Protein AF-J7RZC6-F1 (afdb_monomer_lite)

InterPro domains:
  IPR021750 Septation initiation Sid4-like [PF11778] (454-583)

Structure (mmCIF, N/CA/C/O backbone):
data_AF-J7RZC6-F1
#
_entry.id   AF-J7RZC6-F1
#
loop_
_atom_site.group_PDB
_atom_site.id
_atom_site.type_symbol
_atom_site.label_atom_id
_atom_site.label_alt_id
_atom_site.label_comp_id
_atom_site.label_asym_id
_atom_site.label_entity_id
_atom_site.label_seq_id
_atom_site.pdbx_PDB_ins_code
_atom_site.Cartn_x
_atom_site.Cartn_y
_atom_site.Cartn_z
_atom_site.occupancy
_atom_site.B_iso_or_equiv
_atom_site.auth_seq_id
_atom_site.auth_comp_id
_atom_site.auth_asym_id
_atom_site.auth_atom_id
_atom_site.pdbx_PDB_model_num
ATOM 1 N N . MET A 1 1 ? -39.403 55.125 -12.350 1.00 36.97 1 MET A N 1
ATOM 2 C CA . MET A 1 1 ? -40.558 54.263 -12.687 1.00 36.97 1 MET A CA 1
ATOM 3 C C . MET A 1 1 ? -40.303 52.927 -12.001 1.00 36.97 1 MET A C 1
ATOM 5 O O . MET A 1 1 ? -39.363 52.256 -12.386 1.00 36.97 1 MET A O 1
ATOM 9 N N . ALA A 1 2 ? -40.747 52.796 -10.747 1.00 30.95 2 ALA A N 1
ATOM 10 C CA . ALA A 1 2 ? -42.039 52.224 -10.311 1.00 30.95 2 ALA A CA 1
ATOM 11 C C . ALA A 1 2 ? -41.926 50.686 -10.218 1.00 30.95 2 ALA A C 1
ATOM 13 O O . ALA A 1 2 ? -41.626 50.062 -11.222 1.00 30.95 2 ALA A O 1
ATOM 14 N N . SER A 1 3 ? -42.103 49.995 -9.089 1.00 32.44 3 SER A N 1
ATOM 15 C CA . SER A 1 3 ? -42.499 50.357 -7.721 1.00 32.44 3 SER A CA 1
ATOM 16 C C . SER A 1 3 ? -42.009 49.263 -6.744 1.00 32.44 3 SER A C 1
ATOM 18 O O . SER A 1 3 ? -41.785 48.135 -7.179 1.00 32.44 3 SER A O 1
ATOM 20 N N . PRO A 1 4 ? -41.867 49.561 -5.438 1.00 43.56 4 PRO A N 1
ATOM 21 C CA . PRO A 1 4 ? -41.340 48.645 -4.426 1.00 43.56 4 PRO A CA 1
ATOM 22 C C . PRO A 1 4 ? -42.459 47.911 -3.663 1.00 43.56 4 PRO A C 1
ATOM 24 O O . PRO A 1 4 ? -43.472 48.515 -3.301 1.00 43.56 4 PRO A O 1
ATOM 27 N N . SER A 1 5 ? -42.271 46.623 -3.362 1.00 35.94 5 SER A N 1
ATOM 28 C CA . SER A 1 5 ? -43.187 45.849 -2.515 1.00 35.94 5 SER A CA 1
ATOM 29 C C . SER A 1 5 ? -42.707 45.798 -1.063 1.00 35.94 5 SER A C 1
ATOM 31 O O . SER A 1 5 ? -41.635 45.281 -0.752 1.00 35.94 5 SER A O 1
ATOM 33 N N . LYS A 1 6 ? -43.557 46.339 -0.189 1.00 38.75 6 LYS A N 1
ATOM 34 C CA . LYS A 1 6 ? -43.545 46.241 1.275 1.00 38.75 6 LYS A CA 1
ATOM 35 C C . LYS A 1 6 ? -43.776 44.796 1.744 1.00 38.75 6 LYS A C 1
ATOM 37 O O . LYS A 1 6 ? -44.543 44.071 1.120 1.00 38.75 6 LYS A O 1
ATOM 42 N N . GLY A 1 7 ? -43.228 44.446 2.906 1.00 32.53 7 GLY A N 1
ATOM 43 C CA . GLY A 1 7 ? -43.570 43.230 3.659 1.00 32.53 7 GLY A CA 1
ATOM 44 C C . GLY A 1 7 ? -42.722 43.123 4.928 1.00 32.53 7 GLY A C 1
ATOM 45 O O . GLY A 1 7 ? -41.621 42.603 4.876 1.00 32.53 7 GLY A O 1
ATOM 46 N N . TYR A 1 8 ? -43.041 43.910 5.957 1.00 35.03 8 TYR A N 1
ATOM 47 C CA . TYR A 1 8 ? -43.665 43.468 7.216 1.00 35.03 8 TYR A CA 1
ATOM 48 C C . TYR A 1 8 ? -42.775 42.642 8.156 1.00 35.03 8 TYR A C 1
ATOM 50 O O . TYR A 1 8 ? -42.356 41.528 7.866 1.00 35.03 8 TYR A O 1
ATOM 58 N N . CYS A 1 9 ? -42.568 43.233 9.335 1.00 33.81 9 CYS A N 1
ATOM 59 C CA . CYS A 1 9 ? -42.021 42.642 10.542 1.00 33.81 9 CYS A CA 1
ATOM 60 C C . CYS A 1 9 ? -42.818 41.414 11.004 1.00 33.81 9 CYS A C 1
ATOM 62 O O . CYS A 1 9 ? -44.042 41.479 11.111 1.00 33.81 9 CYS A O 1
ATOM 64 N N . SER A 1 10 ? -42.111 40.377 11.449 1.00 33.88 10 SER A N 1
ATOM 65 C CA . SER A 1 10 ? -42.609 39.463 12.479 1.00 33.88 10 SER A CA 1
ATOM 66 C C . SER A 1 10 ? -41.436 38.867 13.254 1.00 33.88 10 SER A C 1
ATOM 68 O O . SER A 1 10 ? -40.589 38.173 12.696 1.00 33.88 10 SER A O 1
ATOM 70 N N . SER A 1 11 ? -41.394 39.198 14.541 1.00 36.44 11 SER A N 1
ATOM 71 C CA . SER A 1 11 ? -40.463 38.720 15.561 1.00 36.44 11 SER A CA 1
ATOM 72 C C . SER A 1 11 ? -40.407 37.187 15.645 1.00 36.44 11 SER A C 1
ATOM 74 O O . SER A 1 11 ? -41.438 36.539 15.455 1.00 36.44 11 SER A O 1
ATOM 76 N N . PRO A 1 12 ? -39.263 36.582 16.015 1.00 39.78 12 PRO A N 1
ATOM 77 C CA . PRO A 1 12 ? -39.232 35.174 16.378 1.00 39.78 12 PRO A CA 1
ATOM 78 C C . PRO A 1 12 ? -39.971 34.980 17.708 1.00 39.78 12 PRO A C 1
ATOM 80 O O . PRO A 1 12 ? -39.565 35.480 18.757 1.00 39.78 12 PRO A O 1
ATOM 83 N N . VAL A 1 13 ? -41.093 34.265 17.644 1.00 42.34 13 VAL A N 1
ATOM 84 C CA . VAL A 1 13 ? -41.804 33.731 18.807 1.00 42.34 13 VAL A CA 1
ATOM 85 C C . VAL A 1 13 ? -40.861 32.753 19.510 1.00 42.34 13 VAL A C 1
ATOM 87 O O . VAL A 1 13 ? -40.391 31.792 18.904 1.00 42.34 13 VAL A O 1
ATOM 90 N N . GLY A 1 14 ? -40.545 33.036 20.775 1.00 40.78 14 GLY A N 1
ATOM 91 C CA . GLY A 1 14 ? -39.718 32.173 21.614 1.00 40.78 14 GLY A CA 1
ATOM 92 C C . GLY A 1 14 ? -40.339 30.784 21.829 1.00 40.78 14 GLY A C 1
ATOM 93 O O . GLY A 1 14 ? -41.543 30.599 21.625 1.00 40.78 14 GLY A O 1
ATOM 94 N N . PRO A 1 15 ? -39.534 29.793 22.245 1.00 42.09 15 PRO A N 1
ATOM 95 C CA . PRO A 1 15 ? -40.007 28.434 22.459 1.00 42.09 15 PRO A CA 1
ATOM 96 C C . PRO A 1 15 ? -41.093 28.412 23.538 1.00 42.09 15 PRO A C 1
ATOM 98 O O . PRO A 1 15 ? -40.918 28.895 24.656 1.00 42.09 15 PRO A O 1
ATOM 101 N N . THR A 1 16 ? -42.241 27.849 23.176 1.00 42.59 16 THR A N 1
ATOM 102 C CA . THR A 1 16 ? -43.367 27.601 24.075 1.00 42.59 16 THR A CA 1
ATOM 103 C C . THR A 1 16 ? -42.920 26.622 25.170 1.00 42.59 16 THR A C 1
ATOM 105 O O . THR A 1 16 ? -42.290 25.614 24.840 1.00 42.59 16 THR A O 1
ATOM 108 N N . PRO A 1 17 ? -43.223 26.857 26.460 1.00 40.34 17 PRO A N 1
ATOM 109 C CA . PRO A 1 17 ? -42.861 25.915 27.511 1.00 40.34 17 PRO A CA 1
ATOM 110 C C . PRO A 1 17 ? -43.583 24.584 27.282 1.00 40.34 17 PRO A C 1
ATOM 112 O O . PRO A 1 17 ? -44.797 24.540 27.067 1.00 40.34 17 PRO A O 1
ATOM 115 N N . ALA A 1 18 ? -42.813 23.496 27.307 1.00 43.75 18 ALA A N 1
ATOM 116 C CA . ALA A 1 18 ? -43.320 22.142 27.175 1.00 43.75 18 ALA A CA 1
ATOM 117 C C . ALA A 1 18 ? -44.408 21.891 28.232 1.00 43.75 18 ALA A C 1
ATOM 119 O O . ALA A 1 18 ? -44.163 21.989 29.435 1.00 43.75 18 ALA A O 1
ATOM 120 N N . LYS A 1 19 ? -45.624 21.563 27.777 1.00 47.34 19 LYS A N 1
ATOM 121 C CA . LYS A 1 19 ? -46.683 21.042 28.645 1.00 47.34 19 LYS A CA 1
ATOM 122 C C . LYS A 1 19 ? -46.156 19.783 29.333 1.00 47.34 19 LYS A C 1
ATOM 124 O O . LYS A 1 19 ? -45.876 18.788 28.666 1.00 47.34 19 LYS A O 1
ATOM 129 N N . LEU A 1 20 ? -46.045 19.834 30.658 1.00 46.31 20 LEU A N 1
ATOM 130 C CA . LEU A 1 20 ? -45.822 18.661 31.497 1.00 46.31 20 LEU A CA 1
ATOM 131 C C . LEU A 1 20 ? -46.974 17.677 31.261 1.00 46.31 20 LEU A C 1
ATOM 133 O O . LEU A 1 20 ? -48.118 17.940 31.634 1.00 46.31 20 LEU A O 1
ATOM 137 N N . LEU A 1 21 ? -46.666 16.567 30.589 1.00 54.19 21 LEU A N 1
ATOM 138 C CA . LEU A 1 21 ? -47.586 15.449 30.404 1.00 54.19 21 LEU A CA 1
ATOM 139 C C . LEU A 1 21 ? -47.953 14.871 31.769 1.00 54.19 21 LEU A C 1
ATOM 141 O O . LEU A 1 21 ? -47.099 14.684 32.638 1.00 54.19 21 LEU A O 1
ATOM 145 N N . SER A 1 22 ? -49.234 14.571 31.957 1.00 71.06 22 SER A N 1
ATOM 146 C CA . SER A 1 22 ? -49.704 14.001 33.214 1.00 71.06 22 SER A CA 1
ATOM 147 C C . SER A 1 22 ? -49.158 12.578 33.399 1.00 71.06 22 SER A C 1
ATOM 149 O O . SER A 1 22 ? -48.977 11.822 32.441 1.00 71.06 22 SER A O 1
ATOM 151 N N . ARG A 1 23 ? -48.959 12.155 34.655 1.00 59.06 23 ARG A N 1
ATOM 152 C CA . ARG A 1 23 ? -48.529 10.788 35.022 1.00 59.06 23 ARG A CA 1
ATOM 153 C C . ARG A 1 23 ? -49.397 9.688 34.377 1.00 59.06 23 ARG A C 1
ATOM 155 O O . ARG A 1 23 ? -48.912 8.585 34.140 1.00 59.06 23 ARG A O 1
ATOM 162 N N . LYS A 1 24 ? -50.660 9.990 34.048 1.00 67.19 24 LYS A N 1
ATOM 163 C CA . LYS A 1 24 ? -51.587 9.085 33.341 1.00 67.19 24 LYS A CA 1
ATOM 164 C C . LYS A 1 24 ? -51.241 8.889 31.857 1.00 67.19 24 LYS A C 1
ATOM 166 O O . LYS A 1 24 ? -51.425 7.786 31.341 1.00 67.19 24 LYS A O 1
ATOM 171 N N . GLU A 1 25 ? -50.710 9.907 31.184 1.00 66.56 25 GLU A N 1
ATOM 172 C CA . GLU A 1 25 ? -50.296 9.826 29.773 1.00 66.56 25 GLU A CA 1
ATOM 173 C C . GLU A 1 25 ? -48.955 9.100 29.610 1.00 66.56 25 GLU A C 1
ATOM 175 O O . GLU A 1 25 ? -48.794 8.306 28.683 1.00 66.56 25 GLU A O 1
ATOM 180 N N . LEU A 1 26 ? -48.032 9.279 30.562 1.00 62.81 26 LEU A N 1
ATOM 181 C CA . LEU A 1 26 ? -46.770 8.530 30.625 1.00 62.81 26 LEU A CA 1
ATOM 182 C C . LEU A 1 26 ? -47.000 7.025 30.856 1.00 62.81 26 LEU A C 1
ATOM 184 O O . LEU A 1 26 ? -46.403 6.194 30.171 1.00 62.81 26 LEU A O 1
ATOM 188 N N . LEU A 1 27 ? -47.936 6.666 31.742 1.00 63.78 27 LEU A N 1
ATOM 189 C CA . LEU A 1 27 ? -48.294 5.265 32.002 1.00 63.78 27 LEU A CA 1
ATOM 190 C C . LEU A 1 27 ? -49.066 4.607 30.844 1.00 63.78 27 LEU A C 1
ATOM 192 O O . LEU A 1 27 ? -48.932 3.401 30.641 1.00 63.78 27 LEU A O 1
ATOM 196 N N . SER A 1 28 ? -49.832 5.371 30.055 1.00 66.94 28 SER A N 1
ATOM 197 C CA . SER A 1 28 ? -50.496 4.835 28.852 1.00 66.94 28 SER A CA 1
ATOM 198 C C . SER A 1 28 ? -49.514 4.561 27.714 1.00 66.94 28 SER A C 1
ATOM 200 O O . SER A 1 28 ? -49.666 3.565 27.012 1.00 66.94 28 SER A O 1
ATOM 202 N N . ARG A 1 29 ? -48.472 5.390 27.558 1.00 64.12 29 ARG A N 1
ATOM 203 C CA . ARG A 1 29 ? -47.437 5.174 26.534 1.00 64.12 29 ARG A CA 1
ATOM 204 C C . ARG A 1 29 ? -46.488 4.026 26.873 1.00 64.12 29 ARG A C 1
ATOM 206 O O . ARG A 1 29 ? -46.119 3.283 25.972 1.00 64.12 29 ARG A O 1
ATOM 213 N N . MET A 1 30 ? -46.181 3.800 28.153 1.00 51.66 30 MET A N 1
ATOM 214 C CA . MET A 1 30 ? -45.400 2.626 28.577 1.00 51.66 30 MET A CA 1
ATOM 215 C C . MET A 1 30 ? -46.135 1.292 28.375 1.00 51.66 30 MET A C 1
ATOM 217 O O . MET A 1 30 ? -45.490 0.264 28.196 1.00 51.66 30 MET A O 1
ATOM 221 N N . LYS A 1 31 ? -47.476 1.283 28.356 1.00 52.22 31 LYS A N 1
ATOM 222 C CA . LYS A 1 31 ? -48.257 0.067 28.060 1.00 52.22 31 LYS A CA 1
ATOM 223 C C . LYS A 1 31 ? -48.323 -0.284 26.568 1.00 52.22 31 LYS A C 1
ATOM 225 O O . LYS A 1 31 ? -48.727 -1.395 26.244 1.00 52.22 31 LYS A O 1
ATOM 230 N N . GLN A 1 32 ? -47.923 0.618 25.667 1.00 46.53 32 GLN A N 1
ATOM 231 C CA . GLN A 1 32 ? -47.964 0.395 24.214 1.00 46.53 32 GLN A CA 1
ATOM 232 C C . GLN A 1 32 ? -46.621 -0.048 23.606 1.00 46.53 32 GLN A C 1
ATOM 234 O O . GLN A 1 32 ? -46.566 -0.304 22.408 1.00 46.53 32 GLN A O 1
ATOM 239 N N . SER A 1 33 ? -45.550 -0.175 24.400 1.00 37.91 33 SER A N 1
ATOM 240 C CA . SER A 1 33 ? -44.194 -0.463 23.898 1.00 37.91 33 SER A CA 1
ATOM 241 C C . SER A 1 33 ? -43.607 -1.812 24.338 1.00 37.91 33 SER A C 1
ATOM 243 O O . SER A 1 33 ? -42.388 -1.961 24.355 1.00 37.91 33 SER A O 1
ATOM 245 N N . LEU A 1 34 ? -44.436 -2.795 24.700 1.00 40.78 34 LEU A N 1
ATOM 246 C CA . LEU A 1 34 ? -43.980 -4.166 24.971 1.00 40.78 34 LEU A CA 1
ATOM 247 C C . LEU A 1 34 ? -44.257 -5.072 23.755 1.00 40.78 34 LEU A C 1
ATOM 249 O O . LEU A 1 34 ? -45.397 -5.110 23.284 1.00 40.78 34 LEU A O 1
ATOM 253 N N . PRO A 1 35 ? -43.247 -5.790 23.228 1.00 36.69 35 PRO A N 1
ATOM 254 C CA . PRO A 1 35 ? -43.428 -6.697 22.101 1.00 36.69 35 PRO A CA 1
ATOM 255 C C . PRO A 1 35 ? -44.260 -7.929 22.493 1.00 36.69 35 PRO A C 1
ATOM 257 O O . PRO A 1 35 ? -44.048 -8.542 23.538 1.00 36.69 35 PRO A O 1
ATOM 260 N N . LYS A 1 36 ? -45.212 -8.286 21.621 1.00 49.00 36 LYS A N 1
ATOM 261 C CA . LYS A 1 36 ? -45.982 -9.538 21.643 1.00 49.00 36 LYS A CA 1
ATOM 262 C C . LYS A 1 36 ? -45.144 -10.685 21.070 1.00 49.00 36 LYS A C 1
ATOM 264 O O . LYS A 1 36 ? -44.893 -10.681 19.873 1.00 49.00 36 LYS A O 1
ATOM 269 N N . THR A 1 37 ? -44.822 -11.668 21.906 1.00 32.66 37 THR A N 1
ATOM 270 C CA . THR A 1 37 ? -44.418 -13.060 21.590 1.00 32.66 37 THR A CA 1
ATOM 271 C C . THR A 1 37 ? -44.366 -13.767 22.951 1.00 32.66 37 THR A C 1
ATOM 273 O O . THR A 1 37 ? -43.661 -13.272 23.820 1.00 32.66 37 THR A O 1
ATOM 276 N N . VAL A 1 38 ? -45.069 -14.840 23.305 1.00 32.66 38 VAL A N 1
ATOM 277 C CA . VAL A 1 38 ? -45.912 -15.828 22.624 1.00 32.66 38 VAL A CA 1
ATOM 278 C C . VAL A 1 38 ? -46.999 -16.216 23.642 1.00 32.66 38 VAL A C 1
ATOM 280 O O . VAL A 1 38 ? -46.687 -16.489 24.798 1.00 32.66 38 VAL A O 1
ATOM 283 N N . GLN A 1 39 ? -48.264 -16.198 23.224 1.00 30.80 39 GLN A N 1
ATOM 284 C CA . GLN A 1 39 ? -49.358 -16.934 23.860 1.00 30.80 39 GLN A CA 1
ATOM 285 C C . GLN A 1 39 ? -49.663 -18.108 22.935 1.00 30.80 39 GLN A C 1
ATOM 287 O O . GLN A 1 39 ? -49.990 -17.856 21.783 1.00 30.80 39 GLN A O 1
ATOM 292 N N . GLU A 1 40 ? -49.561 -19.331 23.445 1.00 33.34 40 GLU A N 1
ATOM 293 C CA . GLU A 1 40 ? -50.301 -20.528 23.016 1.00 33.34 40 GLU A CA 1
ATOM 294 C C . GLU A 1 40 ? -50.064 -21.590 24.102 1.00 33.34 40 GLU A C 1
ATOM 296 O O . GLU A 1 40 ? -48.922 -21.971 24.335 1.00 33.34 40 GLU A O 1
ATOM 301 N N . GLY A 1 41 ? -51.075 -21.833 24.946 1.00 30.02 41 GLY A N 1
ATOM 302 C CA . GLY A 1 41 ? -51.654 -23.171 25.169 1.00 30.02 41 GLY A CA 1
ATOM 303 C C . GLY A 1 41 ? -50.979 -23.871 26.361 1.00 30.02 41 GLY A C 1
ATOM 304 O O . GLY A 1 41 ? -49.771 -23.797 26.502 1.00 30.02 41 GLY A O 1
ATOM 305 N N . GLU A 1 42 ? -51.634 -24.506 27.324 1.00 30.61 42 GLU A N 1
ATOM 306 C CA . GLU A 1 42 ? -52.981 -25.054 27.425 1.00 30.61 42 GLU A CA 1
ATOM 307 C C . GLU A 1 42 ? -53.415 -25.027 28.901 1.00 30.61 42 GLU A C 1
ATOM 309 O O . GLU A 1 42 ? -52.599 -25.153 29.818 1.00 30.61 42 GLU A O 1
ATOM 314 N N . GLU A 1 43 ? -54.719 -24.860 29.109 1.00 35.91 43 GLU A N 1
ATOM 315 C CA . GLU A 1 43 ? -55.424 -25.273 30.320 1.00 35.91 43 GLU A CA 1
ATOM 316 C C . GLU A 1 43 ? -55.300 -26.790 30.497 1.00 35.91 43 GLU A C 1
ATOM 318 O O . GLU A 1 43 ? -55.448 -27.523 29.524 1.00 35.91 43 GLU A O 1
ATOM 323 N N . LEU A 1 44 ? -55.131 -27.259 31.735 1.00 32.72 44 LEU A N 1
ATOM 324 C CA . LEU A 1 44 ? -55.812 -28.460 32.218 1.00 32.72 44 LEU A CA 1
ATOM 325 C C . LEU A 1 44 ? -55.844 -28.462 33.750 1.00 32.72 44 LEU A C 1
ATOM 327 O O . LEU A 1 44 ? -54.818 -28.384 34.428 1.00 32.72 44 LEU A O 1
ATOM 331 N N . ASP A 1 45 ? -57.070 -28.539 34.252 1.00 34.03 45 ASP A N 1
ATOM 332 C CA . ASP A 1 45 ? -57.453 -28.819 35.627 1.00 34.03 45 ASP A CA 1
ATOM 333 C C . ASP A 1 45 ? -56.854 -30.139 36.139 1.00 34.03 45 ASP A C 1
ATOM 335 O O . ASP A 1 45 ? -56.846 -31.134 35.415 1.00 34.03 45 ASP A O 1
ATOM 339 N N . ALA A 1 46 ? -56.454 -30.181 37.413 1.00 31.44 46 ALA A N 1
ATOM 340 C CA . ALA A 1 46 ? -56.895 -31.213 38.360 1.00 31.44 46 ALA A CA 1
ATOM 341 C C . ALA A 1 46 ? -56.313 -30.981 39.765 1.00 31.44 46 ALA A C 1
ATOM 343 O O . ALA A 1 46 ? -55.150 -30.639 39.961 1.00 31.44 46 ALA A O 1
ATOM 344 N N . GLU A 1 47 ? -57.200 -31.192 40.726 1.00 35.38 47 GLU A N 1
ATOM 345 C CA . GLU A 1 47 ? -57.095 -31.066 42.176 1.00 35.38 47 GLU A CA 1
ATOM 346 C C . GLU A 1 47 ? -56.170 -32.112 42.863 1.00 35.38 47 GLU A C 1
ATOM 348 O O . GLU A 1 47 ? -55.583 -32.963 42.194 1.00 35.38 47 GLU A O 1
ATOM 353 N N . PRO A 1 48 ? -55.981 -32.024 44.201 1.00 54.62 48 PRO A N 1
ATOM 354 C CA . PRO A 1 48 ? -54.791 -32.482 44.907 1.00 54.62 48 PRO A CA 1
ATOM 355 C C . PRO A 1 48 ? -54.940 -33.894 45.471 1.00 54.62 48 PRO A C 1
ATOM 357 O O . PRO A 1 48 ? -56.050 -34.338 45.755 1.00 54.62 48 PRO A O 1
ATOM 360 N N . ASP A 1 49 ? -53.816 -34.542 45.792 1.00 29.05 49 ASP A N 1
ATOM 361 C CA . ASP A 1 49 ? -53.869 -35.661 46.728 1.00 29.05 49 ASP A CA 1
ATOM 362 C C . ASP A 1 49 ? -52.719 -35.709 47.738 1.00 29.05 49 ASP A C 1
ATOM 364 O O . ASP A 1 49 ? -51.581 -35.297 47.497 1.00 29.05 49 ASP A O 1
ATOM 368 N N . LYS A 1 50 ? -53.102 -36.154 48.931 1.00 34.59 50 LYS A N 1
ATOM 369 C CA . LYS A 1 50 ? -52.406 -36.042 50.210 1.00 34.59 50 LYS A CA 1
ATOM 370 C C . LYS A 1 50 ? -51.670 -37.344 50.557 1.00 34.59 50 LYS A C 1
ATOM 372 O O . LYS A 1 50 ? -52.343 -38.330 50.810 1.00 34.59 50 LYS A O 1
ATOM 377 N N . THR A 1 51 ? -50.355 -37.263 50.836 1.00 32.56 51 THR A N 1
ATOM 378 C CA . THR A 1 51 ? -49.592 -38.027 51.885 1.00 32.56 51 THR A CA 1
ATOM 379 C C . THR A 1 51 ? -49.620 -39.587 51.865 1.00 32.56 51 THR A C 1
ATOM 381 O O . THR A 1 51 ? -50.394 -40.159 51.114 1.00 32.56 51 THR A O 1
ATOM 384 N N . PRO A 1 52 ? -48.886 -40.356 52.720 1.00 45.62 52 PRO A N 1
ATOM 385 C CA . PRO A 1 52 ? -47.668 -40.113 53.527 1.00 45.62 52 PRO A CA 1
ATOM 386 C C . PRO A 1 52 ? -46.573 -41.235 53.458 1.00 45.62 52 PRO A C 1
ATOM 388 O O . PRO A 1 52 ? -46.818 -42.361 53.050 1.00 45.62 52 PRO A O 1
ATOM 391 N N . CYS A 1 53 ? -45.384 -40.907 53.995 1.00 29.03 53 CYS A N 1
ATOM 392 C CA . CYS A 1 53 ? -44.423 -41.704 54.804 1.00 29.03 53 CYS A CA 1
ATOM 393 C C . CYS A 1 53 ? -44.012 -43.166 54.469 1.00 29.03 53 CYS A C 1
ATOM 395 O O . CYS A 1 53 ? -44.822 -44.080 54.588 1.00 29.03 53 CYS A O 1
ATOM 397 N N . LYS A 1 54 ? -42.680 -43.386 54.370 1.00 29.39 54 LYS A N 1
ATOM 398 C CA . LYS A 1 54 ? -41.776 -44.263 55.194 1.00 29.39 54 LYS A CA 1
ATOM 399 C C . LYS A 1 54 ? -40.565 -44.703 54.339 1.00 29.39 54 LYS A C 1
ATOM 401 O O . LYS A 1 54 ? -40.769 -45.173 53.233 1.00 29.39 54 LYS A O 1
ATOM 406 N N . ALA A 1 55 ? -39.312 -44.364 54.664 1.00 30.39 55 ALA A N 1
ATOM 407 C CA . ALA A 1 55 ? -38.420 -44.802 55.759 1.00 30.39 55 ALA A CA 1
ATOM 408 C C . ALA A 1 55 ? -37.636 -46.103 55.445 1.00 30.39 55 ALA A C 1
ATOM 410 O O . ALA A 1 55 ? -38.251 -47.083 55.036 1.00 30.39 55 ALA A O 1
ATOM 411 N N . ALA A 1 56 ? -36.324 -46.065 55.757 1.00 30.00 56 ALA A N 1
ATOM 412 C CA . ALA A 1 56 ? -35.265 -47.100 55.698 1.00 30.00 56 ALA A CA 1
ATOM 413 C C . ALA A 1 56 ? -34.631 -47.368 54.308 1.00 30.00 56 ALA A C 1
ATOM 415 O O . ALA A 1 56 ? -35.335 -47.420 53.311 1.00 30.00 56 ALA A O 1
ATOM 416 N N . ASP A 1 57 ? -33.321 -47.567 54.127 1.00 29.38 57 ASP A N 1
ATOM 417 C CA . ASP A 1 57 ? -32.173 -47.560 55.041 1.00 29.38 57 ASP A CA 1
ATOM 418 C C . ASP A 1 57 ? -30.853 -47.413 54.251 1.00 29.38 57 ASP A C 1
ATOM 420 O O . ASP A 1 57 ? -30.703 -47.930 53.148 1.00 29.38 57 ASP A O 1
ATOM 424 N N . VAL A 1 58 ? -29.910 -46.708 54.877 1.00 31.58 58 VAL A N 1
ATOM 425 C CA . VAL A 1 58 ? -28.450 -46.915 54.946 1.00 31.58 58 VAL A CA 1
ATOM 426 C C . VAL A 1 58 ? -27.773 -47.873 53.940 1.00 31.58 58 VAL A C 1
ATOM 428 O O . VAL A 1 58 ? -27.812 -49.089 54.094 1.00 31.58 58 VAL A O 1
ATOM 431 N N . SER A 1 59 ? -26.913 -47.308 53.083 1.00 30.42 59 SER A N 1
ATOM 432 C CA . SER A 1 59 ? -25.530 -47.793 52.936 1.00 30.42 59 SER A CA 1
ATOM 433 C C . SER A 1 59 ? -24.586 -46.676 52.472 1.00 30.42 59 SER A C 1
ATOM 435 O O . SER A 1 59 ? -24.648 -46.186 51.348 1.00 30.42 59 SER A O 1
ATOM 437 N N . THR A 1 60 ? -23.707 -46.295 53.391 1.00 32.97 60 THR A N 1
ATOM 438 C CA . THR A 1 60 ? -22.438 -45.575 53.230 1.00 32.97 60 THR A CA 1
ATOM 439 C C . THR A 1 60 ? -21.554 -46.112 52.098 1.00 32.97 60 THR A C 1
ATOM 441 O O . THR A 1 60 ? -21.512 -47.324 51.916 1.00 32.97 60 THR A O 1
ATOM 444 N N . VAL A 1 61 ? -20.758 -45.237 51.459 1.00 32.12 61 VAL A N 1
ATOM 445 C CA . VAL A 1 61 ? -19.273 -45.297 51.394 1.00 32.12 61 VAL A CA 1
ATOM 446 C C . VAL A 1 61 ? -18.733 -44.152 50.504 1.00 32.12 61 VAL A C 1
ATOM 448 O O . VAL A 1 61 ? -18.932 -44.131 49.297 1.00 32.12 61 VAL A O 1
ATOM 451 N N . THR A 1 62 ? -18.083 -43.198 51.186 1.00 31.45 62 THR A N 1
ATOM 452 C CA . THR A 1 62 ? -16.883 -42.391 50.847 1.00 31.45 62 THR A CA 1
ATOM 453 C C . THR A 1 62 ? -16.749 -41.638 49.516 1.00 31.45 62 THR A C 1
ATOM 455 O O . THR A 1 62 ? -16.747 -42.243 48.448 1.00 31.45 62 THR A O 1
ATOM 458 N N . GLY A 1 63 ? -16.373 -40.355 49.621 1.00 29.72 63 GLY A N 1
ATOM 459 C CA . GLY A 1 63 ? -15.497 -39.715 48.634 1.00 29.72 63 GLY A CA 1
ATOM 460 C C . GLY A 1 63 ? -15.618 -38.197 48.527 1.00 29.72 63 GLY A C 1
ATOM 461 O O . GLY A 1 63 ? -16.280 -37.706 47.621 1.00 29.72 63 GLY A O 1
ATOM 462 N N . ASP A 1 64 ? -14.941 -37.492 49.435 1.00 29.92 64 ASP A N 1
ATOM 463 C CA . ASP A 1 64 ? -14.381 -36.133 49.293 1.00 29.92 64 ASP A CA 1
ATOM 464 C C . ASP A 1 64 ? -13.751 -35.906 47.898 1.00 29.92 64 ASP A C 1
ATOM 466 O O . ASP A 1 64 ? -13.366 -36.861 47.231 1.00 29.92 64 ASP A O 1
ATOM 470 N N . GLU A 1 65 ? -13.444 -34.733 47.355 1.00 31.56 65 GLU A N 1
ATOM 471 C CA . GLU A 1 65 ? -13.663 -33.302 47.548 1.00 31.56 65 GLU A CA 1
ATOM 472 C C . GLU A 1 65 ? -12.922 -32.655 46.328 1.00 31.56 65 GLU A C 1
ATOM 474 O O . GLU A 1 65 ? -12.162 -33.309 45.616 1.00 31.56 65 GLU A O 1
ATOM 479 N N . TYR A 1 66 ? -13.086 -31.341 46.145 1.00 33.03 66 TYR A N 1
ATOM 480 C CA . TYR A 1 66 ? -12.166 -30.398 45.478 1.00 33.03 66 TYR A CA 1
ATOM 481 C C . TYR A 1 66 ? -11.980 -30.354 43.943 1.00 33.03 66 TYR A C 1
ATOM 483 O O . TYR A 1 66 ? -11.243 -31.088 43.297 1.00 33.03 66 TYR A O 1
ATOM 491 N N . PHE A 1 67 ? -12.557 -29.270 43.419 1.00 30.97 67 PHE A N 1
ATOM 492 C CA . PHE A 1 67 ? -11.983 -28.273 42.508 1.00 30.97 67 PHE A CA 1
ATOM 493 C C . PHE A 1 67 ? -10.440 -28.212 42.337 1.00 30.97 67 PHE A C 1
ATOM 495 O O . PHE A 1 67 ? -9.717 -27.986 43.305 1.00 30.97 67 PHE A O 1
ATOM 502 N N . SER A 1 68 ? -10.050 -28.103 41.050 1.00 35.62 68 SER A N 1
ATOM 503 C CA . SER A 1 68 ? -8.872 -27.422 40.449 1.00 35.62 68 SER A CA 1
ATOM 504 C C . SER A 1 68 ? -7.486 -28.087 40.599 1.00 35.62 68 SER A C 1
ATOM 506 O O . SER A 1 68 ? -7.225 -28.661 41.648 1.00 35.62 68 SER A O 1
ATOM 508 N N . PRO A 1 69 ? -6.550 -27.973 39.612 1.00 41.25 69 PRO A N 1
ATOM 509 C CA . PRO A 1 69 ? -6.261 -26.738 38.859 1.00 41.25 69 PRO A CA 1
ATOM 510 C C . PRO A 1 69 ? -5.855 -26.867 37.366 1.00 41.25 69 PRO A C 1
ATOM 512 O O . PRO A 1 69 ? -5.600 -27.938 36.825 1.00 41.25 69 PRO A O 1
ATOM 515 N N . LEU A 1 70 ? -5.733 -25.699 36.722 1.00 38.41 70 LEU A N 1
ATOM 516 C CA . LEU A 1 70 ? -4.936 -25.462 35.513 1.00 38.41 70 LEU A CA 1
ATOM 517 C C . LEU A 1 70 ? -3.497 -25.985 35.675 1.00 38.41 70 LEU A C 1
ATOM 519 O O . LEU A 1 70 ? -2.823 -25.653 36.649 1.00 38.41 70 LEU A O 1
ATOM 523 N N . SER A 1 71 ? -2.991 -26.694 34.664 1.00 30.41 71 SER A N 1
ATOM 524 C CA . SER A 1 71 ? -1.556 -26.817 34.405 1.00 30.41 71 SER A CA 1
ATOM 525 C C . SER A 1 71 ? -1.298 -26.853 32.901 1.00 30.41 71 SER A C 1
ATOM 527 O O . SER A 1 71 ? -1.755 -27.731 32.172 1.00 30.41 71 SER A O 1
ATOM 529 N N . SER A 1 72 ? -0.566 -25.838 32.464 1.00 36.12 72 SER A N 1
ATOM 530 C CA . SER A 1 72 ? 0.147 -25.715 31.205 1.00 36.12 72 SER A CA 1
ATOM 531 C C . SER A 1 72 ? 1.202 -26.817 31.070 1.00 36.12 72 SER A C 1
ATOM 533 O O . SER A 1 72 ? 2.112 -26.914 31.892 1.00 36.12 72 SER A O 1
ATOM 535 N N . LYS A 1 73 ? 1.129 -27.600 29.987 1.00 34.69 73 LYS A N 1
ATOM 536 C CA . LYS A 1 73 ? 2.246 -28.420 29.505 1.00 34.69 73 LYS A CA 1
ATOM 537 C C . LYS A 1 73 ? 2.782 -27.848 28.200 1.00 34.69 73 LYS A C 1
ATOM 539 O O . LYS A 1 73 ? 2.167 -27.955 27.145 1.00 34.69 73 LYS A O 1
ATOM 544 N N . ILE A 1 74 ? 3.945 -27.230 28.356 1.00 35.44 74 ILE A N 1
ATOM 545 C CA . ILE A 1 74 ? 4.970 -26.994 27.348 1.00 35.44 74 ILE A CA 1
ATOM 546 C C . ILE A 1 74 ? 5.380 -28.363 26.789 1.00 35.44 74 ILE A C 1
ATOM 548 O O . ILE A 1 74 ? 5.643 -29.286 27.562 1.00 35.44 74 ILE A O 1
ATOM 552 N N . LEU A 1 75 ? 5.416 -28.497 25.464 1.00 33.72 75 LEU A N 1
ATOM 553 C CA . LEU A 1 75 ? 6.107 -29.594 24.796 1.00 33.72 75 LEU A CA 1
ATOM 554 C C . LEU A 1 75 ? 7.172 -28.979 23.887 1.00 33.72 75 LEU A C 1
ATOM 556 O O . LEU A 1 75 ? 6.872 -28.458 22.815 1.00 33.72 75 LEU A O 1
ATOM 560 N N . GLU A 1 76 ? 8.406 -29.014 24.374 1.00 34.19 76 GLU A N 1
ATOM 561 C CA . GLU A 1 76 ? 9.618 -28.849 23.584 1.00 34.19 76 GLU A CA 1
ATOM 562 C C . GLU A 1 76 ? 9.754 -30.040 22.628 1.00 34.19 76 GLU A C 1
ATOM 564 O O . GLU A 1 76 ? 9.567 -31.197 23.017 1.00 34.19 76 GLU A O 1
ATOM 569 N N . LYS A 1 77 ? 10.104 -29.760 21.373 1.00 35.47 77 LYS A N 1
ATOM 570 C CA . LYS A 1 77 ? 10.787 -30.718 20.505 1.00 35.47 77 LYS A CA 1
ATOM 571 C C . LYS A 1 77 ? 11.895 -29.992 19.759 1.00 35.47 77 LYS A C 1
ATOM 573 O O . LYS A 1 77 ? 11.659 -29.350 18.739 1.00 35.47 77 LYS A O 1
ATOM 578 N N . ASP A 1 78 ? 13.091 -30.142 20.312 1.00 34.38 78 ASP A N 1
ATOM 579 C CA . ASP A 1 78 ? 14.363 -30.031 19.618 1.00 34.38 78 ASP A CA 1
ATOM 580 C C . ASP A 1 78 ? 14.494 -31.132 18.564 1.00 34.38 78 ASP A C 1
ATOM 582 O O . ASP A 1 78 ? 14.328 -32.313 18.869 1.00 34.38 78 ASP A O 1
ATOM 586 N N . THR A 1 79 ? 14.894 -30.742 17.357 1.00 35.59 79 THR A N 1
ATOM 587 C CA . THR A 1 79 ? 15.857 -31.484 16.532 1.00 35.59 79 THR A CA 1
ATOM 588 C C . THR A 1 79 ? 16.550 -30.479 15.614 1.00 35.59 79 THR A C 1
ATOM 590 O O . THR A 1 79 ? 15.897 -29.881 14.759 1.00 35.59 79 THR A O 1
ATOM 593 N N . GLY A 1 80 ? 17.862 -30.297 15.800 1.00 32.59 80 GLY A N 1
ATOM 594 C CA . GLY A 1 80 ? 18.744 -29.631 14.834 1.00 32.59 80 GLY A CA 1
ATOM 595 C C . GLY A 1 80 ? 18.872 -30.417 13.515 1.00 32.59 80 GLY A C 1
ATOM 596 O O . GLY A 1 80 ? 18.232 -31.459 13.351 1.00 32.59 80 GLY A O 1
ATOM 597 N N . PRO A 1 81 ? 19.739 -29.968 12.589 1.00 44.25 81 PRO A N 1
ATOM 598 C CA . PRO A 1 81 ? 21.160 -30.191 12.839 1.00 44.25 81 PRO A CA 1
ATOM 599 C C . PRO A 1 81 ? 22.093 -29.022 12.490 1.00 44.25 81 PRO A C 1
ATOM 601 O O . PRO A 1 81 ? 21.763 -28.086 11.768 1.00 44.25 81 PRO A O 1
ATOM 604 N N . ALA A 1 82 ? 23.290 -29.153 13.055 1.00 33.97 82 ALA A N 1
ATOM 605 C CA . ALA A 1 82 ? 24.470 -28.327 12.894 1.00 33.97 82 ALA A CA 1
ATOM 606 C C . ALA A 1 82 ? 25.025 -28.314 11.461 1.00 33.97 82 ALA A C 1
ATOM 608 O O . ALA A 1 82 ? 25.050 -29.348 10.794 1.00 33.97 82 ALA A O 1
ATOM 609 N N . VAL A 1 83 ? 25.601 -27.176 11.069 1.00 33.62 83 VAL A N 1
ATOM 610 C CA . VAL A 1 83 ? 26.722 -27.114 10.124 1.00 33.62 83 VAL A CA 1
ATOM 611 C C . VAL A 1 83 ? 27.771 -26.168 10.706 1.00 33.62 83 VAL A C 1
ATOM 613 O O . VAL A 1 83 ? 27.463 -25.087 11.200 1.00 33.62 83 VAL A O 1
ATOM 616 N N . VAL A 1 84 ? 28.993 -26.683 10.712 1.00 35.94 84 VAL A N 1
ATOM 617 C CA . VAL A 1 84 ? 30.243 -26.143 11.244 1.00 35.94 84 VAL A CA 1
ATOM 618 C C . VAL A 1 84 ? 31.006 -25.457 10.098 1.00 35.94 84 VAL A C 1
ATOM 620 O O . VAL A 1 84 ? 30.756 -25.789 8.940 1.00 35.94 84 VAL A O 1
ATOM 623 N N . LEU A 1 85 ? 32.009 -24.647 10.467 1.00 33.09 85 LEU A N 1
ATOM 624 C CA . LEU A 1 85 ? 33.134 -24.121 9.665 1.00 33.09 85 LEU A CA 1
ATOM 625 C C . LEU A 1 85 ? 32.801 -22.799 8.939 1.00 33.09 85 LEU A C 1
ATOM 627 O O . LEU A 1 85 ? 31.736 -22.663 8.360 1.00 33.09 85 LEU A O 1
ATOM 631 N N . GLU A 1 86 ? 33.636 -21.760 8.928 1.00 31.84 86 GLU A N 1
ATOM 632 C CA . GLU A 1 86 ? 35.046 -21.641 9.297 1.00 31.84 86 GLU A CA 1
ATOM 633 C C . GLU A 1 86 ? 35.424 -20.152 9.405 1.00 31.84 86 GLU A C 1
ATOM 635 O O . GLU A 1 86 ? 34.849 -19.301 8.723 1.00 31.84 86 GLU A O 1
ATOM 640 N N . ASP A 1 87 ? 36.408 -19.873 10.259 1.00 38.56 87 ASP A N 1
ATOM 641 C CA . ASP A 1 87 ? 37.219 -18.657 10.257 1.00 38.56 87 ASP A CA 1
ATOM 642 C C . ASP A 1 87 ? 37.885 -18.447 8.891 1.00 38.56 87 ASP A C 1
ATOM 644 O O . ASP A 1 87 ? 38.404 -19.381 8.280 1.00 38.56 87 ASP A O 1
ATOM 648 N N . GLY A 1 88 ? 37.946 -17.195 8.447 1.00 31.38 88 GLY A N 1
ATOM 649 C CA . GLY A 1 88 ? 38.595 -16.833 7.193 1.00 31.38 88 GLY A CA 1
ATOM 650 C C . GLY A 1 88 ? 38.790 -15.334 7.063 1.00 31.38 88 GLY A C 1
ATOM 651 O O . GLY A 1 88 ? 38.154 -14.695 6.231 1.00 31.38 88 GLY A O 1
ATOM 652 N N . GLY A 1 89 ? 39.676 -14.772 7.887 1.00 37.91 89 GLY A N 1
ATOM 653 C CA . GLY A 1 89 ? 40.287 -13.485 7.582 1.00 37.91 89 GLY A CA 1
ATOM 654 C C . GLY A 1 89 ? 41.091 -13.573 6.284 1.00 37.91 89 GLY A C 1
ATOM 655 O O . GLY A 1 89 ? 41.736 -14.589 6.018 1.00 37.91 89 GLY A O 1
ATOM 656 N N . LYS A 1 90 ? 41.050 -12.503 5.490 1.00 37.41 90 LYS A N 1
ATOM 657 C CA . LYS A 1 90 ? 42.122 -12.114 4.577 1.00 37.41 90 LYS A CA 1
ATOM 658 C C . LYS A 1 90 ? 41.935 -10.668 4.149 1.00 37.41 90 LYS A C 1
ATOM 660 O O . LYS A 1 90 ? 40.895 -10.287 3.618 1.00 37.41 90 LYS A O 1
ATOM 665 N N . ASP A 1 91 ? 42.992 -9.923 4.418 1.00 40.53 91 ASP A N 1
ATOM 666 C CA . ASP A 1 91 ? 43.329 -8.627 3.868 1.00 40.53 91 ASP A CA 1
ATOM 667 C C . ASP A 1 91 ? 43.190 -8.608 2.342 1.00 40.53 91 ASP A C 1
ATOM 669 O O . ASP A 1 91 ? 43.541 -9.570 1.653 1.00 40.53 91 ASP A O 1
ATOM 673 N N . ALA A 1 92 ? 42.730 -7.475 1.823 1.00 38.25 92 ALA A N 1
ATOM 674 C CA . ALA A 1 92 ? 43.061 -7.025 0.483 1.00 38.25 92 ALA A CA 1
ATOM 675 C C . ALA A 1 92 ? 43.021 -5.496 0.483 1.00 38.25 92 ALA A C 1
ATOM 677 O O . ALA A 1 92 ? 41.984 -4.875 0.247 1.00 38.25 92 ALA A O 1
ATOM 678 N N . ASP A 1 93 ? 44.182 -4.923 0.792 1.00 38.03 93 ASP A N 1
ATOM 679 C CA . ASP A 1 93 ? 44.594 -3.614 0.313 1.00 38.03 93 ASP A CA 1
ATOM 680 C C . ASP A 1 93 ? 44.280 -3.497 -1.183 1.00 38.03 93 ASP A C 1
ATOM 682 O O . ASP A 1 93 ? 44.680 -4.346 -1.986 1.00 38.03 93 ASP A O 1
ATOM 686 N N . LEU A 1 94 ? 43.577 -2.433 -1.564 1.00 34.03 94 LEU A N 1
ATOM 687 C CA . LEU A 1 94 ? 43.564 -1.966 -2.942 1.00 34.03 94 LEU A CA 1
ATOM 688 C C . LEU A 1 94 ? 44.161 -0.561 -2.960 1.00 34.03 94 LEU A C 1
ATOM 690 O O . LEU A 1 94 ? 43.464 0.451 -2.887 1.00 34.03 94 LEU A O 1
ATOM 694 N N . GLU A 1 95 ? 45.489 -0.532 -3.022 1.00 38.25 95 GLU A N 1
ATOM 695 C CA . GLU A 1 95 ? 46.232 0.585 -3.586 1.00 38.25 95 GLU A CA 1
ATOM 696 C C . GLU A 1 95 ? 45.759 0.801 -5.031 1.00 38.25 95 GLU A C 1
ATOM 698 O O . GLU A 1 95 ? 45.806 -0.113 -5.856 1.00 38.25 95 GLU A O 1
ATOM 703 N N . LEU A 1 96 ? 45.338 2.023 -5.359 1.00 33.50 96 LEU A N 1
ATOM 704 C CA . LEU A 1 96 ? 45.330 2.501 -6.739 1.00 33.50 96 LEU A CA 1
ATOM 705 C C . LEU A 1 96 ? 46.240 3.725 -6.833 1.00 33.50 96 LEU A C 1
ATOM 707 O O . LEU A 1 96 ? 45.845 4.864 -6.604 1.00 33.50 96 LEU A O 1
ATOM 711 N N . THR A 1 97 ? 47.505 3.407 -7.092 1.00 31.84 97 THR A N 1
ATOM 712 C CA . THR A 1 97 ? 48.410 4.067 -8.039 1.00 31.84 97 THR A CA 1
ATOM 713 C C . THR A 1 97 ? 48.128 5.533 -8.370 1.00 31.84 97 THR A C 1
ATOM 715 O O . THR A 1 97 ? 47.302 5.872 -9.217 1.00 31.84 97 THR A O 1
ATOM 718 N N . THR A 1 98 ? 48.968 6.376 -7.780 1.00 39.22 98 THR A N 1
ATOM 719 C CA . THR A 1 98 ? 49.577 7.550 -8.404 1.00 39.22 98 THR A CA 1
ATOM 720 C C . THR A 1 98 ? 49.983 7.280 -9.858 1.00 39.22 98 THR A C 1
ATOM 722 O O . THR A 1 98 ? 50.764 6.370 -10.134 1.00 39.22 98 THR A O 1
ATOM 725 N N . ALA A 1 99 ? 49.500 8.116 -10.780 1.00 32.78 99 ALA A N 1
ATOM 726 C CA . ALA A 1 99 ? 50.083 8.290 -12.105 1.00 32.78 99 ALA A CA 1
ATOM 727 C C . ALA A 1 99 ? 50.675 9.701 -12.213 1.00 32.78 99 ALA A C 1
ATOM 729 O O . ALA A 1 99 ? 50.072 10.694 -11.809 1.00 32.78 99 ALA A O 1
ATOM 730 N N . VAL A 1 100 ? 51.906 9.711 -12.705 1.00 35.97 100 VAL A N 1
ATOM 731 C CA . VAL A 1 100 ? 52.865 10.805 -12.827 1.00 35.97 100 VAL A CA 1
ATOM 732 C C . VAL A 1 100 ? 52.631 11.583 -14.131 1.00 35.97 100 VAL A C 1
ATOM 734 O O . VAL A 1 100 ? 52.448 10.972 -15.177 1.00 35.97 100 VAL A O 1
ATOM 737 N N . GLU A 1 101 ? 52.643 12.913 -13.989 1.00 39.00 101 GLU A N 1
ATOM 738 C CA . GLU A 1 101 ? 53.116 13.998 -14.880 1.00 39.00 101 GLU A CA 1
ATOM 739 C C . GLU A 1 101 ? 52.844 13.978 -16.399 1.00 39.00 101 GLU A C 1
ATOM 741 O O . GLU A 1 101 ? 53.312 13.105 -17.119 1.00 39.00 101 GLU A O 1
ATOM 746 N N . ALA A 1 102 ? 52.295 15.093 -16.907 1.00 32.34 102 ALA A N 1
ATOM 747 C CA . ALA A 1 102 ? 52.920 15.873 -17.990 1.00 32.34 102 ALA A CA 1
ATOM 748 C C . ALA A 1 102 ? 52.300 17.290 -18.094 1.00 32.34 102 ALA A C 1
ATOM 750 O O . ALA A 1 102 ? 51.117 17.459 -17.789 1.00 32.34 102 ALA A O 1
ATOM 751 N N . PRO A 1 103 ? 53.084 18.313 -18.493 1.00 45.50 103 PRO A N 1
ATOM 752 C CA . PRO A 1 103 ? 52.667 19.710 -18.523 1.00 45.50 103 PRO A CA 1
ATOM 753 C C . PRO A 1 103 ? 51.893 20.015 -19.809 1.00 45.50 103 PRO A C 1
ATOM 755 O O . PRO A 1 103 ? 52.303 19.601 -20.891 1.00 45.50 103 PRO A O 1
ATOM 758 N N . LEU A 1 104 ? 50.796 20.765 -19.700 1.00 36.66 104 LEU A N 1
ATOM 759 C CA . LEU A 1 104 ? 50.130 21.338 -20.865 1.00 36.66 104 LEU A CA 1
ATOM 760 C C . LEU A 1 104 ? 50.549 22.795 -21.013 1.00 36.66 104 LEU A C 1
ATOM 762 O O . LEU A 1 104 ? 50.282 23.642 -20.160 1.00 36.66 104 LEU A O 1
ATOM 766 N N . GLU A 1 105 ? 51.276 23.001 -22.103 1.00 38.59 105 GLU A N 1
ATOM 767 C CA . GLU A 1 105 ? 51.671 24.269 -22.683 1.00 38.59 105 GLU A CA 1
ATOM 768 C C . GLU A 1 105 ? 50.461 25.162 -22.981 1.00 38.59 105 GLU A C 1
ATOM 770 O O . GLU A 1 105 ? 49.341 24.712 -23.229 1.00 38.59 105 GLU A O 1
ATOM 775 N N . GLU A 1 106 ? 50.736 26.461 -22.952 1.00 47.16 106 GLU A N 1
ATOM 776 C CA . GLU A 1 106 ? 49.843 27.551 -23.311 1.00 47.16 106 GLU A CA 1
ATOM 777 C C . GLU A 1 106 ? 49.321 27.390 -24.747 1.00 47.16 106 GLU A C 1
ATOM 779 O O . GLU A 1 106 ? 50.064 27.550 -25.715 1.00 47.16 106 GLU A O 1
ATOM 784 N N . THR A 1 107 ? 48.016 27.163 -24.905 1.00 44.06 107 THR A N 1
ATOM 785 C CA . THR A 1 107 ? 47.335 27.336 -26.194 1.00 44.06 107 THR A CA 1
ATOM 786 C C . THR A 1 107 ? 46.113 28.231 -26.042 1.00 44.06 107 THR A C 1
ATOM 788 O O . THR A 1 107 ? 45.142 27.889 -25.372 1.00 44.06 107 THR A O 1
ATOM 791 N N . HIS A 1 108 ? 46.230 29.398 -26.674 1.00 46.91 108 HIS A N 1
ATOM 792 C CA . HIS A 1 108 ? 45.215 30.357 -27.101 1.00 46.91 108 HIS A CA 1
ATOM 793 C C . HIS A 1 108 ? 43.761 30.132 -26.644 1.00 46.91 108 HIS A C 1
ATOM 795 O O . HIS A 1 108 ? 43.040 29.266 -27.138 1.00 46.91 108 HIS A O 1
ATOM 801 N N . HIS A 1 109 ? 43.317 31.042 -25.772 1.00 43.03 109 HIS A N 1
ATOM 802 C CA . HIS A 1 109 ? 41.923 31.288 -25.422 1.00 43.03 109 HIS A CA 1
ATOM 803 C C . HIS A 1 109 ? 41.058 31.556 -26.662 1.00 43.03 109 HIS A C 1
ATOM 805 O O . HIS A 1 109 ? 41.250 32.542 -27.373 1.00 43.03 109 HIS A O 1
ATOM 811 N N . CYS A 1 110 ? 40.080 30.677 -26.876 1.00 49.50 110 CYS A N 1
ATOM 812 C CA . CYS A 1 110 ? 38.935 30.886 -27.750 1.00 49.50 110 CYS A CA 1
ATOM 813 C C . CYS A 1 110 ? 37.689 31.040 -26.867 1.00 49.50 110 CYS A C 1
ATOM 815 O O . CYS A 1 110 ? 37.368 30.131 -26.096 1.00 49.50 110 CYS A O 1
ATOM 817 N N . ASP A 1 111 ? 36.975 32.158 -27.009 1.00 48.69 111 ASP A N 1
ATOM 818 C CA . ASP A 1 111 ? 35.785 32.530 -26.220 1.00 48.69 111 ASP A CA 1
ATOM 819 C C . ASP A 1 111 ? 34.655 31.470 -26.260 1.00 48.69 111 ASP A C 1
ATOM 821 O O . ASP A 1 111 ? 33.791 31.421 -25.384 1.00 48.69 111 ASP A O 1
ATOM 825 N N . ALA A 1 112 ? 34.662 30.569 -27.250 1.00 48.53 112 ALA A N 1
ATOM 826 C CA . ALA A 1 112 ? 33.708 29.462 -27.353 1.00 48.53 112 ALA A CA 1
ATOM 827 C C . ALA A 1 112 ? 34.017 28.288 -26.398 1.00 48.53 112 ALA A C 1
ATOM 829 O O . ALA A 1 112 ? 33.098 27.593 -25.959 1.00 48.53 112 ALA A O 1
ATOM 830 N N . CYS A 1 113 ? 35.287 28.078 -26.036 1.00 47.03 113 CYS A N 1
ATOM 831 C CA . CYS A 1 113 ? 35.691 27.037 -25.088 1.00 47.03 113 CYS A CA 1
ATOM 832 C C . CYS A 1 113 ? 35.374 27.437 -23.641 1.00 47.03 113 CYS A C 1
ATOM 834 O O . CYS A 1 113 ? 34.960 26.585 -22.857 1.00 47.03 113 CYS A O 1
ATOM 836 N N . GLU A 1 114 ? 35.469 28.726 -23.296 1.00 50.03 114 GLU A N 1
ATOM 837 C CA . GLU A 1 114 ? 35.012 29.223 -21.992 1.00 50.03 114 GLU A CA 1
ATOM 838 C C . GLU A 1 114 ? 33.502 29.046 -21.823 1.00 50.03 114 GLU A C 1
ATOM 840 O O . GLU A 1 114 ? 33.063 28.578 -20.778 1.00 50.03 114 GLU A O 1
ATOM 845 N N . ALA A 1 115 ? 32.696 29.304 -22.857 1.00 52.97 115 ALA A N 1
ATOM 846 C CA . ALA A 1 115 ? 31.249 29.094 -22.787 1.00 52.97 115 ALA A CA 1
ATOM 847 C C . ALA A 1 115 ? 30.866 27.615 -22.559 1.00 52.97 115 ALA A C 1
ATOM 849 O O . ALA A 1 115 ? 29.957 27.328 -21.779 1.00 52.97 115 ALA A O 1
ATOM 850 N N . PHE A 1 116 ? 31.581 26.670 -23.180 1.00 49.97 116 PHE A N 1
ATOM 851 C CA . PHE A 1 116 ? 31.322 25.233 -23.022 1.00 49.97 116 PHE A CA 1
ATOM 852 C C . PHE A 1 116 ? 31.838 24.677 -21.685 1.00 49.97 116 PHE A C 1
ATOM 854 O O . PHE A 1 116 ? 31.168 23.855 -21.057 1.00 49.97 116 PHE A O 1
ATOM 861 N N . ILE A 1 117 ? 32.992 25.156 -21.205 1.00 54.00 117 ILE A N 1
ATOM 862 C CA . ILE A 1 117 ? 33.514 24.820 -19.872 1.00 54.00 117 ILE A CA 1
ATOM 863 C C . ILE A 1 117 ? 32.604 25.407 -18.787 1.00 54.00 117 ILE A C 1
ATOM 865 O O . ILE A 1 117 ? 32.299 24.712 -17.824 1.00 54.00 117 ILE A O 1
ATOM 869 N N . VAL A 1 118 ? 32.082 26.624 -18.969 1.00 56.81 118 VAL A N 1
ATOM 870 C CA . VAL A 1 118 ? 31.118 27.249 -18.050 1.00 56.81 118 VAL A CA 1
ATOM 871 C C . VAL A 1 118 ? 29.769 26.524 -18.071 1.00 56.81 118 VAL A C 1
ATOM 873 O O . VAL A 1 118 ? 29.175 26.335 -17.014 1.00 56.81 118 VAL A O 1
ATOM 876 N N . GLU A 1 119 ? 29.270 26.053 -19.219 1.00 56.75 119 GLU A N 1
ATOM 877 C CA . GLU A 1 119 ? 28.028 25.262 -19.261 1.00 56.75 119 GLU A CA 1
ATOM 878 C C . GLU A 1 119 ? 28.202 23.870 -18.629 1.00 56.75 119 GLU A C 1
ATOM 880 O O . GLU A 1 119 ? 27.308 23.396 -17.922 1.00 56.75 119 GLU A O 1
ATOM 885 N N . LYS A 1 120 ? 29.356 23.223 -18.827 1.00 57.41 120 LYS A N 1
ATOM 886 C CA . LYS A 1 120 ? 29.664 21.927 -18.209 1.00 57.41 120 LYS A CA 1
ATOM 887 C C . LYS A 1 120 ? 29.897 22.054 -16.699 1.00 57.41 120 LYS A C 1
ATOM 889 O O . LYS A 1 120 ? 29.320 21.267 -15.956 1.00 57.41 120 LYS A O 1
ATOM 894 N N . ALA A 1 121 ? 30.623 23.081 -16.255 1.00 54.91 121 ALA A N 1
ATOM 895 C CA . ALA A 1 121 ? 30.802 23.410 -14.840 1.00 54.91 121 ALA A CA 1
ATOM 896 C C . ALA A 1 121 ? 29.463 23.762 -14.173 1.00 54.91 121 ALA A C 1
ATOM 898 O O . ALA A 1 121 ? 29.150 23.231 -13.117 1.00 54.91 121 ALA A O 1
ATOM 899 N N . ASN A 1 122 ? 28.597 24.538 -14.837 1.00 61.78 122 ASN A N 1
ATOM 900 C CA . ASN A 1 122 ? 27.248 24.815 -14.333 1.00 61.78 122 ASN A CA 1
ATOM 901 C C . ASN A 1 122 ? 26.374 23.550 -14.257 1.00 61.78 122 ASN A C 1
ATOM 903 O O . ASN A 1 122 ? 25.522 23.444 -13.377 1.00 61.78 122 ASN A O 1
ATOM 907 N N . ARG A 1 123 ? 26.543 22.578 -15.164 1.00 64.44 123 ARG A N 1
ATOM 908 C CA . ARG A 1 123 ? 25.833 21.288 -15.087 1.00 64.44 123 ARG A CA 1
ATOM 909 C C . ARG A 1 123 ? 26.382 20.386 -13.988 1.00 64.44 123 ARG A C 1
ATOM 911 O O . ARG A 1 123 ? 25.581 19.715 -13.344 1.00 64.44 123 ARG A O 1
ATOM 918 N N . GLU A 1 124 ? 27.694 20.370 -13.775 1.00 67.31 124 GLU A N 1
ATOM 919 C CA . GLU A 1 124 ? 28.332 19.655 -12.666 1.00 67.31 124 GLU A CA 1
ATOM 920 C C . GLU A 1 124 ? 27.919 20.260 -11.318 1.00 67.31 124 GLU A C 1
ATOM 922 O O . GLU A 1 124 ? 27.460 19.511 -10.462 1.00 67.31 124 GLU A O 1
ATOM 927 N N . ASP A 1 125 ? 27.884 21.589 -11.186 1.00 69.75 125 ASP A N 1
ATOM 928 C CA . ASP A 1 125 ? 27.360 22.285 -10.003 1.00 69.75 125 ASP A CA 1
ATOM 929 C C . ASP A 1 125 ? 25.873 21.972 -9.764 1.00 69.75 125 ASP A C 1
ATOM 931 O O . ASP A 1 125 ? 25.441 21.715 -8.638 1.00 69.75 125 ASP A O 1
ATOM 935 N N . VAL A 1 126 ? 25.047 21.940 -10.818 1.00 71.56 126 VAL A N 1
ATOM 936 C CA . VAL A 1 126 ? 23.625 21.568 -10.696 1.00 71.56 126 VAL A CA 1
ATOM 937 C C . VAL A 1 126 ? 23.465 20.097 -10.298 1.00 71.56 126 VAL A C 1
ATOM 939 O O . VAL A 1 126 ? 22.580 19.776 -9.497 1.00 71.56 126 VAL A O 1
ATOM 942 N N . LEU A 1 127 ? 24.309 19.203 -10.820 1.00 72.88 127 LEU A N 1
ATOM 943 C CA . LEU A 1 127 ? 24.309 17.783 -10.473 1.00 72.88 127 LEU A CA 1
ATOM 944 C C . LEU A 1 127 ? 24.781 17.567 -9.029 1.00 72.88 127 LEU A C 1
ATOM 946 O O . LEU A 1 127 ? 24.163 16.795 -8.299 1.00 72.88 127 LEU A O 1
ATOM 950 N N . GLU A 1 128 ? 25.809 18.288 -8.588 1.00 78.00 128 GLU A N 1
ATOM 951 C CA . GLU A 1 128 ? 26.326 18.257 -7.222 1.00 78.00 128 GLU A CA 1
ATOM 952 C C . GLU A 1 128 ? 25.293 18.807 -6.232 1.00 78.00 128 GLU A C 1
ATOM 954 O O . GLU A 1 128 ? 25.017 18.183 -5.205 1.00 78.00 128 GLU A O 1
ATOM 959 N N . VAL A 1 129 ? 24.598 19.896 -6.573 1.00 78.00 129 VAL A N 1
ATOM 960 C CA . VAL A 1 129 ? 23.474 20.415 -5.778 1.00 78.00 129 VAL A CA 1
ATOM 961 C C . VAL A 1 129 ? 22.317 19.411 -5.726 1.00 78.00 129 VAL A C 1
ATOM 963 O O . VAL A 1 129 ? 21.705 19.229 -4.668 1.00 78.00 129 VAL A O 1
ATOM 966 N N . ALA A 1 130 ? 22.005 18.729 -6.832 1.00 72.31 130 ALA A N 1
ATOM 967 C CA . ALA A 1 130 ? 20.970 17.697 -6.867 1.00 72.31 130 ALA A CA 1
ATOM 968 C C . ALA A 1 130 ? 21.360 16.464 -6.034 1.00 72.31 130 ALA A C 1
ATOM 970 O O . ALA A 1 130 ? 20.536 15.962 -5.268 1.00 72.31 130 ALA A O 1
ATOM 971 N N . MET A 1 131 ? 22.615 16.019 -6.113 1.00 77.06 131 MET A N 1
ATOM 972 C CA . MET A 1 131 ? 23.146 14.917 -5.312 1.00 77.06 131 MET A CA 1
ATOM 973 C C . MET A 1 131 ? 23.191 15.260 -3.826 1.00 77.06 131 MET A C 1
ATOM 975 O O . MET A 1 131 ? 22.793 14.440 -3.003 1.00 77.06 131 MET A O 1
ATOM 979 N N . THR A 1 132 ? 23.582 16.483 -3.473 1.00 83.00 132 THR A N 1
ATOM 980 C CA . THR A 1 132 ? 23.580 16.957 -2.085 1.00 83.00 132 THR A CA 1
ATOM 981 C C . THR A 1 132 ? 22.151 17.035 -1.531 1.00 83.00 132 THR A C 1
ATOM 983 O O . THR A 1 132 ? 21.900 16.627 -0.396 1.00 83.00 132 THR A O 1
ATOM 986 N N . LYS A 1 133 ? 21.168 17.463 -2.341 1.00 82.31 133 LYS A N 1
ATOM 987 C CA . LYS A 1 133 ? 19.737 17.403 -1.977 1.00 82.31 133 LYS A CA 1
ATOM 988 C C . LYS A 1 133 ? 19.231 15.965 -1.825 1.00 82.31 133 LYS A C 1
ATOM 990 O O . LYS A 1 133 ? 18.471 15.685 -0.897 1.00 82.31 133 LYS A O 1
ATOM 995 N N . LEU A 1 134 ? 19.654 15.048 -2.693 1.00 81.06 134 LEU A N 1
ATOM 996 C CA . LEU A 1 134 ? 19.293 13.631 -2.604 1.00 81.06 134 LEU A CA 1
ATOM 997 C C . LEU A 1 134 ? 19.905 12.971 -1.355 1.00 81.06 134 LEU A C 1
ATOM 999 O O . LEU A 1 134 ? 19.234 12.224 -0.649 1.00 81.06 134 LEU A O 1
ATOM 1003 N N . ALA A 1 135 ? 21.163 13.281 -1.040 1.00 82.00 135 ALA A N 1
ATOM 1004 C CA . ALA A 1 135 ? 21.842 12.798 0.157 1.00 82.00 135 ALA A CA 1
ATOM 1005 C C . ALA A 1 135 ? 21.170 13.324 1.432 1.00 82.00 135 ALA A C 1
ATOM 1007 O O . ALA A 1 135 ? 20.931 12.559 2.365 1.00 82.00 135 ALA A O 1
ATOM 1008 N N . ARG A 1 136 ? 20.788 14.607 1.443 1.00 87.31 136 ARG A N 1
ATOM 1009 C CA . ARG A 1 136 ? 20.058 15.224 2.556 1.00 87.31 136 ARG A CA 1
ATOM 1010 C C . ARG A 1 136 ? 18.677 14.604 2.760 1.00 87.31 136 ARG A C 1
ATOM 1012 O O . ARG A 1 136 ? 18.350 14.221 3.875 1.00 87.31 136 ARG A O 1
ATOM 1019 N N . THR A 1 137 ? 17.897 14.441 1.694 1.00 83.06 137 THR A N 1
ATOM 1020 C CA . THR A 1 137 ? 16.574 13.793 1.783 1.00 83.06 137 THR A CA 1
ATOM 1021 C C . THR A 1 137 ? 16.682 12.330 2.209 1.00 83.06 137 THR A C 1
ATOM 1023 O O . THR A 1 137 ? 15.872 11.862 3.002 1.00 83.06 137 THR A O 1
ATOM 1026 N N . ARG A 1 138 ? 17.716 11.605 1.762 1.00 85.31 138 ARG A N 1
ATOM 1027 C CA . ARG A 1 138 ? 18.001 10.245 2.239 1.00 85.31 138 ARG A CA 1
ATOM 1028 C C . ARG A 1 138 ? 18.308 10.214 3.739 1.00 85.31 138 ARG A C 1
ATOM 1030 O O . ARG A 1 138 ? 17.823 9.313 4.419 1.00 85.31 138 ARG A O 1
ATOM 1037 N N . LEU A 1 139 ? 19.074 11.182 4.244 1.00 89.31 139 LEU A N 1
ATOM 1038 C CA . LEU A 1 139 ? 19.366 11.314 5.673 1.00 89.31 139 LEU A CA 1
ATOM 1039 C C . LEU A 1 139 ? 18.087 11.601 6.476 1.00 89.31 139 LEU A C 1
ATOM 1041 O O . LEU A 1 139 ? 17.807 10.893 7.436 1.00 89.31 139 LEU A O 1
ATOM 1045 N N . GLU A 1 140 ? 17.265 12.554 6.026 1.00 87.25 140 GLU A N 1
ATOM 1046 C CA . GLU A 1 140 ? 15.986 12.908 6.663 1.00 87.25 140 GLU A CA 1
ATOM 1047 C C . GLU A 1 140 ? 15.016 11.709 6.704 1.00 87.25 140 GLU A C 1
ATOM 1049 O O . GLU A 1 140 ? 14.365 11.457 7.718 1.00 87.25 140 GLU A O 1
ATOM 1054 N N . ILE A 1 141 ? 14.961 10.907 5.633 1.00 85.00 141 ILE A N 1
ATOM 1055 C CA . ILE A 1 141 ? 14.169 9.666 5.595 1.00 85.00 141 ILE A CA 1
ATOM 1056 C C . ILE A 1 141 ? 14.719 8.627 6.581 1.00 85.00 141 ILE A C 1
ATOM 1058 O O . ILE A 1 141 ? 13.943 7.945 7.250 1.00 85.00 141 ILE A O 1
ATOM 1062 N N . GLN A 1 142 ? 16.042 8.491 6.685 1.00 88.69 142 GLN A N 1
ATOM 1063 C CA . GLN A 1 142 ? 16.674 7.541 7.599 1.00 88.69 142 GLN A CA 1
ATOM 1064 C C . GLN A 1 142 ? 16.438 7.922 9.068 1.00 88.69 142 GLN A C 1
ATOM 1066 O O . GLN A 1 142 ? 16.114 7.050 9.875 1.00 88.69 142 GLN A O 1
ATOM 1071 N N . GLU A 1 143 ? 16.533 9.209 9.404 1.00 90.69 143 GLU A N 1
ATOM 1072 C CA . GLU A 1 143 ? 16.206 9.739 10.732 1.00 90.69 143 GLU A CA 1
ATOM 1073 C C . GLU A 1 143 ? 14.723 9.530 11.066 1.00 90.69 143 GLU A C 1
ATOM 1075 O O . GLU A 1 143 ? 14.395 9.038 12.149 1.00 90.69 143 GLU A O 1
ATOM 1080 N N . ALA A 1 144 ? 13.821 9.803 10.117 1.00 85.00 144 ALA A N 1
ATOM 1081 C CA . ALA A 1 144 ? 12.395 9.537 10.288 1.00 85.00 144 ALA A CA 1
ATOM 1082 C C . ALA A 1 144 ? 12.118 8.042 10.517 1.00 85.00 144 ALA A C 1
ATOM 1084 O O . ALA A 1 144 ? 11.332 7.685 11.394 1.00 85.00 144 ALA A O 1
ATOM 1085 N N . PHE A 1 145 ? 12.786 7.151 9.777 1.00 88.50 145 PHE A N 1
ATOM 1086 C CA . PHE A 1 145 ? 12.622 5.706 9.936 1.00 88.50 145 PHE A CA 1
ATOM 1087 C C . PHE A 1 145 ? 13.121 5.212 11.300 1.00 88.50 145 PHE A C 1
ATOM 1089 O O . PHE A 1 145 ? 12.447 4.412 11.951 1.00 88.50 145 PHE A O 1
ATOM 1096 N N . GLN A 1 146 ? 14.269 5.715 11.768 1.00 88.38 146 GLN A N 1
ATOM 1097 C CA . GLN A 1 146 ? 14.768 5.421 13.114 1.00 88.38 146 GLN A CA 1
ATOM 1098 C C . GLN A 1 146 ? 13.791 5.901 14.190 1.00 88.38 146 GLN A C 1
ATOM 1100 O O . GLN A 1 146 ? 13.485 5.146 15.115 1.00 88.38 146 GLN A O 1
ATOM 1105 N N . TRP A 1 147 ? 13.245 7.109 14.038 1.00 93.25 147 TRP A N 1
ATOM 1106 C CA . TRP A 1 147 ? 12.243 7.649 14.952 1.00 93.25 147 TRP A CA 1
ATOM 1107 C C . TRP A 1 147 ? 10.973 6.785 14.991 1.00 93.25 147 TRP A C 1
ATOM 1109 O O . TRP A 1 147 ? 10.540 6.380 16.070 1.00 93.25 147 TRP A O 1
ATOM 1119 N N . TYR A 1 148 ? 10.423 6.406 13.831 1.00 87.50 148 TYR A N 1
ATOM 1120 C CA . TYR A 1 148 ? 9.254 5.521 13.758 1.00 87.50 148 TYR A CA 1
ATOM 1121 C C . TYR A 1 148 ? 9.518 4.142 14.367 1.00 87.50 148 TYR A C 1
ATOM 1123 O O . TYR A 1 148 ? 8.653 3.601 15.056 1.00 87.50 148 TYR A O 1
ATOM 1131 N N . SER A 1 149 ? 10.704 3.571 14.143 1.00 90.19 149 SER A N 1
ATOM 1132 C CA . SER A 1 149 ? 11.094 2.291 14.739 1.00 90.19 149 SER A CA 1
ATOM 1133 C C . SER A 1 149 ? 11.150 2.377 16.266 1.00 90.19 149 SER A C 1
ATOM 1135 O O . SER A 1 149 ? 10.673 1.470 16.953 1.00 90.19 149 SER A O 1
ATOM 1137 N N . GLN A 1 150 ? 11.691 3.473 16.805 1.00 91.81 150 GLN A N 1
ATOM 1138 C CA . GLN A 1 150 ? 11.735 3.718 18.244 1.00 91.81 150 GLN A CA 1
ATOM 1139 C C . GLN A 1 150 ? 10.321 3.862 18.826 1.00 91.81 150 GLN A C 1
ATOM 1141 O O . GLN A 1 150 ? 10.017 3.271 19.862 1.00 91.81 150 GLN A O 1
ATOM 1146 N N . GLU A 1 151 ? 9.434 4.583 18.139 1.00 90.31 151 GLU A N 1
ATOM 1147 C CA . GLU A 1 151 ? 8.054 4.783 18.587 1.00 90.31 151 GLU A CA 1
ATOM 1148 C C . GLU A 1 151 ? 7.240 3.482 18.551 1.00 90.31 151 GLU A C 1
ATOM 1150 O O . GLU A 1 151 ? 6.510 3.170 19.491 1.00 90.31 151 GLU A O 1
ATOM 1155 N N . LEU A 1 152 ? 7.443 2.642 17.531 1.00 87.31 152 LEU A N 1
ATOM 1156 C CA . LEU A 1 152 ? 6.889 1.285 17.475 1.00 87.31 152 LEU A CA 1
ATOM 1157 C C . LEU A 1 152 ? 7.362 0.421 18.650 1.00 87.31 152 LEU A C 1
ATOM 1159 O O . LEU A 1 152 ? 6.577 -0.341 19.222 1.00 87.31 152 LEU A O 1
ATOM 1163 N N . GLN A 1 153 ? 8.630 0.542 19.039 1.00 88.38 153 GLN A N 1
ATOM 1164 C CA . GLN A 1 153 ? 9.186 -0.185 20.176 1.00 88.38 153 GLN A CA 1
ATOM 1165 C C . GLN A 1 153 ? 8.621 0.323 21.515 1.00 88.38 153 GLN A C 1
ATOM 1167 O O . GLN A 1 153 ? 8.288 -0.495 22.379 1.00 88.38 153 GLN A O 1
ATOM 1172 N N . ASN A 1 154 ? 8.423 1.638 21.657 1.00 89.62 154 ASN A N 1
ATOM 1173 C CA . ASN A 1 154 ? 7.754 2.262 22.805 1.00 89.62 154 ASN A CA 1
ATOM 1174 C C . ASN A 1 154 ? 6.275 1.856 22.904 1.00 89.62 154 ASN A C 1
ATOM 1176 O O . ASN A 1 154 ? 5.757 1.580 23.990 1.00 89.62 154 ASN A O 1
ATOM 1180 N N . LEU A 1 155 ? 5.582 1.767 21.769 1.00 87.81 155 LEU A N 1
ATOM 1181 C CA . LEU A 1 155 ? 4.194 1.322 21.724 1.00 87.81 155 LEU A CA 1
ATOM 1182 C C . LEU A 1 155 ? 4.086 -0.163 22.091 1.00 87.81 155 LEU A C 1
ATOM 1184 O O . LEU A 1 155 ? 3.191 -0.556 22.837 1.00 87.81 155 LEU A O 1
ATOM 1188 N N . LYS A 1 156 ? 5.037 -0.989 21.639 1.00 89.38 156 LYS A N 1
ATOM 1189 C CA . LYS A 1 156 ? 5.109 -2.417 21.979 1.00 89.38 156 LYS A CA 1
ATOM 1190 C C . LYS A 1 156 ? 5.362 -2.645 23.473 1.00 89.38 156 LYS A C 1
ATOM 1192 O O . LYS A 1 156 ? 4.726 -3.520 24.064 1.00 89.38 156 LYS A O 1
ATOM 1197 N N . SER A 1 157 ? 6.246 -1.866 24.098 1.00 88.81 157 SER A N 1
ATOM 1198 C CA . SER A 1 157 ? 6.481 -1.930 25.550 1.00 88.81 157 SER A CA 1
ATOM 1199 C C . SER A 1 157 ? 5.288 -1.392 26.352 1.00 88.81 157 SER A C 1
ATOM 1201 O O . SER A 1 157 ? 4.910 -1.964 27.377 1.00 88.81 157 SER A O 1
ATOM 1203 N N . SER A 1 158 ? 4.608 -0.362 25.846 1.00 87.94 158 SER A N 1
ATOM 1204 C CA . SER A 1 158 ? 3.354 0.131 26.426 1.00 87.94 158 SER A CA 1
ATOM 1205 C C . SER A 1 158 ? 2.244 -0.920 26.341 1.00 87.94 158 SER A C 1
ATOM 1207 O O . SER A 1 158 ? 1.542 -1.157 27.321 1.00 87.94 158 SER A O 1
ATOM 1209 N N . PHE A 1 159 ? 2.127 -1.634 25.219 1.00 84.38 159 PHE A N 1
ATOM 1210 C CA . PHE A 1 159 ? 1.141 -2.701 25.059 1.00 84.38 159 PHE A CA 1
ATOM 1211 C C . PHE A 1 159 ? 1.427 -3.900 25.974 1.00 84.38 159 PHE A C 1
ATOM 1213 O O . PHE A 1 159 ? 0.502 -4.455 26.571 1.00 84.38 159 PHE A O 1
ATOM 1220 N N . SER A 1 160 ? 2.697 -4.287 26.152 1.00 86.50 160 SER A N 1
ATOM 1221 C CA . SER A 1 160 ? 3.055 -5.376 27.073 1.00 86.50 160 SER A CA 1
ATOM 1222 C C . SER A 1 160 ? 2.755 -5.015 28.533 1.00 86.50 160 SER A C 1
ATOM 1224 O O . SER A 1 160 ? 2.222 -5.845 29.279 1.00 86.50 160 SER A O 1
ATOM 1226 N N . SER A 1 161 ? 3.003 -3.764 28.937 1.00 87.19 161 SER A N 1
ATOM 1227 C CA . SER A 1 161 ? 2.648 -3.290 30.278 1.00 87.19 161 SER A CA 1
ATOM 1228 C C . SER A 1 161 ? 1.128 -3.244 30.476 1.00 87.19 161 SER A C 1
ATOM 1230 O O . SER A 1 161 ? 0.638 -3.752 31.484 1.00 87.19 161 SER A O 1
ATOM 1232 N N . LEU A 1 162 ? 0.363 -2.773 29.483 1.00 84.25 162 LEU A N 1
ATOM 1233 C CA . LEU A 1 162 ? -1.103 -2.774 29.520 1.00 84.25 162 LEU A CA 1
ATOM 1234 C C . LEU A 1 162 ? -1.674 -4.197 29.610 1.00 84.25 162 LEU A C 1
ATOM 1236 O O . LEU A 1 162 ? -2.595 -4.446 30.385 1.00 84.25 162 LEU A O 1
ATOM 1240 N N . THR A 1 163 ? -1.090 -5.147 28.876 1.00 86.19 163 THR A N 1
ATOM 1241 C CA . THR A 1 163 ? -1.470 -6.569 28.929 1.00 86.19 163 THR A CA 1
ATOM 1242 C C . THR A 1 163 ? -1.218 -7.150 30.321 1.00 86.19 163 THR A C 1
ATOM 1244 O O . THR A 1 163 ? -2.045 -7.888 30.857 1.00 86.19 163 THR A O 1
ATOM 1247 N N . THR A 1 164 ? -0.109 -6.761 30.953 1.00 88.06 164 THR A N 1
ATOM 1248 C CA . THR A 1 164 ? 0.222 -7.163 32.327 1.00 88.06 164 THR A CA 1
ATOM 1249 C C . THR A 1 164 ? -0.767 -6.567 33.332 1.00 88.06 164 THR A C 1
ATOM 1251 O O . THR A 1 164 ? -1.251 -7.276 34.214 1.00 88.06 164 THR A O 1
ATOM 1254 N N . VAL A 1 165 ? -1.135 -5.291 33.170 1.00 86.44 165 VAL A N 1
ATOM 1255 C CA . VAL A 1 165 ? -2.153 -4.625 33.998 1.00 86.44 165 VAL A CA 1
ATOM 1256 C C . VAL A 1 165 ? -3.519 -5.285 33.822 1.00 86.44 165 VAL A C 1
ATOM 1258 O O . VAL A 1 165 ? -4.179 -5.543 34.824 1.00 86.44 165 VAL A O 1
ATOM 1261 N N . ALA A 1 166 ? -3.921 -5.616 32.592 1.00 81.12 166 ALA A N 1
ATOM 1262 C CA . ALA A 1 166 ? -5.173 -6.314 32.295 1.00 81.12 166 ALA A CA 1
ATOM 1263 C C . ALA A 1 166 ? -5.220 -7.720 32.923 1.00 81.12 166 ALA A C 1
ATOM 1265 O O . ALA A 1 166 ? -6.228 -8.117 33.507 1.00 81.12 166 ALA A O 1
ATOM 1266 N N . ALA A 1 167 ? -4.111 -8.462 32.873 1.00 85.69 167 ALA A N 1
ATOM 1267 C CA . ALA A 1 167 ? -4.001 -9.755 33.545 1.00 85.69 167 ALA A CA 1
ATOM 1268 C C . ALA A 1 167 ? -4.076 -9.611 35.078 1.00 85.69 167 ALA A C 1
ATOM 1270 O O . ALA A 1 167 ? -4.721 -10.416 35.754 1.00 85.69 167 ALA A O 1
ATOM 1271 N N . GLN A 1 168 ? -3.450 -8.573 35.639 1.00 88.25 168 GLN A N 1
ATOM 1272 C CA . GLN A 1 168 ? -3.466 -8.303 37.076 1.00 88.25 168 GLN A CA 1
ATOM 1273 C C . GLN A 1 168 ? -4.853 -7.855 37.564 1.00 88.25 168 GLN A C 1
ATOM 1275 O O . GLN A 1 168 ? -5.305 -8.295 38.623 1.00 88.25 168 GLN A O 1
ATOM 1280 N N . THR A 1 169 ? -5.560 -7.017 36.800 1.00 82.19 169 THR A N 1
ATOM 1281 C CA . THR A 1 169 ? -6.946 -6.643 37.109 1.00 82.19 169 THR A CA 1
ATOM 1282 C C . THR A 1 169 ? -7.872 -7.845 36.997 1.00 82.19 169 THR A C 1
ATOM 1284 O O . THR A 1 169 ? -8.672 -8.037 37.909 1.00 82.19 169 THR A O 1
ATOM 1287 N N . GLY A 1 170 ? -7.708 -8.707 35.987 1.00 83.31 170 GLY A N 1
ATOM 1288 C CA . GLY A 1 170 ? -8.427 -9.984 35.885 1.00 83.31 170 GLY A CA 1
ATOM 1289 C C . GLY A 1 170 ? -8.274 -10.848 37.142 1.00 83.31 170 GLY A C 1
ATOM 1290 O O . GLY A 1 170 ? -9.268 -11.208 37.773 1.00 83.31 170 GLY A O 1
ATOM 1291 N N . LYS A 1 171 ? -7.033 -11.066 37.602 1.00 87.19 171 LYS A N 1
ATOM 1292 C CA . LYS A 1 171 ? -6.753 -11.793 38.856 1.00 87.19 171 LYS A CA 1
ATOM 1293 C C . LYS A 1 171 ? -7.384 -11.128 40.086 1.00 87.19 171 LYS A C 1
ATOM 1295 O O . LYS A 1 171 ? -7.891 -11.820 40.970 1.00 87.19 171 LYS A O 1
ATOM 1300 N N . ASN A 1 172 ? -7.381 -9.795 40.155 1.00 84.50 172 ASN A N 1
ATOM 1301 C CA . ASN A 1 172 ? -8.023 -9.054 41.244 1.00 84.50 172 ASN A CA 1
ATOM 1302 C C . ASN A 1 172 ? -9.553 -9.200 41.230 1.00 84.50 172 ASN A C 1
ATOM 1304 O O . ASN A 1 172 ? -10.155 -9.307 42.301 1.00 84.50 172 ASN A O 1
ATOM 1308 N N . TYR A 1 173 ? -10.187 -9.222 40.055 1.00 83.94 173 TYR A N 1
ATOM 1309 C CA . TYR A 1 173 ? -11.624 -9.475 39.932 1.00 83.94 173 TYR A CA 1
ATOM 1310 C C . TYR A 1 173 ? -11.979 -10.896 40.373 1.00 83.94 173 TYR A C 1
ATOM 1312 O O . TYR A 1 173 ? -12.873 -11.050 41.201 1.00 83.94 173 TYR A O 1
ATOM 1320 N N . GLU A 1 174 ? -11.229 -11.912 39.941 1.00 85.00 174 GLU A N 1
ATOM 1321 C CA . GLU A 1 174 ? -11.433 -13.300 40.386 1.00 85.00 174 GLU A CA 1
ATOM 1322 C C . GLU A 1 174 ? -11.241 -13.473 41.902 1.00 85.00 174 GLU A C 1
ATOM 1324 O O . GLU A 1 174 ? -11.943 -14.253 42.554 1.00 85.00 174 GLU A O 1
ATOM 1329 N N . ALA A 1 175 ? -10.280 -12.755 42.493 1.00 85.81 175 ALA A N 1
ATOM 1330 C CA . ALA A 1 175 ? -10.069 -12.755 43.937 1.00 85.81 175 ALA A CA 1
ATOM 1331 C C . ALA A 1 175 ? -11.251 -12.108 44.678 1.00 85.81 175 ALA A C 1
ATOM 1333 O O . ALA A 1 175 ? -11.747 -12.673 45.657 1.00 85.81 175 ALA A O 1
ATOM 1334 N N . LYS A 1 176 ? -11.747 -10.960 44.193 1.00 85.12 176 LYS A N 1
ATOM 1335 C CA . LYS A 1 176 ? -12.938 -10.296 44.746 1.00 85.12 176 LYS A CA 1
ATOM 1336 C C . LYS A 1 176 ? -14.188 -11.160 44.600 1.00 85.12 176 LYS A C 1
ATOM 1338 O O . LYS A 1 176 ? -14.945 -11.281 45.558 1.00 85.12 176 LYS A O 1
ATOM 1343 N N . GLU A 1 177 ? -14.377 -11.816 43.458 1.00 84.94 177 GLU A N 1
ATOM 1344 C CA . GLU A 1 177 ? -15.501 -12.726 43.233 1.00 84.94 177 GLU A CA 1
ATOM 1345 C C . GLU A 1 177 ? -15.470 -13.908 44.212 1.00 84.94 177 GLU A C 1
ATOM 1347 O O . GLU A 1 177 ? -16.491 -14.241 44.815 1.00 84.94 177 GLU A O 1
ATOM 1352 N N . ARG A 1 178 ? -14.293 -14.501 44.459 1.00 87.75 178 ARG A N 1
ATOM 1353 C CA . ARG A 1 178 ? -14.131 -15.553 45.478 1.00 87.75 178 ARG A CA 1
ATOM 1354 C C . ARG A 1 178 ? -14.499 -15.077 46.884 1.00 87.75 178 ARG A C 1
ATOM 1356 O O . ARG A 1 178 ? -15.120 -15.837 47.627 1.00 87.75 178 ARG A O 1
ATOM 1363 N N . ILE A 1 179 ? -14.140 -13.847 47.253 1.00 86.31 179 ILE A N 1
ATOM 1364 C CA . ILE A 1 179 ? -14.506 -13.263 48.554 1.00 86.31 179 ILE A CA 1
ATOM 1365 C C . ILE A 1 179 ? -16.023 -13.074 48.646 1.00 86.31 179 ILE A C 1
ATOM 1367 O O . ILE A 1 179 ? -16.623 -13.514 49.625 1.00 86.31 179 ILE A O 1
ATOM 1371 N N . ILE A 1 180 ? -16.648 -12.505 47.610 1.00 84.12 180 ILE A N 1
ATOM 1372 C CA . ILE A 1 180 ? -18.102 -12.300 47.556 1.00 84.12 180 ILE A CA 1
ATOM 1373 C C . ILE A 1 180 ? -18.838 -13.640 47.651 1.00 84.12 180 ILE A C 1
ATOM 1375 O O . ILE A 1 180 ? -19.763 -13.768 48.446 1.00 84.12 180 ILE A O 1
ATOM 1379 N N . ARG A 1 181 ? -18.398 -14.674 46.918 1.00 85.06 181 ARG A N 1
ATOM 1380 C CA . ARG A 1 181 ? -18.995 -16.019 46.987 1.00 85.06 181 ARG A CA 1
ATOM 1381 C C . ARG A 1 181 ? -18.901 -16.629 48.389 1.00 85.06 181 ARG A C 1
ATOM 1383 O O . ARG A 1 181 ? -19.869 -17.229 48.846 1.00 85.06 181 ARG A O 1
ATOM 1390 N N . ARG A 1 182 ? -17.776 -16.456 49.099 1.00 87.88 182 ARG A N 1
ATOM 1391 C CA . ARG A 1 182 ? -17.641 -16.913 50.497 1.00 87.88 182 ARG A CA 1
ATOM 1392 C C . ARG A 1 182 ? -18.559 -16.147 51.443 1.00 87.88 182 ARG A C 1
ATOM 1394 O O . ARG A 1 182 ? -19.219 -16.777 52.260 1.00 87.88 182 ARG A O 1
ATOM 1401 N N . GLN A 1 183 ? -18.620 -14.822 51.320 1.00 86.50 183 GLN A N 1
ATOM 1402 C CA . GLN A 1 183 ? -19.515 -13.996 52.134 1.00 86.50 183 GLN A CA 1
ATOM 1403 C C . GLN A 1 183 ? -20.981 -14.363 51.887 1.00 86.50 183 GLN A C 1
ATOM 1405 O O . GLN A 1 183 ? -21.739 -14.522 52.837 1.00 86.50 183 GLN A O 1
ATOM 1410 N N . PHE A 1 184 ? -21.364 -14.582 50.628 1.00 83.31 184 PHE A N 1
ATOM 1411 C CA . PHE A 1 184 ? -22.709 -15.020 50.274 1.00 83.31 184 PHE A CA 1
ATOM 1412 C C . PHE A 1 184 ? -23.029 -16.394 50.871 1.00 83.31 184 PHE A C 1
ATOM 1414 O O . PHE A 1 184 ? -24.082 -16.560 51.478 1.00 83.31 184 PHE A O 1
ATOM 1421 N N . LYS A 1 185 ? -22.097 -17.356 50.786 1.00 89.50 185 LYS A N 1
ATOM 1422 C CA . LYS A 1 185 ? -22.259 -18.683 51.399 1.00 89.50 185 LYS A CA 1
ATOM 1423 C C . LYS A 1 185 ? -22.454 -18.593 52.919 1.00 89.50 185 LYS A C 1
ATOM 1425 O O . LYS A 1 185 ? -23.385 -19.197 53.434 1.00 89.50 185 LYS A O 1
ATOM 1430 N N . GLN A 1 186 ? -21.654 -17.779 53.612 1.00 89.00 186 GLN A N 1
ATOM 1431 C CA . GLN A 1 186 ? -21.784 -17.559 55.060 1.00 89.00 186 GLN A CA 1
ATOM 1432 C C . GLN A 1 186 ? -23.121 -16.913 55.445 1.00 89.00 186 GLN A C 1
ATOM 1434 O O . GLN A 1 186 ? -23.718 -17.289 56.450 1.00 89.00 186 GLN A O 1
ATOM 1439 N N . VAL A 1 187 ? -23.607 -15.948 54.656 1.00 85.12 187 VAL A N 1
ATOM 1440 C CA . VAL A 1 187 ? -24.912 -15.311 54.895 1.00 85.12 187 VAL A CA 1
ATOM 1441 C C . VAL A 1 187 ? -26.049 -16.310 54.691 1.00 85.12 187 VAL A C 1
ATOM 1443 O O . VAL A 1 187 ? -26.956 -16.355 55.516 1.00 85.12 187 VAL A O 1
ATOM 1446 N N . VAL A 1 188 ? -25.990 -17.135 53.641 1.00 85.38 188 VAL A N 1
ATOM 1447 C CA . VAL A 1 188 ? -26.991 -18.183 53.392 1.00 85.38 188 VAL A CA 1
ATOM 1448 C C . VAL A 1 188 ? -26.990 -19.217 54.516 1.00 85.38 188 VAL A C 1
ATOM 1450 O O . VAL A 1 188 ? -28.052 -19.519 55.045 1.00 85.38 188 VAL A O 1
ATOM 1453 N N . GLU A 1 189 ? -25.822 -19.708 54.937 1.00 89.62 189 GLU A N 1
ATOM 1454 C CA . GLU A 1 189 ? -25.704 -20.658 56.054 1.00 89.62 189 GLU A CA 1
ATOM 1455 C C . GLU A 1 189 ? -26.244 -20.067 57.365 1.00 89.62 189 GLU A C 1
ATOM 1457 O O . GLU A 1 189 ? -26.971 -20.743 58.092 1.00 89.62 189 GLU A O 1
ATOM 1462 N N . LYS A 1 190 ? -25.958 -18.788 57.642 1.00 89.00 190 LYS A N 1
ATOM 1463 C CA . LYS A 1 190 ? -26.475 -18.092 58.825 1.00 89.00 190 LYS A CA 1
ATOM 1464 C C . LYS A 1 190 ? -27.996 -17.921 58.777 1.00 89.00 190 LYS A C 1
ATOM 1466 O O . LYS A 1 190 ? -28.659 -18.208 59.767 1.00 89.00 190 LYS A O 1
ATOM 1471 N N . LEU A 1 191 ? -28.551 -17.509 57.636 1.00 83.38 191 LEU A N 1
ATOM 1472 C CA . LEU A 1 191 ? -30.001 -17.382 57.453 1.00 83.38 191 LEU A CA 1
ATOM 1473 C C . LEU A 1 191 ? -30.709 -18.737 57.546 1.00 83.38 191 LEU A C 1
ATOM 1475 O O . LEU A 1 191 ? -31.780 -18.825 58.135 1.00 83.38 191 LEU A O 1
ATOM 1479 N N . GLN A 1 192 ? -30.108 -19.798 57.002 1.00 87.81 192 GLN A N 1
ATOM 1480 C CA . GLN A 1 192 ? -30.628 -21.161 57.109 1.00 87.81 192 GLN A CA 1
ATOM 1481 C C . GLN A 1 192 ? -30.657 -21.623 58.572 1.00 87.81 192 GLN A C 1
ATOM 1483 O O . GLN A 1 192 ? -31.641 -22.207 59.017 1.00 87.81 192 GLN A O 1
ATOM 1488 N N . PHE A 1 193 ? -29.593 -21.336 59.328 1.00 89.56 193 PHE A N 1
ATOM 1489 C CA . PHE A 1 193 ? -29.515 -21.651 60.751 1.00 89.56 193 PHE A CA 1
ATOM 1490 C C . PHE A 1 193 ? -30.563 -20.882 61.567 1.00 89.56 193 PHE A C 1
ATOM 1492 O O . PHE A 1 193 ? -31.296 -21.497 62.335 1.00 89.56 193 PHE A O 1
ATOM 1499 N N . GLU A 1 194 ? -30.687 -19.566 61.360 1.00 87.12 194 GLU A N 1
ATOM 1500 C CA . GLU A 1 194 ? -31.699 -18.730 62.025 1.00 87.12 194 GLU A CA 1
ATOM 1501 C C . GLU A 1 194 ? -33.128 -19.179 61.677 1.00 87.12 194 GLU A C 1
ATOM 1503 O O . GLU A 1 194 ? -33.987 -19.246 62.554 1.00 87.12 194 GLU A O 1
ATOM 1508 N N . TYR A 1 195 ? -33.380 -19.548 60.416 1.00 83.75 195 TYR A N 1
ATOM 1509 C CA . TYR A 1 195 ? -34.669 -20.088 59.982 1.00 83.75 195 TYR A CA 1
ATOM 1510 C C . TYR A 1 195 ? -34.994 -21.415 60.675 1.00 83.75 195 TYR A C 1
ATOM 1512 O O . TYR A 1 195 ? -36.092 -21.571 61.208 1.00 83.75 195 TYR A O 1
ATOM 1520 N N . ASN A 1 196 ? -34.032 -22.342 60.725 1.00 86.38 196 ASN A N 1
ATOM 1521 C CA . ASN A 1 196 ? -34.205 -23.632 61.391 1.00 86.38 196 ASN A CA 1
ATOM 1522 C C . ASN A 1 196 ? -34.458 -23.455 62.898 1.00 86.38 196 ASN A C 1
ATOM 1524 O O . ASN A 1 196 ? -35.395 -24.048 63.436 1.00 86.38 196 ASN A O 1
ATOM 1528 N N . GLN A 1 197 ? -33.689 -22.584 63.558 1.00 87.38 197 GLN A N 1
ATOM 1529 C CA . GLN A 1 197 ? -33.870 -22.256 64.973 1.00 87.38 197 GLN A CA 1
ATOM 1530 C C . GLN A 1 197 ? -35.263 -21.668 65.238 1.00 87.38 197 GLN A C 1
ATOM 1532 O O . GLN A 1 197 ? -35.961 -22.112 66.148 1.00 87.38 197 GLN A O 1
ATOM 1537 N N . PHE A 1 198 ? -35.710 -20.728 64.400 1.00 85.88 198 PHE A N 1
ATOM 1538 C CA . PHE A 1 198 ? -37.048 -20.151 64.501 1.00 85.88 198 PHE A CA 1
ATOM 1539 C C . PHE A 1 198 ? -38.147 -21.207 64.326 1.00 85.88 198 PHE A C 1
ATOM 1541 O O . PHE A 1 198 ? -39.128 -21.205 65.071 1.00 85.88 198 PHE A O 1
ATOM 1548 N N . THR A 1 199 ? -37.999 -22.133 63.370 1.00 79.69 199 THR A N 1
ATOM 1549 C CA . THR A 1 199 ? -38.977 -23.214 63.172 1.00 79.69 199 THR A CA 1
ATOM 1550 C C . THR A 1 199 ? -39.022 -24.196 64.339 1.00 79.69 199 THR A C 1
ATOM 1552 O O . THR A 1 199 ? -40.116 -24.613 64.719 1.00 79.69 199 THR A O 1
ATOM 1555 N N . GLU A 1 200 ? -37.882 -24.529 64.949 1.00 85.75 200 GLU A N 1
ATOM 1556 C CA . GLU A 1 200 ? -37.831 -25.386 66.139 1.00 85.75 200 GLU A CA 1
ATOM 1557 C C . GLU A 1 200 ? -38.465 -24.706 67.359 1.00 85.75 200 GLU A C 1
ATOM 1559 O O . GLU A 1 200 ? -39.281 -25.320 68.051 1.00 85.75 200 GLU A O 1
ATOM 1564 N N . GLU A 1 201 ? -38.169 -23.424 67.594 1.00 85.31 201 GLU A N 1
ATOM 1565 C CA . GLU A 1 201 ? -38.794 -22.642 68.667 1.00 85.31 201 GLU A CA 1
ATOM 1566 C C . GLU A 1 201 ? -40.310 -22.538 68.474 1.00 85.31 201 GLU A C 1
ATOM 1568 O O . GLU A 1 201 ? -41.074 -22.761 69.417 1.00 85.31 201 GLU A O 1
ATOM 1573 N N . LYS A 1 202 ? -40.770 -22.288 67.239 1.00 82.06 202 LYS A N 1
ATOM 1574 C CA . LYS A 1 202 ? -42.203 -22.261 66.922 1.00 82.06 202 LYS A CA 1
ATOM 1575 C C . LYS A 1 202 ? -42.873 -23.616 67.103 1.00 82.06 202 LYS A C 1
ATOM 1577 O O . LYS A 1 202 ? -43.990 -23.655 67.614 1.00 82.06 202 LYS A O 1
ATOM 1582 N N . ALA A 1 203 ? -42.220 -24.709 66.709 1.00 81.56 203 ALA A N 1
ATOM 1583 C CA . ALA A 1 203 ? -42.739 -26.061 66.904 1.00 81.56 203 ALA A CA 1
ATOM 1584 C C . ALA A 1 203 ? -42.865 -26.404 68.396 1.00 81.56 203 ALA A C 1
ATOM 1586 O O . ALA A 1 203 ? -43.870 -26.982 68.815 1.00 81.56 203 ALA A O 1
ATOM 1587 N N . LYS A 1 204 ? -41.891 -25.984 69.213 1.00 83.69 204 LYS A N 1
ATOM 1588 C CA . LYS A 1 204 ? -41.925 -26.159 70.667 1.00 83.69 204 LYS A CA 1
ATOM 1589 C C . LYS A 1 204 ? -43.041 -25.337 71.317 1.00 83.69 204 LYS A C 1
ATOM 1591 O O . LYS A 1 204 ? -43.815 -25.888 72.095 1.00 83.69 204 LYS A O 1
ATOM 1596 N N . GLU A 1 205 ? -43.195 -24.067 70.935 1.00 83.19 205 GLU A N 1
ATOM 1597 C CA . GLU A 1 205 ? -44.291 -23.207 71.409 1.00 83.19 205 GLU A CA 1
ATOM 1598 C C . GLU A 1 205 ? -45.669 -23.790 71.038 1.00 83.19 205 GLU A C 1
ATOM 1600 O O . GLU A 1 205 ? -46.600 -23.766 71.846 1.00 83.19 205 GLU A O 1
ATOM 1605 N N . LEU A 1 206 ? -45.809 -24.344 69.825 1.00 81.62 206 LEU A N 1
ATOM 1606 C CA . LEU A 1 206 ? -47.048 -24.985 69.379 1.00 81.62 206 LEU A CA 1
ATOM 1607 C C . LEU A 1 206 ? -47.350 -26.251 70.192 1.00 81.62 206 LEU A C 1
ATOM 1609 O O . LEU A 1 206 ? -48.480 -26.435 70.635 1.00 81.62 206 LEU A O 1
ATOM 1613 N N . SER A 1 207 ? -46.335 -27.085 70.439 1.00 82.75 207 SER A N 1
ATOM 1614 C CA . SER A 1 207 ? -46.463 -28.303 71.245 1.00 82.75 207 SER A CA 1
ATOM 1615 C C . SER A 1 207 ? -46.841 -28.003 72.698 1.00 82.75 207 SER A C 1
ATOM 1617 O O . SER A 1 207 ? -47.641 -28.730 73.287 1.00 82.75 207 SER A O 1
ATOM 1619 N N . GLU A 1 208 ? -46.285 -26.945 73.293 1.00 82.62 208 GLU A N 1
ATOM 1620 C CA . GLU A 1 208 ? -46.626 -26.514 74.654 1.00 82.62 208 GLU A CA 1
ATOM 1621 C C . GLU A 1 208 ? -48.071 -25.997 74.730 1.00 82.62 208 GLU A C 1
ATOM 1623 O O . GLU A 1 208 ? -48.805 -26.331 75.668 1.00 82.62 208 GLU A O 1
ATOM 1628 N N . LYS A 1 209 ? -48.523 -25.252 73.710 1.00 80.12 209 LYS A N 1
ATOM 1629 C CA . LYS A 1 209 ? -49.919 -24.802 73.604 1.00 80.12 209 LYS A CA 1
ATOM 1630 C C . LYS A 1 209 ? -50.895 -25.959 73.414 1.00 80.12 209 LYS A C 1
ATOM 1632 O O . LYS A 1 209 ? -51.904 -25.980 74.113 1.00 80.12 209 LYS A O 1
ATOM 1637 N N . ASP A 1 210 ? -50.594 -26.931 72.555 1.00 79.31 210 ASP A N 1
ATOM 1638 C CA . ASP A 1 210 ? -51.439 -28.120 72.357 1.00 79.31 210 ASP A CA 1
ATOM 1639 C C . ASP A 1 210 ? -51.558 -28.954 73.639 1.00 79.31 210 ASP A C 1
ATOM 1641 O O . ASP A 1 210 ? -52.643 -29.427 73.993 1.00 79.31 210 ASP A O 1
ATOM 1645 N N . MET A 1 211 ? -50.465 -29.084 74.395 1.00 80.38 211 MET A N 1
ATOM 1646 C CA . MET A 1 211 ? -50.470 -29.788 75.675 1.00 80.38 211 MET A CA 1
ATOM 1647 C C . MET A 1 211 ? -51.324 -29.056 76.725 1.00 80.38 211 MET A C 1
ATOM 1649 O O . MET A 1 211 ? -52.112 -29.692 77.431 1.00 80.38 211 MET A O 1
ATOM 1653 N N . SER A 1 212 ? -51.237 -27.723 76.789 1.00 76.19 212 SER A N 1
ATOM 1654 C CA . SER A 1 212 ? -52.081 -26.900 77.667 1.00 76.19 212 SER A CA 1
ATOM 1655 C C . SER A 1 212 ? -53.563 -26.955 77.268 1.00 76.19 212 SER A C 1
ATOM 1657 O O . SER A 1 212 ? -54.436 -27.109 78.128 1.00 76.19 212 SER A O 1
ATOM 1659 N N . LEU A 1 213 ? -53.861 -26.929 75.962 1.00 76.31 213 LEU A N 1
ATOM 1660 C CA . LEU A 1 213 ? -55.224 -27.063 75.444 1.00 76.31 213 LEU A CA 1
ATOM 1661 C C . LEU A 1 213 ? -55.815 -28.429 75.808 1.00 76.31 213 LEU A C 1
ATOM 1663 O O . LEU A 1 213 ? -56.942 -28.500 76.293 1.00 76.31 213 LEU A O 1
ATOM 1667 N N . THR A 1 214 ? -55.021 -29.495 75.658 1.00 77.50 214 THR A N 1
ATOM 1668 C CA . THR A 1 214 ? -55.414 -30.870 75.994 1.00 77.50 214 THR A CA 1
ATOM 1669 C C . THR A 1 214 ? -55.764 -31.000 77.479 1.00 77.50 214 THR A C 1
ATOM 1671 O O . THR A 1 214 ? -56.811 -31.559 77.823 1.00 77.50 214 THR A O 1
ATOM 1674 N N . GLN A 1 215 ? -54.946 -30.422 78.369 1.00 76.62 215 GLN A N 1
ATOM 1675 C CA . GLN A 1 215 ? -55.224 -30.376 79.810 1.00 76.62 215 GLN A CA 1
ATOM 1676 C C . GLN A 1 215 ? -56.523 -29.619 80.123 1.00 76.62 215 GLN A C 1
ATOM 1678 O O . GLN A 1 215 ? -57.346 -30.114 80.895 1.00 76.62 215 GLN A O 1
ATOM 1683 N N . SER A 1 216 ? -56.755 -28.472 79.477 1.00 71.00 216 SER A N 1
ATOM 1684 C CA . SER A 1 216 ? -57.984 -27.691 79.654 1.00 71.00 216 SER A CA 1
ATOM 1685 C C . SER A 1 216 ? -59.228 -28.449 79.169 1.00 71.00 216 SER A C 1
ATOM 1687 O O . SER A 1 216 ? -60.219 -28.540 79.895 1.00 71.00 216 SER A O 1
ATOM 1689 N N . THR A 1 217 ? -59.173 -29.099 77.998 1.00 76.62 217 THR A N 1
ATOM 1690 C CA . THR A 1 217 ? -60.288 -29.925 77.498 1.00 76.62 217 THR A CA 1
ATOM 1691 C C . THR A 1 217 ? -60.603 -31.120 78.393 1.00 76.62 217 THR A C 1
ATOM 1693 O O . THR A 1 217 ? -61.774 -31.474 78.544 1.00 76.62 217 THR A O 1
ATOM 1696 N N . ASN A 1 218 ? -59.595 -31.735 79.016 1.00 78.12 218 ASN A N 1
ATOM 1697 C CA . ASN A 1 218 ? -59.812 -32.833 79.958 1.00 78.12 218 ASN A CA 1
ATOM 1698 C C . ASN A 1 218 ? -60.472 -32.340 81.254 1.00 78.12 218 ASN A C 1
ATOM 1700 O O . ASN A 1 218 ? -61.411 -32.977 81.731 1.00 78.12 218 ASN A O 1
ATOM 1704 N N . LEU A 1 219 ? -60.067 -31.171 81.762 1.00 80.38 219 LEU A N 1
ATOM 1705 C CA . LEU A 1 219 ? -60.684 -30.549 82.936 1.00 80.38 219 LEU A CA 1
ATOM 1706 C C . LEU A 1 219 ? -62.161 -30.193 82.684 1.00 80.38 219 LEU A C 1
ATOM 1708 O O . LEU A 1 219 ? -63.022 -30.446 83.526 1.00 80.38 219 LEU A O 1
ATOM 1712 N N . VAL A 1 220 ? -62.476 -29.657 81.499 1.00 76.25 220 VAL A N 1
ATOM 1713 C CA . VAL A 1 220 ? -63.858 -29.336 81.098 1.00 76.25 220 VAL A CA 1
ATOM 1714 C C . VAL A 1 220 ? -64.713 -30.601 80.987 1.00 76.25 220 VAL A C 1
ATOM 1716 O O . VAL A 1 220 ? -65.852 -30.608 81.456 1.00 76.25 220 VAL A O 1
ATOM 1719 N N . LYS A 1 221 ? -64.173 -31.693 80.428 1.00 79.56 221 LYS A N 1
ATOM 1720 C CA . LYS A 1 221 ? -64.868 -32.992 80.387 1.00 79.56 221 LYS A CA 1
ATOM 1721 C C . LYS A 1 221 ? -65.142 -33.536 81.791 1.00 79.56 221 LYS A C 1
ATOM 1723 O O . LYS A 1 221 ? -66.244 -34.018 82.048 1.00 79.56 221 LYS A O 1
ATOM 1728 N N . GLU A 1 222 ? -64.184 -33.419 82.709 1.00 78.81 222 GLU A N 1
ATOM 1729 C CA . GLU A 1 222 ? -64.352 -33.861 84.095 1.00 78.81 222 GLU A CA 1
ATOM 1730 C C . GLU A 1 222 ? -65.439 -33.048 84.820 1.00 78.81 222 GLU A C 1
ATOM 1732 O O . GLU A 1 222 ? -66.352 -33.624 85.415 1.00 78.81 222 GLU A O 1
ATOM 1737 N N . LEU A 1 223 ? -65.407 -31.716 84.712 1.00 77.75 223 LEU A N 1
ATOM 1738 C CA . LEU A 1 223 ? -66.412 -30.837 85.320 1.00 77.75 223 LEU A CA 1
ATOM 1739 C C . LEU A 1 223 ? -67.812 -31.053 84.726 1.00 77.75 223 LEU A C 1
ATOM 1741 O O . LEU A 1 223 ? -68.791 -31.110 85.470 1.00 77.75 223 LEU A O 1
ATOM 1745 N N . SER A 1 224 ? -67.909 -31.252 83.409 1.00 73.50 224 SER A N 1
ATOM 1746 C CA . SER A 1 224 ? -69.169 -31.580 82.734 1.00 73.50 224 SER A CA 1
ATOM 1747 C C . SER A 1 224 ? -69.746 -32.917 83.216 1.00 73.50 224 SER A C 1
ATOM 1749 O O . SER A 1 224 ? -70.950 -33.015 83.461 1.00 73.50 224 SER A O 1
ATOM 1751 N N . SER A 1 225 ? -68.897 -33.928 83.439 1.00 75.62 225 SER A N 1
ATOM 1752 C CA . SER A 1 225 ? -69.339 -35.218 83.981 1.00 75.62 225 SER A CA 1
ATOM 1753 C C . SER A 1 225 ? -69.858 -35.109 85.422 1.00 75.62 225 SER A C 1
ATOM 1755 O O . SER A 1 225 ? -70.905 -35.674 85.735 1.00 75.62 225 SER A O 1
ATOM 1757 N N . LYS A 1 226 ? -69.199 -34.315 86.281 1.00 77.62 226 LYS A N 1
ATOM 1758 C CA . LYS A 1 226 ? -69.631 -34.073 87.671 1.00 77.62 226 LYS A CA 1
ATOM 1759 C C . LYS A 1 226 ? -70.957 -33.313 87.742 1.00 77.62 226 LYS A C 1
ATOM 1761 O O . LYS A 1 226 ? -71.805 -33.648 88.569 1.00 77.62 226 LYS A O 1
ATOM 1766 N N . LEU A 1 227 ? -71.161 -32.337 86.856 1.00 76.94 227 LEU A N 1
ATOM 1767 C CA . LEU A 1 227 ? -72.414 -31.585 86.776 1.00 76.94 227 LEU A CA 1
ATOM 1768 C C . LEU A 1 227 ? -73.591 -32.484 86.367 1.00 76.94 227 LEU A C 1
ATOM 1770 O O . LEU A 1 227 ? -74.640 -32.440 87.009 1.00 76.94 227 LEU A O 1
ATOM 1774 N N . ASN A 1 228 ? -73.392 -33.351 85.367 1.00 75.62 228 ASN A N 1
ATOM 1775 C CA . ASN A 1 228 ? -74.411 -34.313 84.940 1.00 75.62 228 ASN A CA 1
ATOM 1776 C C . ASN A 1 228 ? -74.785 -35.295 86.059 1.00 75.62 228 ASN A C 1
ATOM 1778 O O . ASN A 1 228 ? -75.969 -35.555 86.266 1.00 75.62 228 ASN A O 1
ATOM 1782 N N . ILE A 1 229 ? -73.806 -35.803 86.817 1.00 77.50 229 ILE A N 1
ATOM 1783 C CA . ILE A 1 229 ? -74.071 -36.700 87.954 1.00 77.50 229 ILE A CA 1
ATOM 1784 C C . ILE A 1 229 ? -74.930 -35.985 89.008 1.00 77.50 229 ILE A C 1
ATOM 1786 O O . ILE A 1 229 ? -75.979 -36.499 89.394 1.00 77.50 229 ILE A O 1
ATOM 1790 N N . SER A 1 230 ? -74.560 -34.765 89.406 1.00 72.38 230 SER A N 1
ATOM 1791 C CA . SER A 1 230 ? -75.301 -34.011 90.426 1.00 72.38 230 SER A CA 1
ATOM 1792 C C . SER A 1 230 ? -76.725 -33.636 89.978 1.00 72.38 230 SER A C 1
ATOM 1794 O O . SER A 1 230 ? -77.668 -33.746 90.764 1.00 72.38 230 SER A O 1
ATOM 1796 N N . GLN A 1 231 ? -76.924 -33.296 88.697 1.00 73.38 231 GLN A N 1
ATOM 1797 C CA . GLN A 1 231 ? -78.264 -33.077 88.134 1.00 73.38 231 GLN A CA 1
ATOM 1798 C C . GLN A 1 231 ? -79.117 -34.352 88.151 1.00 73.38 231 GLN A C 1
ATOM 1800 O O . GLN A 1 231 ? -80.292 -34.298 88.518 1.00 73.38 231 GLN A O 1
ATOM 1805 N N . THR A 1 232 ? -78.539 -35.511 87.819 1.00 76.38 232 THR A N 1
ATOM 1806 C CA . THR A 1 232 ? -79.282 -36.781 87.876 1.00 76.38 232 THR A CA 1
ATOM 1807 C C . THR A 1 232 ? -79.661 -37.191 89.302 1.00 76.38 232 THR A C 1
ATOM 1809 O O . THR A 1 232 ? -80.748 -37.732 89.512 1.00 76.38 232 THR A O 1
ATOM 1812 N N . GLU A 1 233 ? -78.822 -36.901 90.301 1.00 77.50 233 GLU A N 1
ATOM 1813 C CA . GLU A 1 233 ? -79.132 -37.166 91.712 1.00 77.50 233 GLU A CA 1
ATOM 1814 C C . GLU A 1 233 ? -80.244 -36.256 92.244 1.00 77.50 233 GLU A C 1
ATOM 1816 O O . GLU A 1 233 ? -81.147 -36.728 92.942 1.00 77.50 233 GLU A O 1
ATOM 1821 N N . PHE A 1 234 ? -80.236 -34.977 91.860 1.00 76.81 234 PHE A N 1
ATOM 1822 C CA . PHE A 1 234 ? -81.278 -34.026 92.240 1.00 76.81 234 PHE A CA 1
ATOM 1823 C C . PHE A 1 234 ? -82.654 -34.419 91.680 1.00 76.81 234 PHE A C 1
ATOM 1825 O O . PHE A 1 234 ? -83.644 -34.450 92.415 1.00 76.81 234 PHE A O 1
ATOM 1832 N N . GLU A 1 235 ? -82.722 -34.824 90.408 1.00 76.00 235 GLU A N 1
ATOM 1833 C CA . GLU A 1 235 ? -83.973 -35.299 89.798 1.00 76.00 235 GLU A CA 1
ATOM 1834 C C . GLU A 1 235 ? -84.468 -36.619 90.410 1.00 76.00 235 GLU A C 1
ATOM 1836 O O . GLU A 1 235 ? -85.677 -36.840 90.576 1.00 76.00 235 GLU A O 1
ATOM 1841 N N . ARG A 1 236 ? -83.544 -37.491 90.834 1.00 78.25 236 ARG A N 1
ATOM 1842 C CA . ARG A 1 236 ? -83.879 -38.724 91.557 1.00 78.25 236 ARG A CA 1
ATOM 1843 C C . ARG A 1 236 ? -84.478 -38.426 92.933 1.00 78.25 236 ARG A C 1
ATOM 1845 O O . ARG A 1 236 ? -85.493 -39.028 93.289 1.00 78.25 236 ARG A O 1
ATOM 1852 N N . PHE A 1 237 ? -83.906 -37.478 93.675 1.00 77.44 237 PHE A N 1
ATOM 1853 C CA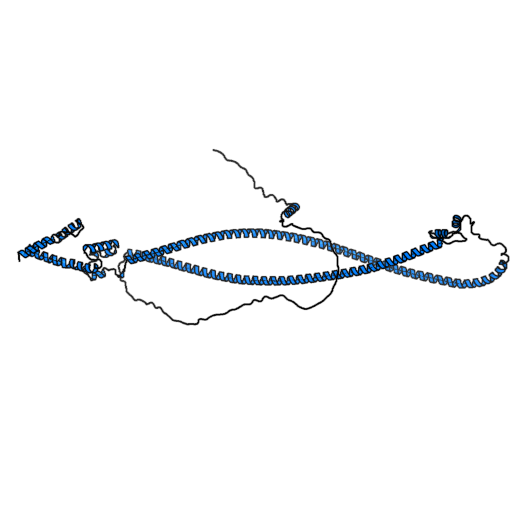 . PHE A 1 237 ? -84.420 -37.031 94.973 1.00 77.44 237 PHE A CA 1
ATOM 1854 C C . PHE A 1 237 ? -85.813 -36.394 94.849 1.00 77.44 237 PHE A C 1
ATOM 1856 O O . PHE A 1 237 ? -86.740 -36.757 95.577 1.00 77.44 237 PHE A O 1
ATOM 1863 N N . LYS A 1 238 ? -86.008 -35.529 93.847 1.00 74.00 238 LYS A N 1
ATOM 1864 C CA . LYS A 1 238 ? -87.301 -34.902 93.533 1.00 74.00 238 LYS A CA 1
ATOM 1865 C C . LYS A 1 238 ? -88.384 -35.934 93.207 1.00 74.00 238 LYS A C 1
ATOM 1867 O O . LYS A 1 238 ? -89.516 -35.851 93.695 1.00 74.00 238 LYS A O 1
ATOM 1872 N N . SER A 1 239 ? -88.020 -36.956 92.435 1.00 74.50 239 SER A N 1
ATOM 1873 C CA . SER A 1 239 ? -88.902 -38.081 92.106 1.00 74.50 239 SER A CA 1
ATOM 1874 C C . SER A 1 239 ? -89.275 -38.924 93.330 1.00 74.50 239 SER A C 1
ATOM 1876 O O . SER A 1 239 ? -90.360 -39.504 93.365 1.00 74.50 239 SER A O 1
ATOM 1878 N N . GLN A 1 240 ? -88.404 -38.991 94.339 1.00 75.94 240 GLN A N 1
ATOM 1879 C CA . GLN A 1 240 ? -88.636 -39.745 95.570 1.00 75.94 240 GLN A CA 1
ATOM 1880 C C . GLN A 1 240 ? -89.571 -39.003 96.536 1.00 75.94 240 GLN A C 1
ATOM 1882 O O . GLN A 1 240 ? -90.505 -39.616 97.053 1.00 75.94 240 GLN A O 1
ATOM 1887 N N . ILE A 1 241 ? -89.395 -37.686 96.707 1.00 76.94 241 ILE A N 1
ATOM 1888 C CA . ILE A 1 241 ? -90.309 -36.840 97.499 1.00 76.94 241 ILE A CA 1
ATOM 1889 C C . ILE A 1 241 ? -91.729 -36.889 96.929 1.00 76.94 241 ILE A C 1
ATOM 1891 O O . ILE A 1 241 ? -92.687 -37.055 97.679 1.00 76.94 241 ILE A O 1
ATOM 1895 N N . SER A 1 242 ? -91.864 -36.842 95.601 1.00 70.38 242 SER A N 1
ATOM 1896 C CA . SER A 1 242 ? -93.165 -36.842 94.910 1.00 70.38 242 SER A CA 1
ATOM 1897 C C . SER A 1 242 ? -94.007 -38.109 95.162 1.00 70.38 242 SER A C 1
ATOM 1899 O O . SER A 1 242 ? -95.195 -38.127 94.858 1.00 70.38 242 SER A O 1
ATOM 1901 N N . ARG A 1 243 ? -93.411 -39.183 95.703 1.00 74.00 243 ARG A N 1
ATOM 1902 C CA . ARG A 1 243 ? -94.083 -40.466 95.989 1.00 74.00 243 ARG A CA 1
ATOM 1903 C C . ARG A 1 243 ? -94.468 -40.648 97.462 1.00 74.00 243 ARG A C 1
ATOM 1905 O O . ARG A 1 243 ? -94.989 -41.703 97.820 1.00 74.00 243 ARG A O 1
ATOM 1912 N N . MET A 1 244 ? -94.189 -39.675 98.334 1.00 74.38 244 MET A N 1
ATOM 1913 C CA . MET A 1 244 ? -94.493 -39.797 99.762 1.00 74.38 244 MET A CA 1
ATOM 1914 C C . MET A 1 244 ? -96.000 -39.691 100.018 1.00 74.38 244 MET A C 1
ATOM 1916 O O . MET A 1 244 ? -96.664 -38.762 99.560 1.00 74.38 244 MET A O 1
ATOM 1920 N N . SER A 1 245 ? -96.543 -40.623 100.800 1.00 67.31 245 SER A N 1
ATOM 1921 C CA . SER A 1 245 ? -97.935 -40.589 101.251 1.00 67.31 245 SER A CA 1
ATOM 1922 C C . SER A 1 245 ? -98.006 -40.631 102.773 1.00 67.31 245 SER A C 1
ATOM 1924 O O . SER A 1 245 ? -97.188 -41.273 103.431 1.00 67.31 245 SER A O 1
ATOM 1926 N N . LEU A 1 246 ? -98.987 -39.926 103.330 1.00 66.56 246 LEU A N 1
ATOM 1927 C CA . LEU A 1 246 ? -99.303 -39.930 104.752 1.00 66.56 246 LEU A CA 1
ATOM 1928 C C . LEU A 1 246 ? -100.791 -40.273 104.883 1.00 66.56 246 LEU A C 1
ATOM 1930 O O . LEU A 1 246 ? -101.627 -39.635 104.248 1.00 66.56 246 LEU A O 1
ATOM 1934 N N . PHE A 1 247 ? -101.120 -41.312 105.655 1.00 64.12 247 PHE A N 1
ATOM 1935 C CA . PHE A 1 247 ? -102.501 -41.786 105.856 1.00 64.12 247 PHE A CA 1
ATOM 1936 C C . PHE A 1 247 ? -103.278 -42.036 104.546 1.00 64.12 247 PHE A C 1
ATOM 1938 O O . PHE A 1 247 ? -104.415 -41.602 104.385 1.00 64.12 247 PHE A O 1
ATOM 1945 N N . GLY A 1 248 ? -102.638 -42.700 103.576 1.00 61.81 248 GLY A N 1
ATOM 1946 C CA . GLY A 1 248 ? -103.252 -43.036 102.282 1.00 61.81 248 GLY A CA 1
ATOM 1947 C C . GLY A 1 248 ? -103.438 -41.852 101.327 1.00 61.81 248 GLY A C 1
ATOM 1948 O O . GLY A 1 248 ? -103.964 -42.032 100.234 1.00 61.81 248 GLY A O 1
ATOM 1949 N N . THR A 1 249 ? -102.976 -40.660 101.709 1.00 63.78 249 THR A N 1
ATOM 1950 C CA . THR A 1 249 ? -103.095 -39.424 100.931 1.00 63.78 249 THR A CA 1
ATOM 1951 C C . THR A 1 249 ? -101.713 -38.988 100.440 1.00 63.78 249 THR A C 1
ATOM 1953 O O . THR A 1 249 ? -100.752 -39.006 101.213 1.00 63.78 249 THR A O 1
ATOM 1956 N N . ASN A 1 250 ? -101.573 -38.620 99.160 1.00 70.12 250 ASN A N 1
ATOM 1957 C CA . ASN A 1 250 ? -100.290 -38.173 98.604 1.00 70.12 250 ASN A CA 1
ATOM 1958 C C . ASN A 1 250 ? -99.907 -36.807 99.202 1.00 70.12 250 ASN A C 1
ATOM 1960 O O . ASN A 1 250 ? -100.577 -35.806 98.952 1.00 70.12 250 ASN A O 1
ATOM 1964 N N . ILE A 1 251 ? -98.840 -36.777 100.007 1.00 73.19 251 ILE A N 1
ATOM 1965 C CA . ILE A 1 251 ? -98.282 -35.546 100.587 1.00 73.19 251 ILE A CA 1
ATOM 1966 C C . ILE A 1 251 ? -97.061 -35.049 99.801 1.00 73.19 251 ILE A C 1
ATOM 1968 O O . ILE A 1 251 ? -96.642 -33.902 99.955 1.00 73.19 251 ILE A O 1
ATOM 1972 N N . GLY A 1 252 ? -96.513 -35.899 98.928 1.00 73.25 252 GLY A N 1
ATOM 1973 C CA . GLY A 1 252 ? -95.330 -35.636 98.121 1.00 73.25 252 GLY A CA 1
ATOM 1974 C C . GLY A 1 252 ? -95.475 -34.434 97.196 1.00 73.25 252 GLY A C 1
ATOM 1975 O O . GLY A 1 252 ? -94.531 -33.660 97.062 1.00 73.25 252 GLY A O 1
ATOM 1976 N N . ASP A 1 253 ? -96.664 -34.211 96.634 1.00 69.31 253 ASP A N 1
ATOM 1977 C CA . ASP A 1 253 ? -96.925 -33.052 95.769 1.00 69.31 253 ASP A CA 1
ATOM 1978 C C . ASP A 1 253 ? -96.884 -31.725 96.548 1.00 69.31 253 ASP A C 1
ATOM 1980 O O . ASP A 1 253 ? -96.367 -30.726 96.050 1.00 69.31 253 ASP A O 1
ATOM 1984 N N . VAL A 1 254 ? -97.340 -31.720 97.807 1.00 69.19 254 VAL A N 1
ATOM 1985 C CA . VAL A 1 254 ? -97.306 -30.534 98.683 1.00 69.19 254 VAL A CA 1
ATOM 1986 C C . VAL A 1 254 ? -95.870 -30.215 99.111 1.00 69.19 254 VAL A C 1
ATOM 1988 O O . VAL A 1 254 ? -95.468 -29.052 99.119 1.00 69.19 254 VAL A O 1
ATOM 1991 N N . LEU A 1 255 ? -95.069 -31.245 99.403 1.00 69.75 255 LEU A N 1
ATOM 1992 C CA . LEU A 1 255 ? -93.648 -31.097 99.734 1.00 69.75 255 LEU A CA 1
ATOM 1993 C C . LEU A 1 255 ? -92.812 -30.660 98.524 1.00 69.75 255 LEU A C 1
ATOM 1995 O O . LEU A 1 255 ? -91.917 -29.831 98.670 1.00 69.75 255 LEU A O 1
ATOM 1999 N N . LYS A 1 256 ? -93.124 -31.160 97.323 1.00 70.25 256 LYS A N 1
ATOM 2000 C CA . LYS A 1 256 ? -92.480 -30.741 96.071 1.00 70.25 256 LYS A CA 1
ATOM 2001 C C . LYS A 1 256 ? -92.721 -29.257 95.787 1.00 70.25 256 LYS A C 1
ATOM 2003 O O . LYS A 1 256 ? -91.767 -28.538 95.505 1.00 70.25 256 LYS A O 1
ATOM 2008 N N . SER A 1 257 ? -93.961 -28.785 95.934 1.00 66.12 257 SER A N 1
ATOM 2009 C CA . SER A 1 257 ? -94.286 -27.361 95.782 1.00 66.12 257 SER A CA 1
ATOM 2010 C C . SER A 1 257 ? -93.649 -26.477 96.860 1.00 66.12 257 SER A C 1
ATOM 2012 O O . SER A 1 257 ? -93.305 -25.335 96.575 1.00 66.12 257 SER A O 1
ATOM 2014 N N . ALA A 1 258 ? -93.447 -26.990 98.079 1.00 66.00 258 ALA A N 1
ATOM 2015 C CA . ALA A 1 258 ? -92.711 -26.275 99.123 1.00 66.00 258 ALA A CA 1
ATOM 2016 C C . ALA A 1 258 ? -91.205 -26.168 98.811 1.00 66.00 258 ALA A C 1
ATOM 2018 O O . ALA A 1 258 ? -90.607 -25.121 99.060 1.00 66.00 258 ALA A O 1
ATOM 2019 N N . LEU A 1 259 ? -90.612 -27.218 98.226 1.00 68.12 259 LEU A N 1
ATOM 2020 C CA . LEU A 1 259 ? -89.194 -27.287 97.846 1.00 68.12 259 LEU A CA 1
ATOM 2021 C C . LEU A 1 259 ? -88.844 -26.383 96.649 1.00 68.12 259 LEU A C 1
ATOM 2023 O O . LEU A 1 259 ? -87.723 -25.896 96.558 1.00 68.12 259 LEU A O 1
ATOM 2027 N N . GLU A 1 260 ? -89.791 -26.157 95.735 1.00 67.25 260 GLU A N 1
ATOM 2028 C CA . GLU A 1 260 ? -89.634 -25.265 94.573 1.00 67.25 260 GLU A CA 1
ATOM 2029 C C . GLU A 1 260 ? -89.888 -23.780 94.905 1.00 67.25 260 GLU A C 1
ATOM 2031 O O . GLU A 1 260 ? -89.727 -22.922 94.039 1.00 67.25 260 GLU A O 1
ATOM 2036 N N . SER A 1 261 ? -90.275 -23.456 96.145 1.00 62.16 261 SER A N 1
ATOM 2037 C CA . SER A 1 261 ? -90.521 -22.078 96.588 1.00 62.16 261 SER A CA 1
ATOM 2038 C C . SER A 1 261 ? -89.298 -21.475 97.293 1.00 62.16 261 SER A C 1
ATOM 2040 O O . SER A 1 261 ? -88.661 -22.131 98.113 1.00 62.16 261 SER A O 1
ATOM 2042 N N . GLU A 1 262 ? -88.986 -20.200 97.031 1.00 53.31 262 GLU A N 1
ATOM 2043 C CA . GLU A 1 262 ? -87.807 -19.498 97.582 1.00 53.31 262 GLU A CA 1
ATOM 2044 C C . GLU A 1 262 ? -87.819 -19.303 99.120 1.00 53.31 262 GLU A C 1
ATOM 2046 O O . GLU A 1 262 ? -86.843 -18.814 99.680 1.00 53.31 262 GLU A O 1
ATOM 2051 N N . ASN A 1 263 ? -88.879 -19.706 99.837 1.00 53.75 263 ASN A N 1
ATOM 2052 C CA . ASN A 1 263 ? -89.048 -19.479 101.282 1.00 53.75 263 ASN A CA 1
ATOM 2053 C C . ASN A 1 263 ? -89.397 -20.765 102.060 1.00 53.75 263 ASN A C 1
ATOM 2055 O O . ASN A 1 263 ? -90.472 -20.896 102.648 1.00 53.75 263 ASN A O 1
ATOM 2059 N N . VAL A 1 264 ? -88.449 -21.704 102.123 1.00 55.06 264 VAL A N 1
ATOM 2060 C CA . VAL A 1 264 ? -88.591 -23.015 102.800 1.00 55.06 264 VAL A CA 1
ATOM 2061 C C . VAL A 1 264 ? -88.923 -22.896 104.306 1.00 55.06 264 VAL A C 1
ATOM 2063 O O . VAL A 1 264 ? -89.557 -23.783 104.872 1.00 55.06 264 VAL A O 1
ATOM 2066 N N . GLY A 1 265 ? -88.563 -21.786 104.965 1.00 52.34 265 GLY A N 1
ATOM 2067 C CA . GLY A 1 265 ? -88.727 -21.592 106.416 1.00 52.34 265 GLY A CA 1
ATOM 2068 C C . GLY A 1 265 ? -90.138 -21.241 106.921 1.00 52.34 265 GLY A C 1
ATOM 2069 O O . GLY A 1 265 ? -90.364 -21.314 108.124 1.00 52.34 265 GLY A O 1
ATOM 2070 N N . ASN A 1 266 ? -91.086 -20.886 106.043 1.00 50.41 266 ASN A N 1
ATOM 2071 C CA . ASN A 1 266 ? -92.436 -20.415 106.419 1.00 50.41 266 ASN A CA 1
ATOM 2072 C C . ASN A 1 266 ? -93.573 -21.320 105.901 1.00 50.41 266 ASN A C 1
ATOM 2074 O O . ASN A 1 266 ? -94.713 -20.879 105.732 1.00 50.41 266 ASN A O 1
ATOM 2078 N N . CYS A 1 267 ? -93.286 -22.596 105.631 1.00 52.41 267 CYS A N 1
ATOM 2079 C CA . CYS A 1 267 ? -94.284 -23.523 105.105 1.00 52.41 267 CYS A CA 1
ATOM 2080 C C . CYS A 1 267 ? -95.227 -24.020 106.218 1.00 52.41 267 CYS A C 1
ATOM 2082 O O . CYS A 1 267 ? -94.973 -25.023 106.883 1.00 52.41 267 CYS A O 1
ATOM 2084 N N . ILE A 1 268 ? -96.337 -23.311 106.438 1.00 58.47 268 ILE A N 1
ATOM 2085 C CA . ILE A 1 268 ? -97.443 -23.814 107.260 1.00 58.47 268 ILE A CA 1
ATOM 2086 C C . ILE A 1 268 ? -98.165 -24.876 106.419 1.00 58.47 268 ILE A C 1
ATOM 2088 O O . ILE A 1 268 ? -98.746 -24.560 105.384 1.00 58.47 268 ILE A O 1
ATOM 2092 N N . LEU A 1 269 ? -98.097 -26.144 106.832 1.00 58.72 269 LEU A N 1
ATOM 2093 C CA . LEU A 1 269 ? -98.627 -27.284 106.064 1.00 58.72 269 LEU A CA 1
ATOM 2094 C C . LEU A 1 269 ? -100.166 -27.305 105.982 1.00 58.72 269 LEU A C 1
ATOM 2096 O O . LEU A 1 269 ? -100.731 -27.857 105.039 1.00 58.72 269 LEU A O 1
ATOM 2100 N N . ASP A 1 270 ? -100.848 -26.688 106.947 1.00 58.84 270 ASP A N 1
ATOM 2101 C CA . ASP A 1 270 ? -102.295 -26.830 107.142 1.00 58.84 270 ASP A CA 1
ATOM 2102 C C . ASP A 1 270 ? -103.160 -26.173 106.030 1.00 58.84 270 ASP A C 1
ATOM 2104 O O . ASP A 1 270 ? -104.096 -26.818 105.551 1.00 58.84 270 ASP A O 1
ATOM 2108 N N . PRO A 1 271 ? -102.857 -24.957 105.517 1.00 59.91 271 PRO A N 1
ATOM 2109 C CA . PRO A 1 271 ? -103.617 -24.342 104.420 1.00 59.91 271 PRO A CA 1
ATOM 2110 C C . PRO A 1 271 ? -103.454 -25.064 103.072 1.00 59.91 271 PRO A C 1
ATOM 2112 O O . PRO A 1 271 ? -104.429 -25.237 102.338 1.00 59.91 271 PRO A O 1
ATOM 2115 N N . SER A 1 272 ? -102.237 -25.511 102.744 1.00 56.75 272 SER A N 1
ATOM 2116 C CA . SER A 1 272 ? -101.931 -26.172 101.465 1.00 56.75 272 SER A CA 1
ATOM 2117 C C . SER A 1 272 ? -102.447 -27.613 101.414 1.00 56.75 272 SER A C 1
ATOM 2119 O O . SER A 1 272 ? -102.911 -28.063 100.367 1.00 56.75 272 SER A O 1
ATOM 2121 N N . PHE A 1 273 ? -102.438 -28.325 102.547 1.00 62.41 273 PHE A N 1
ATOM 2122 C CA . PHE A 1 273 ? -102.982 -29.681 102.643 1.00 62.41 273 PHE A CA 1
ATOM 2123 C C . PHE A 1 273 ? -104.520 -29.696 102.565 1.00 62.41 273 PHE A C 1
ATOM 2125 O O . PHE A 1 273 ? -105.084 -30.540 101.867 1.00 62.41 273 PHE A O 1
ATOM 2132 N N . LYS A 1 274 ? -105.197 -28.710 103.179 1.00 63.09 274 LYS A N 1
ATOM 2133 C CA . LYS A 1 274 ? -106.662 -28.528 103.094 1.00 63.09 274 LYS A CA 1
ATOM 2134 C C . LYS A 1 274 ? -107.155 -28.201 101.680 1.00 63.09 274 LYS A C 1
ATOM 2136 O O . LYS A 1 274 ? -108.246 -28.627 101.314 1.00 63.09 274 LYS A O 1
ATOM 2141 N N . LYS A 1 275 ? -106.359 -27.495 100.862 1.00 63.06 275 LYS A N 1
ATOM 2142 C CA . LYS A 1 275 ? -106.713 -27.178 99.463 1.00 63.06 275 LYS A CA 1
ATOM 2143 C C . LYS A 1 275 ? -106.819 -28.428 98.583 1.00 63.06 275 LYS A C 1
ATOM 2145 O O . LYS A 1 275 ? -107.714 -28.504 97.748 1.00 63.06 275 LYS A O 1
ATOM 2150 N N . ASN A 1 276 ? -105.922 -29.395 98.780 1.00 58.00 276 ASN A N 1
ATOM 2151 C CA . ASN A 1 276 ? -105.879 -30.618 97.974 1.00 58.00 276 ASN A CA 1
ATOM 2152 C C . ASN A 1 276 ? -106.707 -31.767 98.576 1.00 58.00 276 ASN A C 1
ATOM 2154 O O . ASN A 1 276 ? -107.036 -32.704 97.857 1.00 58.00 276 ASN A O 1
ATOM 2158 N N . ASN A 1 277 ? -107.075 -31.693 99.863 1.00 60.78 277 ASN A N 1
ATOM 2159 C CA . ASN A 1 277 ? -107.825 -32.734 100.572 1.00 60.78 277 ASN A CA 1
ATOM 2160 C C . ASN A 1 277 ? -108.964 -32.132 101.420 1.00 60.78 277 ASN A C 1
ATOM 2162 O O . ASN A 1 277 ? -108.832 -32.013 102.640 1.00 60.78 277 ASN A O 1
ATOM 2166 N N . PRO A 1 278 ? -110.106 -31.773 100.803 1.00 61.78 278 PRO A N 1
ATOM 2167 C CA . PRO A 1 278 ? -111.204 -31.075 101.482 1.00 61.78 278 PRO A CA 1
ATOM 2168 C C . PRO A 1 278 ? -111.918 -31.905 102.566 1.00 61.78 278 PRO A C 1
ATOM 2170 O O . PRO A 1 278 ? -112.674 -31.351 103.358 1.00 61.78 278 PRO A O 1
ATOM 2173 N N . ASN A 1 279 ? -111.661 -33.216 102.639 1.00 57.56 279 ASN A N 1
ATOM 2174 C CA . ASN A 1 279 ? -112.287 -34.134 103.599 1.00 57.56 279 ASN A CA 1
ATOM 2175 C C . ASN A 1 279 ? -111.530 -34.246 104.940 1.00 57.56 279 ASN A C 1
ATOM 2177 O O . ASN A 1 279 ? -111.939 -35.020 105.804 1.00 57.56 279 ASN A O 1
ATOM 2181 N N . VAL A 1 280 ? -110.428 -33.510 105.126 1.00 59.56 280 VAL A N 1
ATOM 2182 C CA . VAL A 1 280 ? -109.619 -33.529 106.357 1.00 59.56 280 VAL A CA 1
ATOM 2183 C C . VAL A 1 280 ? -109.802 -32.205 107.103 1.00 59.56 280 VAL A C 1
ATOM 2185 O O . VAL A 1 280 ? -109.333 -31.157 106.665 1.00 59.56 280 VAL A O 1
ATOM 2188 N N . SER A 1 281 ? -110.482 -32.240 108.253 1.00 54.09 281 SER A N 1
ATOM 2189 C CA . SER A 1 281 ? -110.877 -31.049 109.029 1.00 54.09 281 SER A CA 1
ATOM 2190 C C . SER A 1 281 ? -109.728 -30.343 109.775 1.00 54.09 281 SER A C 1
ATOM 2192 O O . SER A 1 281 ? -109.920 -29.248 110.303 1.00 54.09 281 SER A O 1
ATOM 2194 N N . GLY A 1 282 ? -108.520 -30.914 109.771 1.00 58.91 282 GLY A N 1
ATOM 2195 C CA . GLY A 1 282 ? -107.310 -30.371 110.403 1.00 58.91 282 GLY A CA 1
ATOM 2196 C C . GLY A 1 282 ? -106.688 -31.332 111.419 1.00 58.91 282 GLY A C 1
ATOM 2197 O O . GLY A 1 282 ? -107.279 -32.355 111.765 1.00 58.91 282 GLY A O 1
ATOM 2198 N N . PHE A 1 283 ? -105.483 -31.011 111.889 1.00 55.78 283 PHE A N 1
ATOM 2199 C CA . PHE A 1 283 ? -104.788 -31.779 112.926 1.00 55.78 283 PHE A CA 1
ATOM 2200 C C . PHE A 1 283 ? -105.314 -31.399 114.323 1.00 55.78 283 PHE A C 1
ATOM 2202 O O . PHE A 1 283 ? -105.344 -30.222 114.678 1.00 55.78 283 PHE A O 1
ATOM 2209 N N . ALA A 1 284 ? -105.750 -32.383 115.117 1.00 44.97 284 ALA A N 1
ATOM 2210 C CA . ALA A 1 284 ? -106.290 -32.156 116.458 1.00 44.97 284 ALA A CA 1
ATOM 2211 C C . ALA A 1 284 ? -105.171 -32.077 117.512 1.00 44.97 284 ALA A C 1
ATOM 2213 O O . ALA A 1 284 ? -104.379 -33.007 117.650 1.00 44.97 284 ALA A O 1
ATOM 2214 N N . TYR A 1 285 ? -105.155 -30.993 118.291 1.00 53.16 285 TYR A N 1
ATOM 2215 C CA . TYR A 1 285 ? -104.306 -30.830 119.474 1.00 53.16 285 TYR A CA 1
ATOM 2216 C C . TYR A 1 285 ? -105.193 -30.845 120.731 1.00 53.16 285 TYR A C 1
ATOM 2218 O O . TYR A 1 285 ? -106.119 -30.043 120.840 1.00 53.16 285 TYR A O 1
ATOM 2226 N N . THR A 1 286 ? -104.947 -31.760 121.675 1.00 37.88 286 THR A N 1
ATOM 2227 C CA . THR A 1 286 ? -105.720 -31.887 122.930 1.00 37.88 286 THR A CA 1
ATOM 2228 C C . THR A 1 286 ? -105.141 -31.030 124.070 1.00 37.88 286 THR A C 1
ATOM 2230 O O . THR A 1 286 ? -103.949 -31.164 124.353 1.00 37.88 286 THR A O 1
ATOM 2233 N N . PRO A 1 287 ? -105.951 -30.215 124.782 1.00 49.06 287 PRO A N 1
ATOM 2234 C CA . PRO A 1 287 ? -105.565 -29.535 126.021 1.00 49.06 287 PRO A CA 1
ATOM 2235 C C . PRO A 1 287 ? -105.806 -30.426 127.257 1.00 49.06 287 PRO A C 1
ATOM 2237 O O . PRO A 1 287 ? -106.802 -31.143 127.327 1.00 49.06 287 PRO A O 1
ATOM 2240 N N . ILE A 1 288 ? -104.897 -30.388 128.236 1.00 43.50 288 ILE A N 1
ATOM 2241 C CA . ILE A 1 288 ? -104.920 -31.229 129.449 1.00 43.50 288 ILE A CA 1
ATOM 2242 C C . ILE A 1 288 ? -105.685 -30.521 130.584 1.00 43.50 288 ILE A C 1
ATOM 2244 O O . ILE A 1 288 ? -105.397 -29.371 130.902 1.00 43.50 288 ILE A O 1
ATOM 2248 N N . THR A 1 289 ? -106.642 -31.228 131.195 1.00 41.12 289 THR A N 1
ATOM 2249 C CA . THR A 1 289 ? -107.574 -30.777 132.251 1.00 41.12 289 THR A CA 1
ATOM 2250 C C . THR A 1 289 ? -107.148 -31.137 133.688 1.00 41.12 289 THR A C 1
ATOM 2252 O O . THR A 1 289 ? -106.722 -32.261 133.943 1.00 41.12 289 THR A O 1
ATOM 2255 N N . GLU A 1 290 ? -107.349 -30.172 134.600 1.00 42.28 290 GLU A N 1
ATOM 2256 C CA . GLU A 1 290 ? -107.657 -30.124 136.061 1.00 42.28 290 GLU A CA 1
ATOM 2257 C C . GLU A 1 290 ? -107.358 -31.261 137.073 1.00 42.28 290 GLU A C 1
ATOM 2259 O O . GLU A 1 290 ? -107.459 -31.023 138.274 1.00 42.28 290 GLU A O 1
ATOM 2264 N N . VAL A 1 291 ? -106.912 -32.461 136.699 1.00 45.12 291 VAL A N 1
ATOM 2265 C CA . VAL A 1 291 ? -106.585 -33.532 137.678 1.00 45.12 291 VAL A CA 1
ATOM 2266 C C . VAL A 1 291 ? -105.133 -33.438 138.196 1.00 45.12 291 VAL A C 1
ATOM 2268 O O . VAL A 1 291 ? -104.754 -34.106 139.155 1.00 45.12 291 VAL A O 1
ATOM 2271 N N . VAL A 1 292 ? -104.319 -32.543 137.627 1.00 51.41 292 VAL A N 1
ATOM 2272 C CA . VAL A 1 292 ? -102.876 -32.420 137.920 1.00 51.41 292 VAL A CA 1
ATOM 2273 C C . VAL A 1 292 ? -102.565 -31.444 139.074 1.00 51.41 292 VAL A C 1
ATOM 2275 O O . VAL A 1 292 ? -101.507 -31.535 139.697 1.00 51.41 292 VAL A O 1
ATOM 2278 N N . GLU A 1 293 ? -103.492 -30.560 139.458 1.00 45.94 293 GLU A N 1
ATOM 2279 C CA . GLU A 1 293 ? -103.217 -29.513 140.462 1.00 45.94 293 GLU A CA 1
ATOM 2280 C C . GLU A 1 293 ? -103.023 -30.028 141.898 1.00 45.94 293 GLU A C 1
ATOM 2282 O O . GLU A 1 293 ? -102.291 -29.413 142.673 1.00 45.94 293 GLU A O 1
ATOM 2287 N N . LYS A 1 294 ? -103.598 -31.182 142.263 1.00 46.00 294 LYS A N 1
ATOM 2288 C CA . LYS A 1 294 ? -103.424 -31.757 143.613 1.00 46.00 294 LYS A CA 1
ATOM 2289 C C . LYS A 1 294 ? -102.194 -32.652 143.772 1.00 46.00 294 LYS A C 1
ATOM 2291 O O . LYS A 1 294 ? -101.765 -32.864 144.898 1.00 46.00 294 LYS A O 1
ATOM 2296 N N . GLN A 1 295 ? -101.604 -33.136 142.678 1.00 47.81 295 GLN A N 1
ATOM 2297 C CA . GLN A 1 295 ? -100.348 -33.899 142.708 1.00 47.81 295 GLN A CA 1
ATOM 2298 C C . GLN A 1 295 ? -99.116 -32.991 142.548 1.00 47.81 295 GLN A C 1
ATOM 2300 O O . GLN A 1 295 ? -98.054 -33.302 143.082 1.00 47.81 295 GLN A O 1
ATOM 2305 N N . CYS A 1 296 ? -99.260 -31.827 141.899 1.00 44.94 296 CYS A N 1
ATOM 2306 C CA . CYS A 1 296 ? -98.168 -30.864 141.740 1.00 44.94 296 CYS A CA 1
ATOM 2307 C C . CYS A 1 296 ? -97.723 -30.195 143.050 1.00 44.94 296 CYS A C 1
ATOM 2309 O O . CYS A 1 296 ? -96.545 -29.874 143.185 1.00 44.94 296 CYS A O 1
ATOM 2311 N N . THR A 1 297 ? -98.595 -29.995 144.040 1.00 51.44 297 THR A N 1
ATOM 2312 C CA . THR A 1 297 ? -98.227 -29.275 145.275 1.00 51.44 297 THR A CA 1
ATOM 2313 C C . THR A 1 297 ? -97.286 -30.062 146.192 1.00 51.44 297 THR A C 1
ATOM 2315 O O . THR A 1 297 ? -96.433 -29.456 146.841 1.00 51.44 297 THR A O 1
ATOM 2318 N N . GLU A 1 298 ? -97.339 -31.395 146.186 1.00 51.94 298 GLU A N 1
ATOM 2319 C CA . GLU A 1 298 ? -96.397 -32.234 146.943 1.00 51.94 298 GLU A CA 1
ATOM 2320 C C . GLU A 1 298 ? -95.065 -32.429 146.197 1.00 51.94 298 GLU A C 1
ATOM 2322 O O . GLU A 1 298 ? -94.003 -32.448 146.824 1.00 51.94 298 GLU A O 1
ATOM 2327 N N . THR A 1 299 ? -95.070 -32.442 144.855 1.00 53.31 299 THR A N 1
ATOM 2328 C CA . THR A 1 299 ? -93.824 -32.468 144.062 1.00 53.31 299 THR A CA 1
ATOM 2329 C C . THR A 1 299 ? -93.088 -31.120 144.095 1.00 53.31 299 THR A C 1
ATOM 2331 O O . THR A 1 299 ? -91.859 -31.090 144.110 1.00 53.31 299 THR A O 1
ATOM 2334 N N . ILE A 1 300 ? -93.802 -29.990 144.184 1.00 54.78 300 ILE A N 1
ATOM 2335 C CA . ILE A 1 300 ? -93.200 -28.643 144.248 1.00 54.78 300 ILE A CA 1
ATOM 2336 C C . ILE A 1 300 ? -92.337 -28.447 145.507 1.00 54.78 300 ILE A C 1
ATOM 2338 O O . ILE A 1 300 ? -91.306 -27.776 145.437 1.00 54.78 300 ILE A O 1
ATOM 2342 N N . ASN A 1 301 ? -92.687 -29.059 146.643 1.00 53.47 301 ASN A N 1
ATOM 2343 C CA . ASN A 1 301 ? -91.857 -28.965 147.851 1.00 53.47 301 ASN A CA 1
ATOM 2344 C C . ASN A 1 301 ? -90.577 -29.815 147.754 1.00 53.47 301 ASN A C 1
ATOM 2346 O O . ASN A 1 301 ? -89.529 -29.374 148.219 1.00 53.47 301 ASN A O 1
ATOM 2350 N N . SER A 1 302 ? -90.620 -30.950 147.049 1.00 52.78 302 SER A N 1
ATOM 2351 C CA . SER A 1 302 ? -89.430 -31.740 146.694 1.00 52.78 302 SER A CA 1
ATOM 2352 C C . SER A 1 302 ? -88.522 -31.018 145.679 1.00 52.78 302 SER A C 1
ATOM 2354 O O . SER A 1 302 ? -87.297 -31.059 145.802 1.00 52.78 302 SER A O 1
ATOM 2356 N N . TYR A 1 303 ? -89.092 -30.276 144.721 1.00 54.25 303 TYR A N 1
ATOM 2357 C CA . TYR A 1 303 ? -88.314 -29.490 143.755 1.00 54.25 303 TYR A CA 1
ATOM 2358 C C . TYR A 1 303 ? -87.646 -28.245 144.353 1.00 54.25 303 TYR A C 1
ATOM 2360 O O . TYR A 1 303 ? -86.622 -27.817 143.825 1.00 54.25 303 TYR A O 1
ATOM 2368 N N . LYS A 1 304 ? -88.155 -27.674 145.454 1.00 56.28 304 LYS A N 1
ATOM 2369 C CA . LYS A 1 304 ? -87.515 -26.519 146.116 1.00 56.28 304 LYS A CA 1
ATOM 2370 C C . LYS A 1 304 ? -86.168 -26.862 146.760 1.00 56.28 304 LYS A C 1
ATOM 2372 O O . LYS A 1 304 ? -85.254 -26.041 146.700 1.00 56.28 304 LYS A O 1
ATOM 2377 N N . GLU A 1 305 ? -86.004 -28.067 147.306 1.00 57.09 305 GLU A N 1
ATOM 2378 C CA . GLU A 1 305 ? -84.703 -28.522 147.822 1.00 57.09 305 GLU A CA 1
ATOM 2379 C C . GLU A 1 305 ? -83.715 -28.855 146.696 1.00 57.09 305 GLU A C 1
ATOM 2381 O O . GLU A 1 305 ? -82.532 -28.519 146.793 1.00 57.09 305 GLU A O 1
ATOM 2386 N N . ILE A 1 306 ? -84.195 -29.431 145.586 1.00 57.56 306 ILE A N 1
ATOM 2387 C CA . ILE A 1 306 ? -83.362 -29.685 144.400 1.00 57.56 306 ILE A CA 1
ATOM 2388 C C . ILE A 1 306 ? -82.927 -28.360 143.756 1.00 57.56 306 ILE A C 1
ATOM 2390 O O . ILE A 1 306 ? -81.745 -28.209 143.451 1.00 57.56 306 ILE A O 1
ATOM 2394 N N . LEU A 1 307 ? -83.826 -27.372 143.637 1.00 54.25 307 LEU A N 1
ATOM 2395 C CA . LEU A 1 307 ? -83.526 -26.048 143.077 1.00 54.25 307 LEU A CA 1
ATOM 2396 C C . LEU A 1 307 ? -82.398 -25.342 143.837 1.00 54.25 307 LEU A C 1
ATOM 2398 O O . LEU A 1 307 ? -81.447 -24.894 143.197 1.00 54.25 307 LEU A O 1
ATOM 2402 N N . GLY A 1 308 ? -82.415 -25.358 145.175 1.00 59.00 308 GLY A N 1
ATOM 2403 C CA . GLY A 1 308 ? -81.342 -24.775 145.992 1.00 59.00 308 GLY A CA 1
ATOM 2404 C C . GLY A 1 308 ? -79.973 -25.455 145.819 1.00 59.00 308 GLY A C 1
ATOM 2405 O O . GLY A 1 308 ? -78.931 -24.805 145.953 1.00 59.00 308 GLY A O 1
ATOM 2406 N N . ALA A 1 309 ? -79.947 -26.749 145.476 1.00 57.69 309 ALA A N 1
ATOM 2407 C CA . ALA A 1 309 ? -78.716 -27.476 145.160 1.00 57.69 309 ALA A CA 1
ATOM 2408 C C . ALA A 1 309 ? -78.226 -27.217 143.719 1.00 57.69 309 ALA A C 1
ATOM 2410 O O . ALA A 1 309 ? -77.018 -27.090 143.497 1.00 57.69 309 ALA A O 1
ATOM 2411 N N . THR A 1 310 ? -79.131 -27.082 142.743 1.00 55.22 310 THR A N 1
ATOM 2412 C CA . THR A 1 310 ? -78.784 -26.729 141.351 1.00 55.22 310 THR A CA 1
ATOM 2413 C C . THR A 1 310 ? -78.355 -25.276 141.179 1.00 55.22 310 THR A C 1
ATOM 2415 O O . THR A 1 310 ? -77.453 -25.018 140.388 1.00 55.22 310 THR A O 1
ATOM 2418 N N . GLU A 1 311 ? -78.907 -24.332 141.937 1.00 59.84 311 GLU A N 1
ATOM 2419 C CA . GLU A 1 311 ? -78.567 -22.906 141.820 1.00 59.84 311 GLU A CA 1
ATOM 2420 C C . GLU A 1 311 ? -77.112 -22.640 142.252 1.00 59.84 311 GLU A C 1
ATOM 2422 O O . GLU A 1 311 ? -76.352 -21.970 141.554 1.00 59.84 311 GLU A O 1
ATOM 2427 N N . LYS A 1 312 ? -76.638 -23.329 143.301 1.00 63.97 312 LYS A N 1
ATOM 2428 C CA . LYS A 1 312 ? -75.212 -23.320 143.688 1.00 63.97 312 LYS A CA 1
ATOM 2429 C C . LYS A 1 312 ? -74.283 -23.985 142.662 1.00 63.97 312 LYS A C 1
ATOM 2431 O O . LYS A 1 312 ? -73.091 -23.668 142.636 1.00 63.97 312 LYS A O 1
ATOM 2436 N N . ARG A 1 313 ? -74.789 -24.908 141.836 1.00 61.19 313 ARG A N 1
ATOM 2437 C CA . ARG A 1 313 ? -74.031 -25.527 140.734 1.00 61.19 313 ARG A CA 1
ATOM 2438 C C . ARG A 1 313 ? -73.969 -24.591 139.522 1.00 61.19 313 ARG A C 1
ATOM 2440 O O . ARG A 1 313 ? -72.899 -24.447 138.935 1.00 61.19 313 ARG A O 1
ATOM 2447 N N . TRP A 1 314 ? -75.066 -23.892 139.225 1.00 57.53 314 TRP A N 1
ATOM 2448 C CA . TRP A 1 314 ? -75.155 -22.968 138.095 1.00 57.53 314 TRP A CA 1
ATOM 2449 C C . TRP A 1 314 ? -74.287 -21.715 138.296 1.00 57.53 314 TRP A C 1
ATOM 2451 O O . TRP A 1 314 ? -73.574 -21.298 137.385 1.00 57.53 314 TRP A O 1
ATOM 2461 N N . GLU A 1 315 ? -74.217 -21.166 139.512 1.00 63.59 315 GLU A N 1
ATOM 2462 C CA . GLU A 1 315 ? -73.372 -19.991 139.788 1.00 63.59 315 GLU A CA 1
ATOM 2463 C C . GLU A 1 315 ? -71.864 -20.270 139.578 1.00 63.59 315 GLU A C 1
ATOM 2465 O O . GLU A 1 315 ? -71.087 -19.365 139.260 1.00 63.59 315 GLU A O 1
ATOM 2470 N N . LYS A 1 316 ? -71.434 -21.536 139.712 1.00 61.62 316 LYS A N 1
ATOM 2471 C CA . LYS A 1 316 ? -70.056 -21.970 139.420 1.00 61.62 316 LYS A CA 1
ATOM 2472 C C . LYS A 1 316 ? -69.791 -22.152 137.922 1.00 61.62 316 LYS A C 1
ATOM 2474 O O . LYS A 1 316 ? -68.724 -21.753 137.461 1.00 61.62 316 LYS A O 1
ATOM 2479 N N . GLU A 1 317 ? -70.728 -22.714 137.161 1.00 57.69 317 GLU A N 1
ATOM 2480 C CA . GLU A 1 317 ? -70.575 -22.883 135.704 1.00 57.69 317 GLU A CA 1
ATOM 2481 C C . GLU A 1 317 ? -70.737 -21.560 134.936 1.00 57.69 317 GLU A C 1
ATOM 2483 O O . GLU A 1 317 ? -70.011 -21.328 133.968 1.00 57.69 317 GLU A O 1
ATOM 2488 N N . LYS A 1 318 ? -71.582 -20.633 135.408 1.00 60.09 318 LYS A N 1
ATOM 2489 C CA . LYS A 1 318 ? -71.757 -19.302 134.804 1.00 60.09 318 LYS A CA 1
ATOM 2490 C C . LYS A 1 318 ? -70.466 -18.472 134.828 1.00 60.09 318 LYS A C 1
ATOM 2492 O O . LYS A 1 318 ? -70.070 -17.925 133.800 1.00 60.09 318 LYS A O 1
ATOM 2497 N N . LYS A 1 319 ? -69.733 -18.481 135.951 1.00 57.69 319 LYS A N 1
ATOM 2498 C CA . LYS A 1 319 ? -68.408 -17.834 136.053 1.00 57.69 319 LYS A CA 1
ATOM 2499 C C . LYS A 1 319 ? -67.353 -18.458 135.132 1.00 57.69 319 LYS A C 1
ATOM 2501 O O . LYS A 1 319 ? -66.485 -17.743 134.638 1.00 57.69 319 LYS A O 1
ATOM 2506 N N . HIS A 1 320 ? -67.430 -19.764 134.877 1.00 56.72 320 HIS A N 1
ATOM 2507 C CA . HIS A 1 320 ? -66.511 -20.455 133.967 1.00 56.72 320 HIS A CA 1
ATOM 2508 C C . HIS A 1 320 ? -66.826 -20.183 132.486 1.00 56.72 320 HIS A C 1
ATOM 2510 O O . HIS A 1 320 ? -65.917 -20.165 131.657 1.00 56.72 320 HIS A O 1
ATOM 2516 N N . PHE A 1 321 ? -68.096 -19.936 132.154 1.00 55.44 321 PHE A N 1
ATOM 2517 C CA . PHE A 1 321 ? -68.548 -19.663 130.789 1.00 55.44 321 PHE A CA 1
ATOM 2518 C C . PHE A 1 321 ? -68.322 -18.200 130.363 1.00 55.44 321 PHE A C 1
ATOM 2520 O O . PHE A 1 321 ? -67.885 -17.944 129.239 1.00 55.44 321 PHE A O 1
ATOM 2527 N N . GLU A 1 322 ? -68.536 -17.234 131.262 1.00 55.91 322 GLU A N 1
ATOM 2528 C CA . GLU A 1 322 ? -68.310 -15.806 130.977 1.00 55.91 322 GLU A CA 1
ATOM 2529 C C . GLU A 1 322 ? -66.815 -15.489 130.760 1.00 55.91 322 GLU A C 1
ATOM 2531 O O . GLU A 1 322 ? -66.469 -14.781 129.815 1.00 55.91 322 GLU A O 1
ATOM 2536 N N . GLN A 1 323 ? -65.906 -16.131 131.507 1.00 56.75 323 GLN A N 1
ATOM 2537 C CA . GLN A 1 323 ? -64.452 -15.977 131.314 1.00 56.75 323 GLN A CA 1
ATOM 2538 C C . GLN A 1 323 ? -63.909 -16.642 130.030 1.00 56.75 323 GLN A C 1
ATOM 2540 O O . GLN A 1 323 ? -62.836 -16.269 129.548 1.00 56.75 323 GLN A O 1
ATOM 2545 N N . GLY A 1 324 ? -64.631 -17.611 129.456 1.00 58.28 324 GLY A N 1
ATOM 2546 C CA . GLY A 1 324 ? -64.268 -18.266 128.192 1.00 58.28 324 GLY A CA 1
ATOM 2547 C C . GLY A 1 324 ? -64.665 -17.460 126.952 1.00 58.28 324 GLY A C 1
ATOM 2548 O O . GLY A 1 324 ? -63.915 -17.420 125.975 1.00 58.28 324 GLY A O 1
ATOM 2549 N N . LYS A 1 325 ? -65.810 -16.764 126.995 1.00 57.72 325 LYS A N 1
ATOM 2550 C CA . LYS A 1 325 ? -66.264 -15.912 125.885 1.00 57.72 325 LYS A CA 1
ATOM 2551 C C . LYS A 1 325 ? -65.348 -14.701 125.705 1.00 57.72 325 LYS A C 1
ATOM 2553 O O . LYS A 1 325 ? -64.902 -14.443 124.594 1.00 57.72 325 LYS A O 1
ATOM 2558 N N . GLU A 1 326 ? -65.004 -14.000 126.777 1.00 57.25 326 GLU A N 1
ATOM 2559 C CA . GLU A 1 326 ? -64.279 -12.725 126.687 1.00 57.25 326 GLU A CA 1
ATOM 2560 C C . GLU A 1 326 ? -62.850 -12.876 126.122 1.00 57.25 326 GLU A C 1
ATOM 2562 O O . GLU A 1 326 ? -62.416 -12.067 125.304 1.00 57.25 326 GLU A O 1
ATOM 2567 N N . ARG A 1 327 ? -62.160 -13.988 126.420 1.00 60.06 327 ARG A N 1
ATOM 2568 C CA . ARG A 1 327 ? -60.856 -14.313 125.801 1.00 60.06 327 ARG A CA 1
ATOM 2569 C C . ARG A 1 327 ? -60.953 -14.709 124.324 1.00 60.06 327 ARG A C 1
ATOM 2571 O O . ARG A 1 327 ? -60.010 -14.471 123.575 1.00 60.06 327 ARG A O 1
ATOM 2578 N N . SER A 1 328 ? -62.066 -15.304 123.892 1.00 64.75 328 SER A N 1
ATOM 2579 C CA . SER A 1 328 ? -62.261 -15.698 122.490 1.00 64.75 328 SER A CA 1
ATOM 2580 C C . SER A 1 328 ? -62.538 -14.496 121.586 1.00 64.75 328 SER A C 1
ATOM 2582 O O . SER A 1 328 ? -62.040 -14.457 120.464 1.00 64.75 328 SER A O 1
ATOM 2584 N N . TRP A 1 329 ? -63.310 -13.514 122.062 1.00 64.12 329 TRP A N 1
ATOM 2585 C CA . TRP A 1 329 ? -63.640 -12.318 121.278 1.00 64.12 329 TRP A CA 1
ATOM 2586 C C . TRP A 1 329 ? -62.469 -11.333 121.188 1.00 64.12 329 TRP A C 1
ATOM 2588 O O . TRP A 1 329 ? -62.257 -10.750 120.127 1.00 64.12 329 TRP A O 1
ATOM 2598 N N . GLU A 1 330 ? -61.657 -11.195 122.241 1.00 71.38 330 GLU A N 1
ATOM 2599 C CA . GLU A 1 330 ? -60.471 -10.327 122.191 1.00 71.38 330 GLU A CA 1
ATOM 2600 C C . GLU A 1 330 ? -59.385 -10.893 121.260 1.00 71.38 330 GLU A C 1
ATOM 2602 O O . GLU A 1 330 ? -58.811 -10.150 120.465 1.00 71.38 330 GLU A O 1
ATOM 2607 N N . ASN A 1 331 ? -59.160 -12.214 121.269 1.00 71.38 331 ASN A N 1
ATOM 2608 C CA . ASN A 1 331 ? -58.200 -12.850 120.360 1.00 71.38 331 ASN A CA 1
ATOM 2609 C C . ASN A 1 331 ? -58.603 -12.712 118.882 1.00 71.38 331 ASN A C 1
ATOM 2611 O O . ASN A 1 331 ? -57.746 -12.440 118.040 1.00 71.38 331 ASN A O 1
ATOM 2615 N N . GLU A 1 332 ? -59.891 -12.843 118.554 1.00 73.19 332 GLU A N 1
ATOM 2616 C CA . GLU A 1 332 ? -60.359 -12.678 117.172 1.00 73.19 332 GLU A CA 1
ATOM 2617 C C . GLU A 1 332 ? -60.320 -11.206 116.730 1.00 73.19 332 GLU A C 1
ATOM 2619 O O . GLU A 1 332 ? -59.950 -10.902 115.595 1.00 73.19 332 GLU A O 1
ATOM 2624 N N . ARG A 1 333 ? -60.596 -10.264 117.642 1.00 74.12 333 ARG A N 1
ATOM 2625 C CA . ARG A 1 333 ? -60.475 -8.826 117.367 1.00 74.12 333 ARG A CA 1
ATOM 2626 C C . ARG A 1 333 ? -59.024 -8.414 117.113 1.00 74.12 333 ARG A C 1
ATOM 2628 O O . ARG A 1 333 ? -58.760 -7.686 116.157 1.00 74.12 333 ARG A O 1
ATOM 2635 N N . VAL A 1 334 ? -58.075 -8.905 117.913 1.00 77.12 334 VAL A N 1
ATOM 2636 C CA . VAL A 1 334 ? -56.636 -8.659 117.704 1.00 77.12 334 VAL A CA 1
ATOM 2637 C C . VAL A 1 334 ? -56.172 -9.249 116.371 1.00 77.12 334 VAL A C 1
ATOM 2639 O O . VAL A 1 334 ? -55.480 -8.569 115.615 1.00 77.12 334 VAL A O 1
ATOM 2642 N N . ARG A 1 335 ? -56.612 -10.465 116.028 1.00 79.44 335 ARG A N 1
ATOM 2643 C CA . ARG A 1 335 ? -56.279 -11.116 114.754 1.00 79.44 335 ARG A CA 1
ATOM 2644 C C . ARG A 1 335 ? -56.823 -10.350 113.544 1.00 79.44 33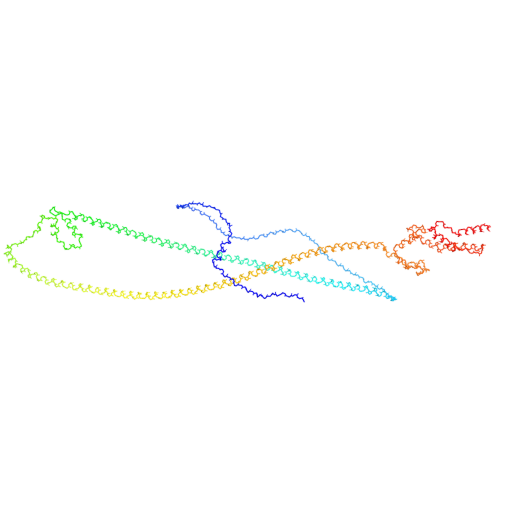5 ARG A C 1
ATOM 2646 O O . ARG A 1 335 ? -56.090 -10.143 112.579 1.00 79.44 335 ARG A O 1
ATOM 2653 N N . LEU A 1 336 ? -58.072 -9.883 113.598 1.00 75.12 336 LEU A N 1
ATOM 2654 C CA . LEU A 1 336 ? -58.674 -9.070 112.534 1.00 75.12 336 LEU A CA 1
ATOM 2655 C C . LEU A 1 336 ? -57.996 -7.703 112.400 1.00 75.12 336 LEU A C 1
ATOM 2657 O O . LEU A 1 336 ? -57.752 -7.248 111.287 1.00 75.12 336 LEU A O 1
ATOM 2661 N N . THR A 1 337 ? -57.621 -7.076 113.517 1.00 77.00 337 THR A N 1
ATOM 2662 C CA . THR A 1 337 ? -56.909 -5.788 113.500 1.00 77.00 337 THR A CA 1
ATOM 2663 C C . THR A 1 337 ? -55.506 -5.939 112.904 1.00 77.00 337 THR A C 1
ATOM 2665 O O . THR A 1 337 ? -55.093 -5.118 112.090 1.00 77.00 337 THR A O 1
ATOM 2668 N N . GLN A 1 338 ? -54.792 -7.023 113.229 1.00 79.12 338 GLN A N 1
ATOM 2669 C CA . GLN A 1 338 ? -53.499 -7.346 112.614 1.00 79.12 338 GLN A CA 1
ATOM 2670 C C . GLN A 1 338 ? -53.631 -7.673 111.120 1.00 79.12 338 GLN A C 1
ATOM 2672 O O . GLN A 1 338 ? -52.805 -7.232 110.322 1.00 79.12 338 GLN A O 1
ATOM 2677 N N . SER A 1 339 ? -54.683 -8.394 110.721 1.00 78.25 339 SER A N 1
ATOM 2678 C CA . SER A 1 339 ? -54.951 -8.696 109.311 1.00 78.25 339 SER A CA 1
ATOM 2679 C C . SER A 1 339 ? -55.296 -7.440 108.506 1.00 78.25 339 SER A C 1
ATOM 2681 O O . SER A 1 339 ? -54.801 -7.287 107.392 1.00 78.25 339 SER A O 1
ATOM 2683 N N . ASN A 1 340 ? -56.100 -6.527 109.057 1.00 75.81 340 ASN A N 1
ATOM 2684 C CA . ASN A 1 340 ? -56.434 -5.265 108.394 1.00 75.81 340 ASN A CA 1
ATOM 2685 C C . ASN A 1 340 ? -55.217 -4.349 108.274 1.00 75.81 340 ASN A C 1
ATOM 2687 O O . ASN A 1 340 ? -54.982 -3.819 107.196 1.00 75.81 340 ASN A O 1
ATOM 2691 N N . ALA A 1 341 ? -54.395 -4.236 109.322 1.00 79.50 341 ALA A N 1
ATOM 2692 C CA . ALA A 1 341 ? -53.150 -3.475 109.245 1.00 79.50 341 ALA A CA 1
ATOM 2693 C C . ALA A 1 341 ? -52.198 -4.050 108.178 1.00 79.50 341 ALA A C 1
ATOM 2695 O O . ALA A 1 341 ? -51.610 -3.298 107.405 1.00 79.50 341 ALA A O 1
ATOM 2696 N N . SER A 1 342 ? -52.090 -5.382 108.077 1.00 79.94 342 SER A N 1
ATOM 2697 C CA . SER A 1 342 ? -51.295 -6.037 107.030 1.00 79.94 342 SER A CA 1
ATOM 2698 C C . SER A 1 342 ? -51.846 -5.771 105.624 1.00 79.94 342 SER A C 1
ATOM 2700 O O . SER A 1 342 ? -51.071 -5.529 104.700 1.00 79.94 342 SER A O 1
ATOM 2702 N N . LEU A 1 343 ? -53.168 -5.807 105.445 1.00 79.81 343 LEU A N 1
ATOM 2703 C CA . LEU A 1 343 ? -53.804 -5.518 104.158 1.00 79.81 343 LEU A CA 1
ATOM 2704 C C . LEU A 1 343 ? -53.665 -4.045 103.772 1.00 79.81 343 LEU A C 1
ATOM 2706 O O . LEU A 1 343 ? -53.370 -3.760 102.619 1.00 79.81 343 LEU A O 1
ATOM 2710 N N . GLU A 1 344 ? -53.797 -3.113 104.714 1.00 81.38 344 GLU A N 1
ATOM 2711 C CA . GLU A 1 344 ? -53.568 -1.685 104.471 1.00 81.38 344 GLU A CA 1
ATOM 2712 C C . GLU A 1 344 ? -52.120 -1.414 104.060 1.00 81.38 344 GLU A C 1
ATOM 2714 O O . GLU A 1 344 ? -51.886 -0.686 103.095 1.00 81.38 344 GLU A O 1
ATOM 2719 N N . THR A 1 345 ? -51.139 -2.050 104.713 1.00 82.56 345 THR A N 1
ATOM 2720 C CA . THR A 1 345 ? -49.737 -1.930 104.285 1.00 82.56 345 THR A CA 1
ATOM 2721 C C . THR A 1 345 ? -49.506 -2.484 102.883 1.00 82.56 345 THR A C 1
ATOM 2723 O O . THR A 1 345 ? -48.728 -1.907 102.123 1.00 82.56 345 THR A O 1
ATOM 2726 N N . GLU A 1 346 ? -50.204 -3.556 102.509 1.00 82.75 346 GLU A N 1
ATOM 2727 C CA . GLU A 1 346 ? -50.074 -4.170 101.189 1.00 82.75 346 GLU A CA 1
ATOM 2728 C C . GLU A 1 346 ? -50.774 -3.350 100.098 1.00 82.75 346 GLU A C 1
ATOM 2730 O O . GLU A 1 346 ? -50.210 -3.145 99.024 1.00 82.75 346 GLU A O 1
ATOM 2735 N N . VAL A 1 347 ? -51.950 -2.786 100.386 1.00 82.06 347 VAL A N 1
ATOM 2736 C CA . VAL A 1 347 ? -52.634 -1.829 99.503 1.00 82.06 347 VAL A CA 1
ATOM 2737 C C . VAL A 1 347 ? -51.749 -0.610 99.273 1.00 82.06 347 VAL A C 1
ATOM 2739 O O . VAL A 1 347 ? -51.518 -0.235 98.126 1.00 82.06 347 VAL A O 1
ATOM 2742 N N . HIS A 1 348 ? -51.163 -0.045 100.329 1.00 83.75 348 HIS A N 1
ATOM 2743 C CA . HIS A 1 348 ? -50.296 1.123 100.195 1.00 83.75 348 HIS A CA 1
ATOM 2744 C C . HIS A 1 348 ? -48.999 0.808 99.429 1.00 83.75 348 HIS A C 1
ATOM 2746 O O . HIS A 1 348 ? -48.495 1.636 98.664 1.00 83.75 348 HIS A O 1
ATOM 2752 N N . ARG A 1 349 ? -48.471 -0.417 99.571 1.00 90.00 349 ARG A N 1
ATOM 2753 C CA . ARG A 1 349 ? -47.345 -0.918 98.770 1.00 90.00 349 ARG A CA 1
ATOM 2754 C C . ARG A 1 349 ? -47.716 -1.009 97.287 1.00 90.00 349 ARG A C 1
ATOM 2756 O O . ARG A 1 349 ? -46.967 -0.503 96.452 1.00 90.00 349 ARG A O 1
ATOM 2763 N N . LEU A 1 350 ? -48.867 -1.602 96.968 1.00 85.19 350 LEU A N 1
ATOM 2764 C CA . LEU A 1 350 ? -49.356 -1.763 95.596 1.00 85.19 350 LEU A CA 1
ATOM 2765 C C . LEU A 1 350 ? -49.702 -0.423 94.938 1.00 85.19 350 LEU A C 1
ATOM 2767 O O . LEU A 1 350 ? -49.391 -0.230 93.767 1.00 85.19 350 LEU A O 1
ATOM 2771 N N . GLU A 1 351 ? -50.280 0.528 95.672 1.00 86.00 351 GLU A N 1
ATOM 2772 C CA . GLU A 1 351 ? -50.544 1.887 95.181 1.00 86.00 351 GLU A CA 1
ATOM 2773 C C . GLU A 1 351 ? -49.251 2.617 94.814 1.00 86.00 351 GLU A C 1
ATOM 2775 O O . GLU A 1 351 ? -49.158 3.241 93.752 1.00 86.00 351 GLU A O 1
ATOM 2780 N N . LYS A 1 352 ? -48.221 2.497 95.661 1.00 87.75 352 LYS A N 1
ATOM 2781 C CA . LYS A 1 352 ? -46.895 3.057 95.389 1.00 87.75 352 LYS A CA 1
ATOM 2782 C C . LYS A 1 352 ? -46.243 2.398 94.171 1.00 87.75 352 LYS A C 1
ATOM 2784 O O . LYS A 1 352 ? -45.635 3.090 93.356 1.00 87.75 352 LYS A O 1
ATOM 2789 N N . GLU A 1 353 ? -46.384 1.085 94.018 1.00 87.12 353 GLU A N 1
ATOM 2790 C CA . GLU A 1 353 ? -45.860 0.339 92.869 1.00 87.12 353 GLU A CA 1
ATOM 2791 C C . GLU A 1 353 ? -46.592 0.704 91.563 1.00 87.12 353 GLU A C 1
ATOM 2793 O O . GLU A 1 353 ? -45.948 0.939 90.540 1.00 87.12 353 GLU A O 1
ATOM 2798 N N . LEU A 1 354 ? -47.916 0.890 91.609 1.00 84.06 354 LEU A N 1
ATOM 2799 C CA . LEU A 1 354 ? -48.728 1.395 90.495 1.00 84.06 354 LEU A CA 1
ATOM 2800 C C . LEU A 1 354 ? -48.343 2.818 90.076 1.00 84.06 354 LEU A C 1
ATOM 2802 O O . LEU A 1 354 ? -48.285 3.111 88.879 1.00 84.06 354 LEU A O 1
ATOM 2806 N N . ALA A 1 355 ? -48.080 3.704 91.039 1.00 86.19 355 ALA A N 1
ATOM 2807 C CA . ALA A 1 355 ? -47.615 5.060 90.755 1.00 86.19 355 ALA A CA 1
ATOM 2808 C C . ALA A 1 355 ? -46.253 5.041 90.041 1.00 86.19 355 ALA A C 1
ATOM 2810 O O . ALA A 1 355 ? -46.089 5.688 89.007 1.00 86.19 355 ALA A O 1
ATOM 2811 N N . LEU A 1 356 ? -45.312 4.221 90.524 1.00 87.94 356 LEU A N 1
ATOM 2812 C CA . LEU A 1 356 ? -44.002 4.045 89.892 1.00 87.94 356 LEU A CA 1
ATOM 2813 C C . LEU A 1 356 ? -44.109 3.458 88.477 1.00 87.94 356 LEU A C 1
ATOM 2815 O O . LEU A 1 356 ? -43.418 3.924 87.570 1.00 87.94 356 LEU A O 1
ATOM 2819 N N . GLN A 1 357 ? -44.990 2.476 88.259 1.00 85.62 357 GLN A N 1
ATOM 2820 C CA . GLN A 1 357 ? -45.220 1.908 86.929 1.00 85.62 357 GLN A CA 1
ATOM 2821 C C . GLN A 1 357 ? -45.854 2.916 85.963 1.00 85.62 357 GLN A C 1
ATOM 2823 O O . GLN A 1 357 ? -45.447 2.970 84.803 1.00 85.62 357 GLN A O 1
ATOM 2828 N N . ARG A 1 358 ? -46.798 3.753 86.420 1.00 86.31 358 ARG A N 1
ATOM 2829 C CA . ARG A 1 358 ? -47.371 4.838 85.600 1.00 86.31 358 ARG A CA 1
ATOM 2830 C C . ARG A 1 358 ? -46.323 5.863 85.185 1.00 86.31 358 ARG A C 1
ATOM 2832 O O . ARG A 1 358 ? -46.283 6.243 84.015 1.00 86.31 358 ARG A O 1
ATOM 2839 N N . ASP A 1 359 ? -45.460 6.275 86.108 1.00 86.31 359 ASP A N 1
ATOM 2840 C CA . ASP A 1 359 ? -44.380 7.215 85.804 1.00 86.31 359 ASP A CA 1
ATOM 2841 C C . ASP A 1 359 ? -43.350 6.608 84.841 1.00 86.31 359 ASP A C 1
ATOM 2843 O O . ASP A 1 359 ? -42.875 7.292 83.929 1.00 86.31 359 ASP A O 1
ATOM 2847 N N . ALA A 1 360 ? -43.030 5.318 84.995 1.00 87.00 360 ALA A N 1
ATOM 2848 C CA . ALA A 1 360 ? -42.167 4.591 84.067 1.00 87.00 360 ALA A CA 1
ATOM 2849 C C . ALA A 1 360 ? -42.787 4.508 82.661 1.00 87.00 360 ALA A C 1
ATOM 2851 O O . ALA A 1 360 ? -42.125 4.860 81.686 1.00 87.00 360 ALA A O 1
ATOM 2852 N N . LEU A 1 361 ? -44.071 4.147 82.555 1.00 85.44 361 LEU A N 1
ATOM 2853 C CA . LEU A 1 361 ? -44.818 4.123 81.292 1.00 85.44 361 LEU A CA 1
ATOM 2854 C C . LEU A 1 361 ? -44.831 5.497 80.615 1.00 85.44 361 LEU A C 1
ATOM 2856 O O . LEU A 1 361 ? -44.472 5.603 79.444 1.00 85.44 361 LEU A O 1
ATOM 2860 N N . SER A 1 362 ? -45.135 6.559 81.364 1.00 88.50 362 SER A N 1
ATOM 2861 C CA . SER A 1 362 ? -45.131 7.935 80.850 1.00 88.50 362 SER A CA 1
ATOM 2862 C C . SER A 1 362 ? -43.762 8.346 80.291 1.00 88.50 362 SER A C 1
ATOM 2864 O O . SER A 1 362 ? -43.681 8.989 79.241 1.00 88.50 362 SER A O 1
ATOM 2866 N N . LYS A 1 363 ? -42.664 7.953 80.953 1.00 89.25 363 LYS A N 1
ATOM 2867 C CA . LYS A 1 363 ? -41.303 8.185 80.442 1.00 89.25 363 LYS A CA 1
ATOM 2868 C C . LYS A 1 363 ? -41.035 7.396 79.161 1.00 89.25 363 LYS A C 1
ATOM 2870 O O . LYS A 1 363 ? -40.556 7.985 78.195 1.00 89.25 363 LYS A O 1
ATOM 2875 N N . THR A 1 364 ? -41.402 6.114 79.117 1.00 84.94 364 THR A N 1
ATOM 2876 C CA . THR A 1 364 ? -41.207 5.283 77.916 1.00 84.94 364 THR A CA 1
ATOM 2877 C C . THR A 1 364 ? -42.038 5.756 76.725 1.00 84.94 364 THR A C 1
ATOM 2879 O O . THR A 1 364 ? -41.559 5.707 75.596 1.00 84.94 364 THR A O 1
ATOM 2882 N N . GLU A 1 365 ? -43.250 6.280 76.944 1.00 86.62 365 GLU A N 1
ATOM 2883 C CA . GLU A 1 365 ? -44.065 6.856 75.871 1.00 86.62 365 GLU A CA 1
ATOM 2884 C C . GLU A 1 365 ? -43.436 8.128 75.308 1.00 86.62 365 GLU A C 1
ATOM 2886 O O . GLU A 1 365 ? -43.340 8.267 74.091 1.00 86.62 365 GLU A O 1
ATOM 2891 N N . LYS A 1 366 ? -42.924 9.014 76.172 1.00 88.88 366 LYS A N 1
ATOM 2892 C CA . LYS A 1 366 ? -42.190 10.208 75.730 1.00 88.88 366 LYS A CA 1
ATOM 2893 C C . LYS A 1 366 ? -40.929 9.844 74.951 1.00 88.88 366 LYS A C 1
ATOM 2895 O O . LYS A 1 366 ? -40.644 10.475 73.937 1.00 88.88 366 LYS A O 1
ATOM 2900 N N . GLU A 1 367 ? -40.180 8.833 75.387 1.00 88.94 367 GLU A N 1
ATOM 2901 C CA . GLU A 1 367 ? -39.010 8.336 74.652 1.00 88.94 367 GLU A CA 1
ATOM 2902 C C . GLU A 1 367 ? -39.395 7.719 73.307 1.00 88.94 367 GLU A C 1
ATOM 2904 O O . GLU A 1 367 ? -38.755 8.012 72.297 1.00 88.94 367 GLU A O 1
ATOM 2909 N N . ARG A 1 368 ? -40.465 6.918 73.263 1.00 87.25 368 ARG A N 1
ATOM 2910 C CA . ARG A 1 368 ? -41.003 6.347 72.024 1.00 87.25 368 ARG A CA 1
ATOM 2911 C C . ARG A 1 368 ? -41.418 7.442 71.048 1.00 87.25 368 ARG A C 1
ATOM 2913 O O . ARG A 1 368 ? -41.063 7.366 69.874 1.00 87.25 368 ARG A O 1
ATOM 2920 N N . ASP A 1 369 ? -42.135 8.455 71.518 1.00 88.38 369 ASP A N 1
ATOM 2921 C CA . ASP A 1 369 ? -42.606 9.550 70.674 1.00 88.38 369 ASP A CA 1
ATOM 2922 C C . ASP A 1 369 ? -41.429 10.388 70.160 1.00 88.38 369 ASP A C 1
ATOM 2924 O O . ASP A 1 369 ? -41.384 10.708 68.975 1.00 88.38 369 ASP A O 1
ATOM 2928 N N . ASN A 1 370 ? -40.419 10.637 71.002 1.00 91.31 370 ASN A N 1
ATOM 2929 C CA . ASN A 1 370 ? -39.191 11.331 70.607 1.00 91.31 370 ASN A CA 1
ATOM 2930 C C . ASN A 1 370 ? -38.349 10.514 69.604 1.00 91.31 370 ASN A C 1
ATOM 2932 O O . ASN A 1 370 ? -37.743 11.059 68.682 1.00 91.31 370 ASN A O 1
ATOM 2936 N N . ASN A 1 371 ? -38.318 9.187 69.749 1.00 89.56 371 ASN A N 1
ATOM 2937 C CA . ASN A 1 371 ? -37.676 8.294 68.783 1.00 89.56 371 ASN A CA 1
ATOM 2938 C C . ASN A 1 371 ? -38.450 8.246 67.462 1.00 89.56 371 ASN A C 1
ATOM 2940 O O . ASN A 1 371 ? -37.834 8.212 66.399 1.00 89.56 371 ASN A O 1
ATOM 2944 N N . ARG A 1 372 ? -39.785 8.304 67.507 1.00 90.44 372 ARG A N 1
ATOM 2945 C CA . ARG A 1 372 ? -40.638 8.361 66.316 1.00 90.44 372 ARG A CA 1
ATOM 2946 C C . ARG A 1 372 ? -40.415 9.646 65.521 1.00 90.44 372 ARG A C 1
ATOM 2948 O O . ARG A 1 372 ? -40.285 9.569 64.304 1.00 90.44 372 ARG A O 1
ATOM 2955 N N . THR A 1 373 ? -40.329 10.808 66.169 1.00 90.38 373 THR A N 1
ATOM 2956 C CA . THR A 1 373 ? -39.990 12.066 65.476 1.00 90.38 373 THR A CA 1
ATOM 2957 C C . THR A 1 373 ? -38.594 12.021 64.873 1.00 90.38 373 THR A C 1
ATOM 2959 O O . THR A 1 373 ? -38.439 12.373 63.707 1.00 90.38 373 THR A O 1
ATOM 2962 N N . LYS A 1 374 ? -37.591 11.512 65.602 1.00 91.88 374 LYS A N 1
ATOM 2963 C CA . LYS A 1 374 ? -36.238 11.324 65.049 1.00 91.88 374 LYS A CA 1
ATOM 2964 C C . LYS A 1 374 ? -36.228 10.400 63.831 1.00 91.88 374 LYS A C 1
ATOM 2966 O O . LYS A 1 374 ? -35.526 10.694 62.871 1.00 91.88 374 LYS A O 1
ATOM 2971 N N . LEU A 1 375 ? -37.004 9.314 63.858 1.00 89.25 375 LEU A N 1
ATOM 2972 C CA . LEU A 1 375 ? -37.131 8.390 62.730 1.00 89.25 375 LEU A CA 1
ATOM 2973 C C . LEU A 1 375 ? -37.756 9.078 61.507 1.00 89.25 375 LEU A C 1
ATOM 2975 O O . LEU A 1 375 ? -37.249 8.939 60.401 1.00 89.25 375 LEU A O 1
ATOM 2979 N N . LEU A 1 376 ? -38.818 9.862 61.705 1.00 90.75 376 LEU A N 1
ATOM 2980 C CA . LEU A 1 376 ? -39.451 10.620 60.621 1.00 90.75 376 LEU A CA 1
ATOM 2981 C C . LEU A 1 376 ? -38.505 11.680 60.036 1.00 90.75 376 LEU A C 1
ATOM 2983 O O . LEU A 1 376 ? -38.464 11.873 58.823 1.00 90.75 376 LEU A O 1
ATOM 2987 N N . GLU A 1 377 ? -37.704 12.347 60.871 1.00 93.12 377 GLU A N 1
ATOM 2988 C CA . GLU A 1 377 ? -36.687 13.293 60.401 1.00 93.12 377 GLU A CA 1
ATOM 2989 C C . GLU A 1 377 ? -35.568 12.612 59.606 1.00 93.12 377 GLU A C 1
ATOM 2991 O O . GLU A 1 377 ? -35.122 13.152 58.589 1.00 93.12 377 GLU A O 1
ATOM 2996 N N . THR A 1 378 ? -35.079 11.450 60.051 1.00 89.62 378 THR A N 1
ATOM 2997 C CA . THR A 1 378 ? -34.048 10.708 59.311 1.00 89.62 378 THR A CA 1
ATOM 2998 C C . THR A 1 378 ? -34.598 10.146 58.007 1.00 89.62 378 THR A C 1
ATOM 3000 O O . THR A 1 378 ? -33.901 10.200 56.995 1.00 89.62 378 THR A O 1
ATOM 3003 N N . GLU A 1 379 ? -35.849 9.688 57.991 1.00 89.06 379 GLU A N 1
ATOM 3004 C CA . GLU A 1 379 ? -36.546 9.234 56.787 1.00 89.06 379 GLU A CA 1
ATOM 3005 C C . GLU A 1 379 ? -36.730 10.377 55.778 1.00 89.06 379 GLU A C 1
ATOM 3007 O O . GLU A 1 379 ? -36.393 10.219 54.603 1.00 89.06 379 GLU A O 1
ATOM 3012 N N . ALA A 1 380 ? -37.145 11.565 56.234 1.00 91.19 380 ALA A N 1
ATOM 3013 C CA . ALA A 1 380 ? -37.255 12.753 55.389 1.00 91.19 380 ALA A CA 1
ATOM 3014 C C . ALA A 1 380 ? -35.894 13.192 54.815 1.00 91.19 380 ALA A C 1
ATOM 3016 O O . ALA A 1 380 ? -35.788 13.477 53.620 1.00 91.19 380 ALA A O 1
ATOM 3017 N N . LYS A 1 381 ? -34.831 13.195 55.634 1.00 92.12 381 LYS A N 1
ATOM 3018 C CA . LYS A 1 381 ? -33.457 13.498 55.183 1.00 92.12 381 LYS A CA 1
ATOM 3019 C C . LYS A 1 381 ? -32.954 12.476 54.165 1.00 92.12 381 LYS A C 1
ATOM 3021 O O . LYS A 1 381 ? -32.338 12.853 53.170 1.00 92.12 381 LYS A O 1
ATOM 3026 N N . LEU A 1 382 ? -33.236 11.193 54.389 1.00 91.44 382 LEU A N 1
ATOM 3027 C CA . LEU A 1 382 ? -32.875 10.124 53.464 1.00 91.44 382 LEU A CA 1
ATOM 3028 C C . LEU A 1 382 ? -33.618 10.270 52.132 1.00 91.44 382 LEU A C 1
ATOM 3030 O O . LEU A 1 382 ? -33.003 10.115 51.079 1.00 91.44 382 LEU A O 1
ATOM 3034 N N . HIS A 1 383 ? -34.913 10.590 52.165 1.00 88.88 383 HIS A N 1
ATOM 3035 C CA . HIS A 1 383 ? -35.699 10.849 50.960 1.00 88.88 383 HIS A CA 1
ATOM 3036 C C . HIS A 1 383 ? -35.156 12.039 50.169 1.00 88.88 383 HIS A C 1
ATOM 3038 O O . HIS A 1 383 ? -34.898 11.893 48.977 1.00 88.88 383 HIS A O 1
ATOM 3044 N N . ALA A 1 384 ? -34.894 13.170 50.828 1.00 90.69 384 ALA A N 1
ATOM 3045 C CA . ALA A 1 384 ? -34.313 14.344 50.179 1.00 90.69 384 ALA A CA 1
ATOM 3046 C C . ALA A 1 384 ? -32.943 14.037 49.543 1.00 90.69 384 ALA A C 1
ATOM 3048 O O . ALA A 1 384 ? -32.699 14.394 48.392 1.00 90.69 384 ALA A O 1
ATOM 3049 N N . SER A 1 385 ? -32.076 13.306 50.253 1.00 93.00 385 SER A N 1
ATOM 3050 C CA . SER A 1 385 ? -30.761 12.896 49.741 1.00 93.00 385 SER A CA 1
ATOM 3051 C C . SER A 1 385 ? -30.855 11.943 48.541 1.00 93.00 385 SER A C 1
ATOM 3053 O O . SER A 1 385 ? -30.072 12.063 47.593 1.00 93.00 385 SER A O 1
ATOM 3055 N N . LYS A 1 386 ? -31.819 11.010 48.545 1.00 90.31 386 LYS A N 1
ATOM 3056 C CA . LYS A 1 386 ? -32.080 10.111 47.409 1.00 90.31 386 LYS A CA 1
ATOM 3057 C C . LYS A 1 386 ? -32.571 10.877 46.186 1.00 90.31 386 LYS A C 1
ATOM 3059 O O . LYS A 1 386 ? -32.074 10.617 45.096 1.00 90.31 386 LYS A O 1
ATOM 3064 N N . GLU A 1 387 ? -33.503 11.809 46.369 1.00 91.69 387 GLU A N 1
ATOM 3065 C CA . GLU A 1 387 ? -34.031 12.653 45.292 1.00 91.69 387 GLU A CA 1
ATOM 3066 C C . GLU A 1 387 ? -32.901 13.474 44.649 1.00 91.69 387 GLU A C 1
ATOM 3068 O O . GLU A 1 387 ? -32.720 13.445 43.435 1.00 91.69 387 GLU A O 1
ATOM 3073 N N . GLU A 1 388 ? -32.066 14.123 45.469 1.00 93.56 388 GLU A N 1
ATOM 3074 C CA . GLU A 1 388 ? -30.914 14.901 44.999 1.00 93.56 388 GLU A CA 1
ATOM 3075 C C . GLU A 1 388 ? -29.905 14.027 44.237 1.00 93.56 388 GLU A C 1
ATOM 3077 O O . GLU A 1 388 ? -29.425 14.397 43.165 1.00 93.56 388 GLU A O 1
ATOM 3082 N N . SER A 1 389 ? -29.606 12.835 44.760 1.00 91.12 389 SER A N 1
ATOM 3083 C CA . SER A 1 389 ? -28.704 11.881 44.103 1.00 91.12 389 SER A CA 1
ATOM 3084 C C . SER A 1 389 ? -29.274 11.377 42.777 1.00 91.12 389 SER A C 1
ATOM 3086 O O . SER A 1 389 ? -28.531 11.195 41.815 1.00 91.12 389 SER A O 1
ATOM 3088 N N . PHE A 1 390 ? -30.591 11.176 42.706 1.00 92.75 390 PHE A N 1
ATOM 3089 C CA . PHE A 1 390 ? -31.274 10.748 41.491 1.00 92.75 390 PHE A CA 1
ATOM 3090 C C . PHE A 1 390 ? -31.253 11.838 40.414 1.00 92.75 390 PHE A C 1
ATOM 3092 O O . PHE A 1 390 ? -30.968 11.539 39.257 1.00 92.75 390 PHE A O 1
ATOM 3099 N N . VAL A 1 391 ? -31.466 13.103 40.789 1.00 94.19 391 VAL A N 1
ATOM 3100 C CA . VAL A 1 391 ? -31.336 14.244 39.867 1.00 94.19 391 VAL A CA 1
ATOM 3101 C C . VAL A 1 391 ? -29.911 14.340 39.320 1.00 94.19 391 VAL A C 1
ATOM 3103 O O . VAL A 1 391 ? -29.737 14.391 38.105 1.00 94.19 391 VAL A O 1
ATOM 3106 N N . LYS A 1 392 ? -28.888 14.250 40.181 1.00 94.62 392 LYS A N 1
ATOM 3107 C CA . LYS A 1 392 ? -27.480 14.233 39.741 1.00 94.62 392 LYS A CA 1
ATOM 3108 C C . LYS A 1 392 ? -27.190 13.075 38.786 1.00 94.62 392 LYS A C 1
ATOM 3110 O O . LYS A 1 392 ? -26.478 13.245 37.801 1.00 94.62 392 LYS A O 1
ATOM 3115 N N . LEU A 1 393 ? -27.756 11.895 39.047 1.00 93.50 393 LEU A N 1
ATOM 3116 C CA . LEU A 1 393 ? -27.605 10.740 38.163 1.00 93.50 393 LEU A CA 1
ATOM 3117 C C . LEU A 1 393 ? -28.253 10.982 36.791 1.00 93.50 393 LEU A C 1
ATOM 3119 O O . LEU A 1 393 ? -27.672 10.604 35.775 1.00 93.50 393 LEU A O 1
ATOM 3123 N N . LEU A 1 394 ? -29.425 11.624 36.747 1.00 94.19 394 LEU A N 1
ATOM 3124 C CA . LEU A 1 394 ? -30.085 11.999 35.494 1.00 94.19 394 LEU A CA 1
ATOM 3125 C C . LEU A 1 394 ? -29.262 13.015 34.694 1.00 94.19 394 LEU A C 1
ATOM 3127 O O . LEU A 1 394 ? -29.125 12.848 33.484 1.00 94.19 394 LEU A O 1
ATOM 3131 N N . GLU A 1 395 ? -28.681 14.018 35.354 1.00 95.12 395 GLU A N 1
ATOM 3132 C CA . GLU A 1 395 ? -27.806 15.012 34.717 1.00 95.12 395 GLU A CA 1
ATOM 3133 C C . GLU A 1 395 ? -26.550 14.365 34.122 1.00 95.12 395 GLU A C 1
ATOM 3135 O O . GLU A 1 395 ? -26.216 14.601 32.960 1.00 95.12 395 GLU A O 1
ATOM 3140 N N . VAL A 1 396 ? -25.886 13.488 34.883 1.00 95.69 396 VAL A N 1
ATOM 3141 C CA . VAL A 1 396 ? -24.720 12.731 34.399 1.00 95.69 396 VAL A CA 1
ATOM 3142 C C . VAL A 1 396 ? -25.104 11.828 33.228 1.00 95.69 396 VAL A C 1
ATOM 3144 O O . VAL A 1 396 ? -24.372 11.751 32.242 1.00 95.69 396 VAL A O 1
ATOM 3147 N N . ASN A 1 397 ? -26.257 11.162 33.293 1.00 93.56 397 ASN A N 1
ATOM 3148 C CA . ASN A 1 397 ? -26.724 10.310 32.205 1.00 93.56 397 ASN A CA 1
ATOM 3149 C C . ASN A 1 397 ? -27.014 11.115 30.926 1.00 93.56 397 ASN A C 1
ATOM 3151 O O . ASN A 1 397 ? -26.632 10.687 29.839 1.00 93.56 397 ASN A O 1
ATOM 3155 N N . ASP A 1 398 ? -27.634 12.293 31.038 1.00 95.19 398 ASP A N 1
ATOM 3156 C CA . ASP A 1 398 ? -27.869 13.179 29.891 1.00 95.19 398 ASP A CA 1
ATOM 3157 C C . ASP A 1 398 ? -26.548 13.670 29.272 1.00 95.19 398 ASP A C 1
ATOM 3159 O O . ASP A 1 398 ? -26.384 13.668 28.047 1.00 95.19 398 ASP A O 1
ATOM 3163 N N . GLN A 1 399 ? -25.562 14.000 30.110 1.00 96.12 399 GLN A N 1
ATOM 3164 C CA . GLN A 1 399 ? -24.221 14.370 29.661 1.00 96.12 399 GLN A CA 1
ATOM 3165 C C . GLN A 1 399 ? -23.530 13.220 28.909 1.00 96.12 399 GLN A C 1
ATOM 3167 O O . GLN A 1 399 ? -23.023 13.423 27.805 1.00 96.12 399 GLN A O 1
ATOM 3172 N N . LEU A 1 400 ? -23.584 11.995 29.439 1.00 93.69 400 LEU A N 1
ATOM 3173 C CA . LEU A 1 400 ? -23.023 10.810 28.781 1.00 93.69 400 LEU A CA 1
ATOM 3174 C C . LEU A 1 400 ? -23.716 10.500 27.447 1.00 93.69 400 LEU A C 1
ATOM 3176 O O . LEU A 1 400 ? -23.061 10.090 26.488 1.00 93.69 400 LEU A O 1
ATOM 3180 N N . VAL A 1 401 ? -25.032 10.713 27.347 1.00 95.75 401 VAL A N 1
ATOM 3181 C CA . VAL A 1 401 ? -25.774 10.550 26.086 1.00 95.75 401 VAL A CA 1
ATOM 3182 C C . VAL A 1 401 ? -25.306 11.566 25.041 1.00 95.75 401 VAL A C 1
ATOM 3184 O O . VAL A 1 401 ? -25.069 11.188 23.888 1.00 95.75 401 VAL A O 1
ATOM 3187 N N . LYS A 1 402 ? -25.113 12.832 25.431 1.00 95.62 402 LYS A N 1
ATOM 3188 C CA . LYS A 1 402 ? -24.577 13.884 24.550 1.00 95.62 402 LYS A CA 1
ATOM 3189 C C . LYS A 1 402 ? -23.151 13.577 24.098 1.00 95.62 402 LYS A C 1
ATOM 3191 O O . LYS A 1 402 ? -22.847 13.690 22.909 1.00 95.62 402 LYS A O 1
ATOM 3196 N N . GLU A 1 403 ? -22.291 13.138 25.012 1.00 95.69 403 GLU A N 1
ATOM 3197 C CA . GLU A 1 403 ? -20.912 12.749 24.705 1.00 95.69 403 GLU A CA 1
ATOM 3198 C C . GLU A 1 403 ? -20.859 11.548 23.764 1.00 95.69 403 GLU A C 1
ATOM 3200 O O . GLU A 1 403 ? -20.177 11.603 22.740 1.00 95.69 403 GLU A O 1
ATOM 3205 N N . ARG A 1 404 ? -21.650 10.502 24.029 1.00 94.62 404 ARG A N 1
ATOM 3206 C CA . ARG A 1 404 ? -21.780 9.343 23.137 1.00 94.62 404 ARG A CA 1
ATOM 3207 C C . ARG A 1 404 ? -22.217 9.762 21.736 1.00 94.62 404 ARG A C 1
ATOM 3209 O O . ARG A 1 404 ? -21.682 9.248 20.755 1.00 94.62 404 ARG A O 1
ATOM 3216 N N . HIS A 1 405 ? -23.184 10.672 21.626 1.00 95.38 405 HIS A N 1
ATOM 3217 C CA . HIS A 1 405 ? -23.641 11.166 20.330 1.00 95.38 405 HIS A CA 1
ATOM 3218 C C . HIS A 1 405 ? -22.537 11.942 19.594 1.00 95.38 405 HIS A C 1
ATOM 3220 O O . HIS A 1 405 ? -22.284 11.680 18.419 1.00 95.38 405 HIS A O 1
ATOM 3226 N N . SER A 1 406 ? -21.834 12.831 20.299 1.00 96.75 406 SER A N 1
ATOM 3227 C CA . SER A 1 406 ? -20.705 13.604 19.765 1.00 96.75 406 SER A CA 1
ATOM 3228 C C . SER A 1 406 ? -19.566 12.704 19.274 1.00 96.75 406 SER A C 1
ATOM 3230 O O . SER A 1 406 ? -19.101 12.843 18.143 1.00 96.75 406 SER A O 1
ATOM 3232 N N . VAL A 1 407 ? -19.159 11.720 20.080 1.00 94.25 407 VAL A N 1
ATOM 3233 C CA . VAL A 1 407 ? -18.136 10.735 19.699 1.00 94.25 407 VAL A CA 1
ATOM 3234 C C . VAL A 1 407 ? -18.611 9.882 18.522 1.00 94.25 407 VAL A C 1
ATOM 3236 O O . VAL A 1 407 ? -17.841 9.645 17.596 1.00 94.25 407 VAL A O 1
ATOM 3239 N N . GLY A 1 408 ? -19.885 9.480 18.499 1.00 94.75 408 GLY A N 1
ATOM 3240 C CA . GLY A 1 408 ? -20.470 8.737 17.381 1.00 94.75 408 GLY A CA 1
ATOM 3241 C C . GLY A 1 408 ? -20.452 9.510 16.057 1.00 94.75 408 GLY A C 1
ATOM 3242 O O . GLY A 1 408 ? -20.205 8.915 15.009 1.00 94.75 408 GLY A O 1
ATOM 3243 N N . LEU A 1 409 ? -20.668 10.829 16.090 1.00 95.69 409 LEU A N 1
ATOM 3244 C CA . LEU A 1 409 ? -20.532 11.697 14.914 1.00 95.69 409 LEU A CA 1
ATOM 3245 C C . LEU A 1 409 ? -19.074 11.801 14.455 1.00 95.69 409 LEU A C 1
ATOM 3247 O O . LEU A 1 409 ? -18.798 11.613 13.273 1.00 95.69 409 LEU A O 1
ATOM 3251 N N . LYS A 1 410 ? -18.138 12.030 15.385 1.00 95.19 410 LYS A N 1
ATOM 3252 C CA . LYS A 1 410 ? -16.700 12.077 15.067 1.00 95.19 410 LYS A CA 1
ATOM 3253 C C . LYS A 1 410 ? -16.211 10.770 14.448 1.00 95.19 410 LYS A C 1
ATOM 3255 O O . LYS A 1 410 ? -15.501 10.804 13.454 1.00 95.19 410 LYS A O 1
ATOM 3260 N N . PHE A 1 411 ? -16.643 9.631 14.988 1.00 94.69 411 PHE A N 1
ATOM 3261 C CA . PHE A 1 411 ? -16.298 8.315 14.456 1.00 94.69 411 PHE A CA 1
ATOM 3262 C C . PHE A 1 411 ? -16.772 8.136 13.009 1.00 94.69 411 PHE A C 1
ATOM 3264 O O . PHE A 1 411 ? -15.997 7.703 12.162 1.00 94.69 411 PHE A O 1
ATOM 3271 N N . LYS A 1 412 ? -18.019 8.521 12.703 1.00 95.25 412 LYS A N 1
ATOM 3272 C CA . LYS A 1 412 ? -18.541 8.471 11.328 1.00 95.25 412 LYS A CA 1
ATOM 3273 C C . LYS A 1 412 ? -17.764 9.382 10.380 1.00 95.25 412 LYS A C 1
ATOM 3275 O O . LYS A 1 412 ? -17.470 8.966 9.267 1.00 95.25 412 LYS A O 1
ATOM 3280 N N . ASN A 1 413 ? -17.410 10.589 10.817 1.00 95.94 413 ASN A N 1
ATOM 3281 C CA . ASN A 1 413 ? -16.621 11.507 9.995 1.00 95.94 413 ASN A CA 1
ATOM 3282 C C . ASN A 1 413 ? -15.228 10.937 9.705 1.00 95.94 413 ASN A C 1
ATOM 3284 O O . ASN A 1 413 ? -14.843 10.870 8.543 1.00 95.94 413 ASN A O 1
ATOM 3288 N N . CYS A 1 414 ? -14.522 10.429 10.723 1.00 94.50 414 CYS A N 1
ATOM 3289 C CA . CYS A 1 414 ? -13.230 9.771 10.519 1.00 94.50 414 CYS A CA 1
ATOM 3290 C C . CYS A 1 414 ? -13.338 8.540 9.609 1.00 94.50 414 CYS A C 1
ATOM 3292 O O . CYS A 1 414 ? -12.430 8.281 8.829 1.00 94.50 414 CYS A O 1
ATOM 3294 N N . GLN A 1 415 ? -14.441 7.787 9.673 1.00 95.31 415 GLN A N 1
ATOM 3295 C CA . GLN A 1 415 ? -14.669 6.655 8.774 1.00 95.31 415 GLN A CA 1
ATOM 3296 C C . GLN A 1 415 ? -14.785 7.099 7.308 1.00 95.31 415 GLN A C 1
ATOM 3298 O O . GLN A 1 415 ? -14.225 6.446 6.432 1.00 95.31 415 GLN A O 1
ATOM 3303 N N . VAL A 1 416 ? -15.479 8.210 7.041 1.00 96.25 416 VAL A N 1
ATOM 3304 C CA . VAL A 1 416 ? -15.600 8.781 5.689 1.00 96.25 416 VAL A CA 1
ATOM 3305 C C . VAL A 1 416 ? -14.257 9.327 5.200 1.00 96.25 416 VAL A C 1
ATOM 3307 O O . VAL A 1 416 ? -13.868 9.059 4.068 1.00 96.25 416 VAL A O 1
ATOM 3310 N N . GLU A 1 417 ? -13.526 10.049 6.052 1.00 95.31 417 GLU A N 1
ATOM 3311 C CA . GLU A 1 417 ? -12.190 10.568 5.729 1.00 95.31 417 GLU A CA 1
ATOM 3312 C C . GLU A 1 417 ? -11.198 9.439 5.420 1.00 95.31 417 GLU A C 1
ATOM 3314 O O . GLU A 1 417 ? -10.422 9.546 4.472 1.00 95.31 417 GLU A O 1
ATOM 3319 N N . LEU A 1 418 ? -11.255 8.337 6.175 1.00 94.56 418 LEU A N 1
ATOM 3320 C CA . LEU A 1 418 ? -10.423 7.160 5.936 1.00 94.56 418 LEU A CA 1
ATOM 3321 C C . LEU A 1 418 ? -10.730 6.519 4.578 1.00 94.56 418 LEU A C 1
ATOM 3323 O O . LEU A 1 418 ? -9.807 6.274 3.808 1.00 94.56 418 LEU A O 1
ATOM 3327 N N . GLN A 1 419 ? -12.009 6.301 4.260 1.00 95.75 419 GLN A N 1
ATOM 3328 C CA . GLN A 1 419 ? -12.417 5.727 2.972 1.00 95.75 419 GLN A CA 1
ATOM 3329 C C . GLN A 1 419 ? -11.984 6.597 1.787 1.00 95.75 419 GLN A C 1
ATOM 3331 O O . GLN A 1 419 ? -11.565 6.086 0.748 1.00 95.75 419 GLN A O 1
ATOM 3336 N N . GLU A 1 420 ? -12.059 7.918 1.936 1.00 96.44 420 GLU A N 1
ATOM 3337 C CA . GLU A 1 420 ? -11.602 8.847 0.908 1.00 96.44 420 GLU A CA 1
ATOM 3338 C C . GLU A 1 420 ? -10.074 8.815 0.751 1.00 96.44 420 GLU A C 1
ATOM 3340 O O . GLU A 1 420 ? -9.567 8.804 -0.372 1.00 96.44 420 GLU A O 1
ATOM 3345 N N . ALA A 1 421 ? -9.328 8.733 1.856 1.00 93.38 421 ALA A N 1
ATOM 3346 C CA . ALA A 1 421 ? -7.875 8.587 1.821 1.00 93.38 421 ALA A CA 1
ATOM 3347 C C . ALA A 1 421 ? -7.441 7.264 1.164 1.00 93.38 421 ALA A C 1
ATOM 3349 O O . ALA A 1 421 ? -6.522 7.270 0.345 1.00 93.38 421 ALA A O 1
ATOM 3350 N N . GLU A 1 422 ? -8.120 6.153 1.463 1.00 95.38 422 GLU A N 1
ATOM 3351 C CA . GLU A 1 422 ? -7.892 4.848 0.826 1.00 95.38 422 GLU A CA 1
ATOM 3352 C C . GLU A 1 422 ? -8.141 4.913 -0.686 1.00 95.38 422 GLU A C 1
ATOM 3354 O O . GLU A 1 422 ? -7.306 4.470 -1.476 1.00 95.38 422 GLU A O 1
ATOM 3359 N N . ARG A 1 423 ? -9.240 5.550 -1.108 1.00 96.44 423 ARG A N 1
ATOM 3360 C CA . ARG A 1 423 ? -9.559 5.760 -2.528 1.00 96.44 423 ARG A CA 1
ATOM 3361 C C . ARG A 1 423 ? -8.485 6.582 -3.241 1.00 96.44 423 ARG A C 1
ATOM 3363 O O . ARG A 1 423 ? -8.076 6.239 -4.348 1.00 96.44 423 ARG A O 1
ATOM 3370 N N . MET A 1 424 ? -8.020 7.663 -2.617 1.00 95.25 424 MET A N 1
ATOM 3371 C CA . MET A 1 424 ? -6.962 8.510 -3.174 1.00 95.25 424 MET A CA 1
ATOM 3372 C C . MET A 1 424 ? -5.619 7.778 -3.249 1.00 95.25 424 MET A C 1
ATOM 3374 O O . MET A 1 424 ? -4.869 7.980 -4.205 1.00 95.25 424 MET A O 1
ATOM 3378 N N . LEU A 1 425 ? -5.310 6.927 -2.269 1.00 94.50 425 LEU A N 1
ATOM 3379 C CA . LEU A 1 425 ? -4.103 6.104 -2.269 1.00 94.50 425 LEU A CA 1
ATOM 3380 C C . LEU A 1 425 ? -4.113 5.107 -3.435 1.00 94.50 425 LEU A C 1
ATOM 3382 O O . LEU A 1 425 ? -3.112 4.999 -4.141 1.00 94.50 425 LEU A O 1
ATOM 3386 N N . GLU A 1 426 ? -5.246 4.448 -3.683 1.00 95.62 426 GLU A N 1
ATOM 3387 C CA . GLU A 1 426 ? -5.389 3.507 -4.799 1.00 95.62 426 GLU A CA 1
ATOM 3388 C C . GLU A 1 426 ? -5.161 4.199 -6.151 1.00 95.62 426 GLU A C 1
ATOM 3390 O O . GLU A 1 426 ? -4.311 3.777 -6.931 1.00 95.62 426 GLU A O 1
ATOM 3395 N N . GLN A 1 427 ? -5.802 5.351 -6.374 1.00 95.62 427 GLN A N 1
ATOM 3396 C CA . GLN A 1 427 ? -5.609 6.144 -7.597 1.00 95.62 427 GLN A CA 1
ATOM 3397 C C . GLN A 1 427 ? -4.150 6.579 -7.798 1.00 95.62 427 GLN A C 1
ATOM 3399 O O . GLN A 1 427 ? -3.643 6.632 -8.920 1.00 95.62 427 GLN A O 1
ATOM 3404 N N . ARG A 1 428 ? -3.444 6.909 -6.710 1.00 94.31 428 ARG A N 1
ATOM 3405 C CA . ARG A 1 428 ? -2.019 7.258 -6.775 1.00 94.31 428 ARG A CA 1
ATOM 3406 C C . ARG A 1 428 ? -1.152 6.044 -7.093 1.00 94.31 428 ARG A C 1
ATOM 3408 O O . ARG A 1 428 ? -0.192 6.198 -7.844 1.00 94.31 428 ARG A O 1
ATOM 3415 N N . ASN A 1 429 ? -1.480 4.869 -6.565 1.00 94.12 429 ASN A N 1
ATOM 3416 C CA . ASN A 1 429 ? -0.767 3.629 -6.870 1.00 94.12 429 ASN A CA 1
ATOM 3417 C C . ASN A 1 429 ? -0.931 3.228 -8.340 1.00 94.12 429 ASN A C 1
ATOM 3419 O O . ASN A 1 429 ? 0.062 2.884 -8.982 1.00 94.12 429 ASN A O 1
ATOM 3423 N N . GLU A 1 430 ? -2.143 3.337 -8.888 1.00 96.06 430 GLU A N 1
ATOM 3424 C CA . GLU A 1 430 ? -2.405 3.131 -10.318 1.00 96.06 430 GLU A CA 1
ATOM 3425 C C . GLU A 1 430 ? -1.536 4.067 -11.172 1.00 96.06 430 GLU A C 1
ATOM 3427 O O . GLU A 1 430 ? -0.770 3.603 -12.017 1.00 96.06 430 GLU A O 1
ATOM 3432 N N . TYR A 1 431 ? -1.538 5.367 -10.863 1.00 95.50 431 TYR A N 1
ATOM 3433 C CA . TYR A 1 431 ? -0.729 6.357 -11.581 1.00 95.50 431 TYR A CA 1
ATOM 3434 C C . TYR A 1 431 ? 0.787 6.102 -11.482 1.00 95.50 431 TYR A C 1
ATOM 3436 O O . TYR A 1 431 ? 1.527 6.269 -12.453 1.00 95.50 431 TYR A O 1
ATOM 3444 N N . ILE A 1 432 ? 1.283 5.670 -10.316 1.00 95.25 432 ILE A N 1
ATOM 3445 C CA . ILE A 1 432 ? 2.696 5.294 -10.144 1.00 95.25 432 ILE A CA 1
ATOM 3446 C C . ILE A 1 432 ? 3.047 4.085 -11.018 1.00 95.25 432 ILE A C 1
ATOM 3448 O O . ILE A 1 432 ? 4.134 4.046 -11.598 1.00 95.25 432 ILE A O 1
ATOM 3452 N N . ASN A 1 433 ? 2.153 3.103 -11.125 1.00 94.88 433 ASN A N 1
ATOM 3453 C CA . ASN A 1 433 ? 2.380 1.931 -11.965 1.00 94.88 433 ASN A CA 1
ATOM 3454 C C . ASN A 1 433 ? 2.390 2.298 -13.456 1.00 94.88 433 ASN A C 1
ATOM 3456 O O . ASN A 1 433 ? 3.284 1.852 -14.174 1.00 94.88 433 ASN A O 1
ATOM 3460 N N . GLU A 1 434 ? 1.487 3.174 -13.904 1.00 95.56 434 GLU A N 1
ATOM 3461 C CA . GLU A 1 434 ? 1.504 3.713 -15.271 1.00 95.56 434 GLU A CA 1
ATOM 3462 C C . GLU A 1 434 ? 2.827 4.428 -15.588 1.00 95.56 434 GLU A C 1
ATOM 3464 O O . GLU A 1 434 ? 3.446 4.172 -16.624 1.00 95.56 434 GLU A O 1
ATOM 3469 N N . LEU A 1 435 ? 3.311 5.273 -14.671 1.00 94.56 435 LEU A N 1
ATOM 3470 C CA . LEU A 1 435 ? 4.596 5.961 -14.822 1.00 94.56 435 LEU A CA 1
ATOM 3471 C C . LEU A 1 435 ? 5.782 4.991 -14.893 1.00 94.56 435 LEU A C 1
ATOM 3473 O O . LEU A 1 435 ? 6.696 5.205 -15.689 1.00 94.56 435 LEU A O 1
ATOM 3477 N N . ARG A 1 436 ? 5.780 3.920 -14.090 1.00 94.38 436 ARG A N 1
ATOM 3478 C CA . ARG A 1 436 ? 6.838 2.895 -14.119 1.00 94.38 436 ARG A CA 1
ATOM 3479 C C . ARG A 1 436 ? 6.882 2.162 -15.454 1.00 94.38 436 ARG A C 1
ATOM 3481 O O . ARG A 1 436 ? 7.968 1.970 -16.001 1.00 94.38 436 ARG A O 1
ATOM 3488 N N . GLU A 1 437 ? 5.728 1.785 -15.998 1.00 95.56 437 GLU A N 1
ATOM 3489 C CA . GLU A 1 437 ? 5.668 1.128 -17.307 1.00 95.56 437 GLU A CA 1
ATOM 3490 C C . GLU A 1 437 ? 6.091 2.078 -18.436 1.00 95.56 437 GLU A C 1
ATOM 3492 O O . GLU A 1 437 ? 6.872 1.689 -19.309 1.00 95.56 437 GLU A O 1
ATOM 3497 N N . ALA A 1 438 ? 5.685 3.352 -18.381 1.00 94.88 438 ALA A N 1
ATOM 3498 C CA . ALA A 1 438 ? 6.143 4.368 -19.327 1.00 94.88 438 ALA A CA 1
ATOM 3499 C C . ALA A 1 438 ? 7.669 4.573 -19.264 1.00 94.88 438 ALA A C 1
ATOM 3501 O O . ALA A 1 438 ? 8.339 4.592 -20.299 1.00 94.88 438 ALA A O 1
ATOM 3502 N N . GLN A 1 439 ? 8.241 4.653 -18.058 1.00 95.00 439 GLN A N 1
ATOM 3503 C CA . GLN A 1 439 ? 9.686 4.783 -17.858 1.00 95.00 439 GLN A CA 1
ATOM 3504 C C . GLN A 1 439 ? 10.443 3.567 -18.402 1.00 95.00 439 GLN A C 1
ATOM 3506 O O . GLN A 1 439 ? 11.468 3.716 -19.069 1.00 95.00 439 GLN A O 1
ATOM 3511 N N . LYS A 1 440 ? 9.938 2.356 -18.153 1.00 95.25 440 LYS A N 1
ATOM 3512 C CA . LYS A 1 440 ? 10.525 1.113 -18.663 1.00 95.25 440 LYS A CA 1
ATOM 3513 C C . LYS A 1 440 ? 10.534 1.080 -20.192 1.00 95.25 440 LYS A C 1
ATOM 3515 O O . LYS A 1 440 ? 11.549 0.717 -20.789 1.00 95.25 440 LYS A O 1
ATOM 3520 N N . LEU A 1 441 ? 9.442 1.506 -20.829 1.00 95.31 441 LEU A N 1
ATOM 3521 C CA . LEU A 1 441 ? 9.356 1.618 -22.285 1.00 95.31 441 LEU A CA 1
ATOM 3522 C C . LEU A 1 441 ? 10.338 2.663 -22.837 1.00 95.31 441 LEU A C 1
ATOM 3524 O O . LEU A 1 441 ? 11.002 2.425 -23.850 1.00 95.31 441 LEU A O 1
ATOM 3528 N N . GLN A 1 442 ? 10.466 3.805 -22.160 1.00 94.44 442 GLN A N 1
ATOM 3529 C CA . GLN A 1 442 ? 11.400 4.858 -22.548 1.00 94.44 442 GLN A CA 1
ATOM 3530 C C . GLN A 1 442 ? 12.856 4.394 -22.434 1.00 94.44 442 GLN A C 1
ATOM 3532 O O . GLN A 1 442 ? 13.633 4.622 -23.359 1.00 94.44 442 GLN A O 1
ATOM 3537 N N . LEU A 1 443 ? 13.217 3.685 -21.359 1.00 95.06 443 LEU A N 1
ATOM 3538 C CA . LEU A 1 443 ? 14.547 3.094 -21.188 1.00 95.06 443 LEU A CA 1
ATOM 3539 C C . LEU A 1 443 ? 14.860 2.089 -22.299 1.00 95.06 443 LEU A C 1
ATOM 3541 O O . LEU A 1 443 ? 15.910 2.192 -22.925 1.00 95.06 443 LEU A O 1
ATOM 3545 N N . ALA A 1 444 ? 13.932 1.180 -22.614 1.00 93.94 444 ALA A N 1
ATOM 3546 C CA . ALA A 1 444 ? 14.113 0.224 -23.707 1.00 93.94 444 ALA A CA 1
ATOM 3547 C C . ALA A 1 444 ? 14.308 0.924 -25.066 1.00 93.94 444 ALA A C 1
ATOM 3549 O O . ALA A 1 444 ? 15.149 0.520 -25.874 1.00 93.94 444 ALA A O 1
ATOM 3550 N N . THR A 1 445 ? 13.561 2.004 -25.305 1.00 94.94 445 THR A N 1
ATOM 3551 C CA . THR A 1 445 ? 13.695 2.824 -26.516 1.00 94.94 445 THR A CA 1
ATOM 3552 C C . THR A 1 445 ? 15.050 3.523 -26.561 1.00 94.94 445 THR A C 1
ATOM 3554 O O . THR A 1 445 ? 15.719 3.486 -27.592 1.00 94.94 445 THR A O 1
ATOM 3557 N N . MET A 1 446 ? 15.486 4.106 -25.444 1.00 94.19 446 MET A N 1
ATOM 3558 C CA . MET A 1 446 ? 16.779 4.773 -25.326 1.00 94.19 446 MET A CA 1
ATOM 3559 C C . MET A 1 446 ? 17.925 3.793 -25.572 1.00 94.19 446 MET A C 1
ATOM 3561 O O . MET A 1 446 ? 18.776 4.075 -26.407 1.00 94.19 446 MET A O 1
ATOM 3565 N N . THR A 1 447 ? 17.903 2.609 -24.953 1.00 94.38 447 THR A N 1
ATOM 3566 C CA . THR A 1 447 ? 18.908 1.565 -25.196 1.00 94.38 447 THR A CA 1
ATOM 3567 C C . THR A 1 447 ? 18.967 1.177 -26.673 1.00 94.38 447 THR A C 1
ATOM 3569 O O . THR A 1 447 ? 20.053 1.129 -27.239 1.00 94.38 447 THR A O 1
ATOM 3572 N N . ASN A 1 448 ? 17.821 0.971 -27.332 1.00 94.75 448 ASN A N 1
ATOM 3573 C CA . ASN A 1 448 ? 17.772 0.646 -28.762 1.00 94.75 448 ASN A CA 1
ATOM 3574 C C . ASN A 1 448 ? 18.364 1.769 -29.636 1.00 94.75 448 ASN A C 1
ATOM 3576 O O . ASN A 1 448 ? 19.135 1.502 -30.558 1.00 94.75 448 ASN A O 1
ATOM 3580 N N . VAL A 1 449 ? 18.037 3.031 -29.338 1.00 93.88 449 VAL A N 1
ATOM 3581 C CA . VAL A 1 449 ? 18.605 4.192 -30.041 1.00 93.88 449 VAL A CA 1
ATOM 3582 C C . VAL A 1 449 ? 20.114 4.276 -29.819 1.00 93.88 449 VAL A C 1
ATOM 3584 O O . VAL A 1 449 ? 20.841 4.433 -30.793 1.00 93.88 449 VAL A O 1
ATOM 3587 N N . THR A 1 450 ? 20.598 4.094 -28.589 1.00 93.88 450 THR A N 1
ATOM 3588 C CA . THR A 1 450 ? 22.033 4.077 -28.275 1.00 93.88 450 THR A CA 1
ATOM 3589 C C . THR A 1 450 ? 22.756 2.949 -29.007 1.00 93.88 450 THR A C 1
ATOM 3591 O O . THR A 1 450 ? 23.799 3.185 -29.603 1.00 93.88 450 THR A O 1
ATOM 3594 N N . THR A 1 451 ? 22.198 1.735 -29.051 1.00 92.88 451 THR A N 1
ATOM 3595 C CA . THR A 1 451 ? 22.801 0.623 -29.803 1.00 92.88 451 THR A CA 1
ATOM 3596 C C . THR A 1 451 ? 22.893 0.934 -31.298 1.00 92.88 451 THR A C 1
ATOM 3598 O O . THR A 1 451 ? 23.926 0.679 -31.913 1.00 92.88 451 THR A O 1
ATOM 3601 N N . LYS A 1 452 ? 21.840 1.511 -31.892 1.00 92.00 452 LYS A N 1
ATOM 3602 C CA . LYS A 1 452 ? 21.851 1.923 -33.305 1.00 92.00 452 LYS A CA 1
ATOM 3603 C C . LYS A 1 452 ? 22.829 3.063 -33.569 1.00 92.00 452 LYS A C 1
ATOM 3605 O O . LYS A 1 452 ? 23.494 3.046 -34.597 1.00 92.00 452 LYS A O 1
ATOM 3610 N N . TYR A 1 453 ? 22.909 4.025 -32.655 1.00 91.62 453 TYR A N 1
ATOM 3611 C CA . TYR A 1 453 ? 23.853 5.132 -32.731 1.00 91.62 453 TYR A CA 1
ATOM 3612 C C . TYR A 1 453 ? 25.294 4.614 -32.708 1.00 91.62 453 TYR A C 1
ATOM 3614 O O . TYR A 1 453 ? 26.035 4.894 -33.639 1.00 91.62 453 TYR A O 1
ATOM 3622 N N . ASN A 1 454 ? 25.648 3.761 -31.742 1.00 89.50 454 ASN A N 1
ATOM 3623 C CA . ASN A 1 454 ? 26.991 3.182 -31.639 1.00 89.50 454 ASN A CA 1
ATOM 3624 C C . ASN A 1 454 ? 27.359 2.349 -32.880 1.00 89.50 454 ASN A C 1
ATOM 3626 O O . ASN A 1 454 ? 28.503 2.359 -33.321 1.00 89.50 454 ASN A O 1
ATOM 3630 N N . LEU A 1 455 ? 26.389 1.641 -33.473 1.00 90.38 455 LEU A N 1
ATOM 3631 C CA . LEU A 1 455 ? 26.608 0.902 -34.719 1.00 90.38 455 LEU A CA 1
ATOM 3632 C C . LEU A 1 455 ? 26.893 1.828 -35.915 1.00 90.38 455 LEU A C 1
ATOM 3634 O O . LEU A 1 455 ? 27.670 1.457 -36.791 1.00 90.38 455 LEU A O 1
ATOM 3638 N N . LEU A 1 456 ? 26.244 2.996 -35.977 1.00 88.19 456 L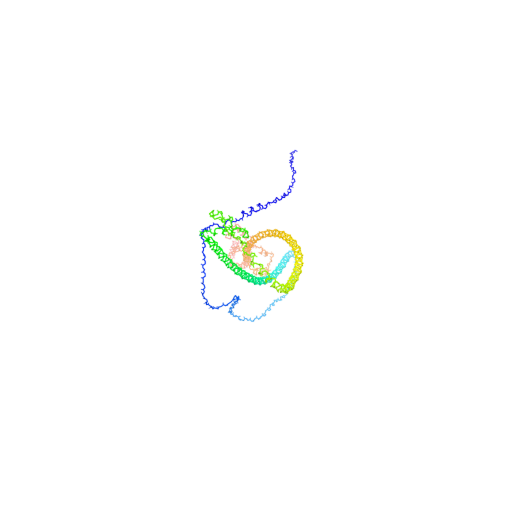EU A N 1
ATOM 3639 C CA . LEU A 1 456 ? 26.444 3.987 -37.041 1.00 88.19 456 LEU A CA 1
ATOM 3640 C C . LEU A 1 456 ? 27.726 4.802 -36.850 1.00 88.19 456 LEU A C 1
ATOM 3642 O O . LEU A 1 456 ? 28.394 5.098 -37.835 1.00 88.19 456 LEU A O 1
ATOM 3646 N N . GLU A 1 457 ? 28.041 5.168 -35.608 1.00 87.88 457 GLU A N 1
ATOM 3647 C CA . GLU A 1 457 ? 29.242 5.924 -35.243 1.00 87.88 457 GLU A CA 1
ATOM 3648 C C . GLU A 1 457 ? 30.512 5.095 -35.477 1.00 87.88 457 GLU A C 1
ATOM 3650 O O . GLU A 1 457 ? 31.525 5.627 -35.924 1.00 87.88 457 GLU A O 1
ATOM 3655 N N . GLY A 1 458 ? 30.436 3.778 -35.264 1.00 87.94 458 GLY A N 1
ATOM 3656 C CA . GLY A 1 458 ? 31.567 2.883 -35.461 1.00 87.94 458 GLY A CA 1
ATOM 3657 C C . GLY A 1 458 ? 32.629 3.040 -34.373 1.00 87.94 458 GLY A C 1
ATOM 3658 O O . GLY A 1 458 ? 32.348 3.445 -33.248 1.00 87.94 458 GLY A O 1
ATOM 3659 N N . ASP A 1 459 ? 33.855 2.645 -34.699 1.00 89.81 459 ASP A N 1
ATOM 3660 C CA . ASP A 1 459 ? 34.982 2.639 -33.768 1.00 89.81 459 ASP A CA 1
ATOM 3661 C C . ASP A 1 459 ? 35.824 3.910 -33.947 1.00 89.81 459 ASP A C 1
ATOM 3663 O O . ASP A 1 459 ? 36.508 4.057 -34.963 1.00 89.81 459 ASP A O 1
ATOM 3667 N N . LYS A 1 460 ? 35.762 4.824 -32.970 1.00 85.88 460 LYS A N 1
ATOM 3668 C CA . LYS A 1 460 ? 36.481 6.109 -33.012 1.00 85.88 460 LYS A CA 1
ATOM 3669 C C . LYS A 1 460 ? 37.994 5.950 -32.958 1.00 85.88 460 LYS A C 1
ATOM 3671 O O . LYS A 1 460 ? 38.692 6.773 -33.538 1.00 85.88 460 LYS A O 1
ATOM 3676 N N . ASP A 1 461 ? 38.494 4.877 -32.350 1.00 87.25 461 ASP A N 1
ATOM 3677 C CA . ASP A 1 461 ? 39.936 4.626 -32.244 1.00 87.25 461 ASP A CA 1
ATOM 3678 C C . ASP A 1 461 ? 40.558 4.277 -33.606 1.00 87.25 461 ASP A C 1
ATOM 3680 O O . ASP A 1 461 ? 41.775 4.292 -33.771 1.00 87.25 461 ASP A O 1
ATOM 3684 N N . LYS A 1 462 ? 39.719 3.960 -34.601 1.00 85.19 462 LYS A N 1
ATOM 3685 C CA . LYS A 1 462 ? 40.118 3.727 -35.994 1.00 85.19 462 LYS A CA 1
ATOM 3686 C C . LYS A 1 462 ? 39.863 4.932 -36.899 1.00 85.19 462 LYS A C 1
ATOM 3688 O O . LYS A 1 462 ? 39.989 4.796 -38.117 1.00 85.19 462 LYS A O 1
ATOM 3693 N N . SER A 1 463 ? 39.459 6.071 -36.338 1.00 86.44 463 SER A N 1
ATOM 3694 C CA . SER A 1 463 ? 39.308 7.300 -37.110 1.00 86.44 463 SER A CA 1
ATOM 3695 C C . SER A 1 463 ? 40.665 7.716 -37.664 1.00 86.44 463 SER A C 1
ATOM 3697 O O . SER A 1 463 ? 41.654 7.719 -36.939 1.00 86.44 463 SER A O 1
ATOM 3699 N N . VAL A 1 464 ? 40.710 8.042 -38.953 1.00 85.19 464 VAL A N 1
ATOM 3700 C CA . VAL A 1 464 ? 41.940 8.494 -39.607 1.00 85.19 464 VAL A CA 1
ATOM 3701 C C . VAL A 1 464 ? 42.105 9.975 -39.315 1.00 85.19 464 VAL A C 1
ATOM 3703 O O . VAL A 1 464 ? 41.283 10.774 -39.761 1.00 85.19 464 VAL A O 1
ATOM 3706 N N . LEU A 1 465 ? 43.156 10.331 -38.583 1.00 86.06 465 LEU A N 1
ATOM 3707 C CA . LEU A 1 465 ? 43.474 11.721 -38.289 1.00 86.06 465 LEU A CA 1
ATOM 3708 C C . LEU A 1 465 ? 44.390 12.308 -39.368 1.00 86.06 465 LEU A C 1
ATOM 3710 O O . LEU A 1 465 ? 45.012 11.592 -40.164 1.00 86.06 465 LEU A O 1
ATOM 3714 N N . TRP A 1 466 ? 44.470 1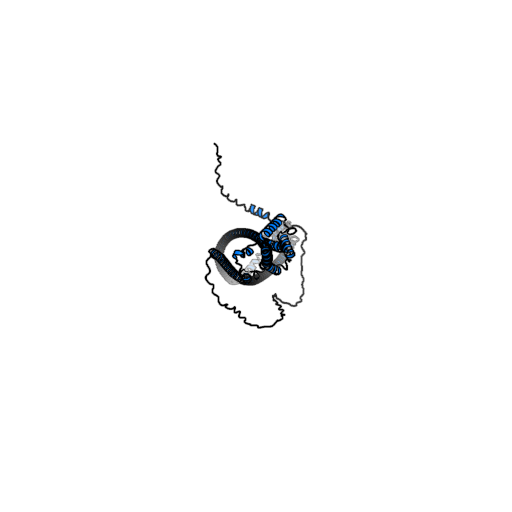3.635 -39.419 1.00 84.75 466 TRP A N 1
ATOM 3715 C CA . TRP A 1 466 ? 45.314 14.326 -40.390 1.00 84.75 466 TRP A CA 1
ATOM 3716 C C . TRP A 1 466 ? 46.798 13.977 -40.202 1.00 84.75 466 TRP A C 1
ATOM 3718 O O . TRP A 1 466 ? 47.532 13.786 -41.179 1.00 84.75 466 TRP A O 1
ATOM 3728 N N . GLU A 1 467 ? 47.230 13.814 -38.952 1.00 84.31 467 GLU A N 1
ATOM 3729 C CA . GLU A 1 467 ? 48.591 13.440 -38.574 1.00 84.31 467 GLU A CA 1
ATOM 3730 C C . GLU A 1 467 ? 48.995 12.086 -39.173 1.00 84.31 467 GLU A C 1
ATOM 3732 O O . GLU A 1 467 ? 50.124 11.928 -39.653 1.00 84.31 467 GLU A O 1
ATOM 3737 N N . ASP A 1 468 ? 48.055 11.137 -39.232 1.00 82.00 468 ASP A N 1
ATOM 3738 C CA . ASP A 1 468 ? 48.284 9.812 -39.808 1.00 82.00 468 ASP A CA 1
ATOM 3739 C C . ASP A 1 468 ? 48.583 9.909 -41.311 1.00 82.00 468 ASP A C 1
ATOM 3741 O O . ASP A 1 468 ? 49.463 9.218 -41.834 1.00 82.00 468 ASP A O 1
ATOM 3745 N N . LEU A 1 469 ? 47.892 10.806 -42.020 1.00 79.56 469 LEU A N 1
ATOM 3746 C CA . LEU A 1 469 ? 48.011 10.977 -43.471 1.00 79.56 469 LEU A CA 1
ATOM 3747 C C . LEU A 1 469 ? 49.185 11.868 -43.887 1.00 79.56 469 LEU A C 1
ATOM 3749 O O . LEU A 1 469 ? 49.792 11.618 -44.936 1.00 79.56 469 LEU A O 1
ATOM 3753 N N . CYS A 1 470 ? 49.554 12.852 -43.064 1.00 77.50 470 CYS A N 1
ATOM 3754 C CA . CYS A 1 470 ? 50.744 13.684 -43.270 1.00 77.50 470 CYS A CA 1
ATOM 3755 C C . CYS A 1 470 ? 52.016 12.850 -43.413 1.00 77.50 470 CYS A C 1
ATOM 3757 O O . CYS A 1 470 ? 52.895 13.176 -44.213 1.00 77.50 470 CYS A O 1
ATOM 3759 N N . SER A 1 471 ? 52.096 11.742 -42.673 1.00 76.00 471 SER A N 1
ATOM 3760 C CA . SER A 1 471 ? 53.226 10.816 -42.747 1.00 76.00 471 SER A CA 1
ATOM 3761 C C . SER A 1 471 ? 53.369 10.146 -44.125 1.00 76.00 471 SER A C 1
ATOM 3763 O O . SER A 1 471 ? 54.477 9.805 -44.542 1.00 76.00 471 SER A O 1
ATOM 3765 N N . ILE A 1 472 ? 52.261 9.996 -44.863 1.00 76.12 472 ILE A N 1
ATOM 3766 C CA . ILE A 1 472 ? 52.192 9.311 -46.162 1.00 76.12 472 ILE A CA 1
ATOM 3767 C C . ILE A 1 472 ? 52.391 10.299 -47.320 1.00 76.12 472 ILE A C 1
ATOM 3769 O O . ILE A 1 472 ? 53.026 9.958 -48.322 1.00 76.12 472 ILE A O 1
ATOM 3773 N N . GLN A 1 473 ? 51.858 11.521 -47.210 1.00 74.94 473 GLN A N 1
ATOM 3774 C CA . GLN A 1 473 ? 52.030 12.583 -48.207 1.00 74.94 473 GLN A CA 1
ATOM 3775 C C . GLN A 1 473 ? 52.413 13.921 -47.555 1.00 74.94 473 GLN A C 1
ATOM 3777 O O . GLN A 1 473 ? 51.555 14.785 -47.390 1.00 74.94 473 GLN A O 1
ATOM 3782 N N . PRO A 1 474 ? 53.709 14.155 -47.279 1.00 75.38 474 PRO A N 1
ATOM 3783 C CA . PRO A 1 474 ? 54.169 15.371 -46.597 1.00 75.38 474 PRO A CA 1
ATOM 3784 C C . PRO A 1 474 ? 54.005 16.656 -47.428 1.00 75.38 474 PRO A C 1
ATOM 3786 O O . PRO A 1 474 ? 54.123 17.755 -46.902 1.00 75.38 474 PRO A O 1
ATOM 3789 N N . GLU A 1 475 ? 53.751 16.537 -48.735 1.00 77.31 475 GLU A N 1
ATOM 3790 C CA . GLU A 1 475 ? 53.481 17.672 -49.631 1.00 77.31 475 GLU A CA 1
ATOM 3791 C C . GLU A 1 475 ? 52.024 18.167 -49.556 1.00 77.31 475 GLU A C 1
ATOM 3793 O O . GLU A 1 475 ? 51.707 19.213 -50.122 1.00 77.31 475 GLU A O 1
ATOM 3798 N N . ALA A 1 476 ? 51.119 17.402 -48.934 1.00 78.25 476 ALA A N 1
ATOM 3799 C CA . ALA A 1 476 ? 49.713 17.763 -48.822 1.00 78.25 476 ALA A CA 1
ATOM 3800 C C . ALA A 1 476 ? 49.497 18.738 -47.658 1.00 78.25 476 ALA A C 1
ATOM 3802 O O . ALA A 1 476 ? 50.028 18.539 -46.570 1.00 78.25 476 ALA A O 1
ATOM 3803 N N . THR A 1 477 ? 48.686 19.775 -47.874 1.00 81.50 477 THR A N 1
ATOM 3804 C CA . THR A 1 477 ? 48.244 20.682 -46.808 1.00 81.50 477 THR A CA 1
ATOM 3805 C C . THR A 1 477 ? 46.770 20.456 -46.497 1.00 81.50 477 THR A C 1
ATOM 3807 O O . THR A 1 477 ? 45.955 20.234 -47.399 1.00 81.50 477 THR A O 1
ATOM 3810 N N . GLU A 1 478 ? 46.435 20.529 -45.212 1.00 76.94 478 GLU A N 1
ATOM 3811 C CA . GLU A 1 478 ? 45.099 20.237 -44.685 1.00 76.94 478 GLU A CA 1
ATOM 3812 C C . GLU A 1 478 ? 44.028 21.137 -45.311 1.00 76.94 478 GLU A C 1
ATOM 3814 O O . GLU A 1 478 ? 42.996 20.670 -45.801 1.00 76.94 478 GLU A O 1
ATOM 3819 N N . GLU A 1 479 ? 44.340 22.433 -45.400 1.00 79.69 479 GLU A N 1
ATOM 3820 C CA . GLU A 1 479 ? 43.478 23.468 -45.968 1.00 79.69 479 GLU A CA 1
ATOM 3821 C C . GLU A 1 479 ? 43.203 23.243 -47.464 1.00 79.69 479 GLU A C 1
ATOM 3823 O O . GLU A 1 479 ? 42.078 23.424 -47.932 1.00 79.69 479 GLU A O 1
ATOM 3828 N N . TYR A 1 480 ? 44.208 22.794 -48.227 1.00 82.44 480 TYR A N 1
ATOM 3829 C CA . TYR A 1 480 ? 44.056 22.554 -49.664 1.00 82.44 480 TYR A CA 1
ATOM 3830 C C . TYR A 1 480 ? 43.132 21.367 -49.955 1.00 82.44 480 TYR A C 1
ATOM 3832 O O . TYR A 1 480 ? 42.360 21.402 -50.916 1.00 82.44 480 TYR A O 1
ATOM 3840 N N . LEU A 1 481 ? 43.200 20.319 -49.130 1.00 82.81 481 LEU A N 1
ATOM 3841 C CA . LEU A 1 481 ? 42.365 19.126 -49.274 1.00 82.81 481 LEU A CA 1
ATOM 3842 C C . LEU A 1 481 ? 41.003 19.249 -48.582 1.00 82.81 481 LEU A C 1
ATOM 3844 O O . LEU A 1 481 ? 40.142 18.402 -48.822 1.00 82.81 481 LEU A O 1
ATOM 3848 N N . GLN A 1 482 ? 40.793 20.299 -47.781 1.00 86.31 482 GLN A N 1
ATOM 3849 C CA . GLN A 1 482 ? 39.599 20.493 -46.953 1.00 86.31 482 GLN A CA 1
ATOM 3850 C C . GLN A 1 482 ? 39.321 19.265 -46.072 1.00 86.31 482 GLN A C 1
ATOM 3852 O O . GLN A 1 482 ? 38.189 18.782 -46.028 1.00 86.31 482 GLN A O 1
ATOM 3857 N N . PHE A 1 483 ? 40.358 18.726 -45.421 1.00 84.06 483 PHE A N 1
ATOM 3858 C CA . PHE A 1 483 ? 40.286 17.430 -44.737 1.00 84.06 483 PHE A CA 1
ATOM 3859 C C . PHE A 1 483 ? 39.228 17.400 -43.619 1.00 84.06 483 PHE A C 1
ATOM 3861 O O . PHE A 1 483 ? 38.374 16.518 -43.613 1.00 84.06 483 PHE A O 1
ATOM 3868 N N . GLU A 1 484 ? 39.161 18.436 -42.781 1.00 84.44 484 GLU A N 1
ATOM 3869 C 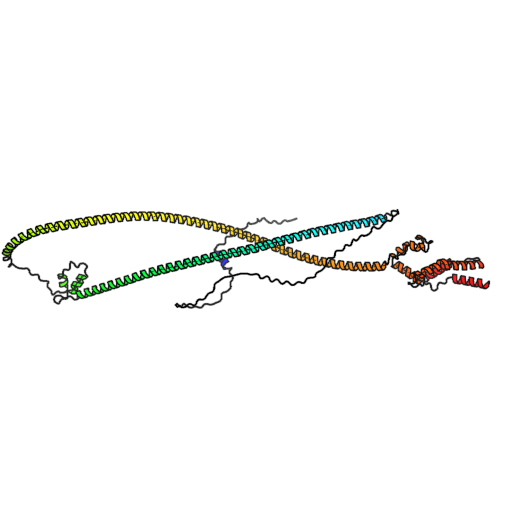CA . GLU A 1 484 ? 38.147 18.567 -41.717 1.00 84.44 484 GLU A CA 1
ATOM 3870 C C . GLU A 1 484 ? 36.696 18.531 -42.235 1.00 84.44 484 GLU A C 1
ATOM 3872 O O . GLU A 1 484 ? 35.751 18.205 -41.513 1.00 84.44 484 GLU A O 1
ATOM 3877 N N . ARG A 1 485 ? 36.473 18.843 -43.520 1.00 89.00 485 ARG A N 1
ATOM 3878 C CA . ARG A 1 485 ? 35.129 18.801 -44.100 1.00 89.00 485 ARG A CA 1
ATOM 3879 C C . ARG A 1 485 ? 34.574 17.380 -44.125 1.00 89.00 485 ARG A C 1
ATOM 3881 O O . ARG A 1 485 ? 33.353 17.238 -44.075 1.00 89.00 485 ARG A O 1
ATOM 3888 N N . PHE A 1 486 ? 35.418 16.350 -44.191 1.00 86.25 486 PHE A N 1
ATOM 3889 C CA . PHE A 1 486 ? 34.962 14.959 -44.169 1.00 86.25 486 PHE A CA 1
ATOM 3890 C C . PHE A 1 486 ? 34.262 14.600 -42.853 1.00 86.25 486 PHE A C 1
ATOM 3892 O O . PHE A 1 486 ? 33.241 13.914 -42.902 1.00 86.25 486 PHE A O 1
ATOM 3899 N N . ASP A 1 487 ? 34.713 15.152 -41.725 1.00 85.38 487 ASP A N 1
ATOM 3900 C CA . ASP A 1 487 ? 34.110 14.921 -40.403 1.00 85.38 487 ASP A CA 1
ATOM 3901 C C . ASP A 1 487 ? 32.753 15.618 -40.241 1.00 85.38 487 ASP A C 1
ATOM 3903 O O . ASP A 1 487 ? 31.910 15.209 -39.443 1.00 85.38 487 ASP A O 1
ATOM 3907 N N . SER A 1 488 ? 32.506 16.655 -41.046 1.00 88.06 488 SER A N 1
ATOM 3908 C CA . SER A 1 488 ? 31.232 17.385 -41.075 1.00 88.06 488 SER A CA 1
ATOM 3909 C C . SER A 1 488 ? 30.165 16.762 -41.989 1.00 88.06 488 SER A C 1
ATOM 3911 O O . SER A 1 488 ? 29.030 17.246 -42.026 1.00 88.06 488 SER A O 1
ATOM 3913 N N . LEU A 1 489 ? 30.501 15.717 -42.757 1.00 90.38 489 LEU A N 1
ATOM 3914 C CA . LEU A 1 489 ? 29.566 15.089 -43.694 1.00 90.38 489 LEU A CA 1
ATOM 3915 C C . LEU A 1 489 ? 28.557 14.187 -42.985 1.00 90.38 489 LEU A C 1
ATOM 3917 O O . LEU A 1 489 ? 28.874 13.438 -42.062 1.00 90.38 489 LEU A O 1
ATOM 3921 N N . THR A 1 490 ? 27.326 14.170 -43.493 1.00 90.44 490 THR A N 1
ATOM 3922 C CA . THR A 1 490 ? 26.336 13.191 -43.042 1.00 90.44 490 THR A CA 1
ATOM 3923 C C . THR A 1 490 ? 26.670 11.793 -43.568 1.00 90.44 490 THR A C 1
ATOM 3925 O O . THR A 1 490 ? 27.211 11.616 -44.663 1.00 90.44 490 THR A O 1
ATOM 3928 N N . TYR A 1 491 ? 26.254 10.760 -42.829 1.00 89.00 491 TYR A N 1
ATOM 3929 C CA . TYR A 1 491 ? 26.454 9.361 -43.227 1.00 89.00 491 TYR A CA 1
ATOM 3930 C C . TYR A 1 491 ? 25.942 9.057 -44.649 1.00 89.00 491 TYR A C 1
ATOM 3932 O O . TYR A 1 491 ? 26.573 8.325 -45.410 1.00 89.00 491 TYR A O 1
ATOM 3940 N N . VAL A 1 492 ? 24.814 9.657 -45.044 1.00 91.69 492 VAL A N 1
ATOM 3941 C CA . VAL A 1 492 ? 24.225 9.476 -46.381 1.00 91.69 492 VAL A CA 1
ATOM 3942 C C . VAL A 1 492 ? 25.090 10.113 -47.469 1.00 91.69 492 VAL A C 1
ATOM 3944 O O . VAL A 1 492 ? 25.262 9.530 -48.542 1.00 91.69 492 VAL A O 1
ATOM 3947 N N . GLU A 1 493 ? 25.655 11.292 -47.213 1.00 92.81 493 GLU A N 1
ATOM 3948 C CA . GLU A 1 493 ? 26.563 11.955 -48.151 1.00 92.81 493 GLU A CA 1
ATOM 3949 C C . GLU A 1 493 ? 27.834 11.133 -48.352 1.00 92.81 493 GLU A C 1
ATOM 3951 O O . GLU A 1 493 ? 28.203 10.869 -49.500 1.00 92.81 493 GLU A O 1
ATOM 3956 N N . LEU A 1 494 ? 28.432 10.633 -47.264 1.00 92.31 494 LEU A N 1
ATOM 3957 C CA . LEU A 1 494 ? 29.609 9.768 -47.327 1.00 92.31 494 LEU A CA 1
ATOM 3958 C C . LEU A 1 494 ? 29.318 8.478 -48.106 1.00 92.31 494 LEU A C 1
ATOM 3960 O O . LEU A 1 494 ? 30.045 8.139 -49.041 1.00 92.31 494 LEU A O 1
ATOM 3964 N N . GLN A 1 495 ? 28.203 7.799 -47.808 1.00 91.94 495 GLN A N 1
ATOM 3965 C CA . GLN A 1 495 ? 27.776 6.618 -48.564 1.00 91.94 495 GLN A CA 1
ATOM 3966 C C . GLN A 1 495 ? 27.629 6.906 -50.062 1.00 91.94 495 GLN A C 1
ATOM 3968 O O . GLN A 1 495 ? 28.009 6.083 -50.894 1.00 91.94 495 GLN A O 1
ATOM 3973 N N . ASN A 1 496 ? 27.060 8.055 -50.428 1.00 94.56 496 ASN A N 1
ATOM 3974 C CA . ASN A 1 496 ? 26.862 8.426 -51.826 1.00 94.56 496 ASN A CA 1
ATOM 3975 C C . ASN A 1 496 ? 28.181 8.747 -52.535 1.00 94.56 496 ASN A C 1
ATOM 3977 O O . ASN A 1 496 ? 28.336 8.392 -53.705 1.00 94.56 496 ASN A O 1
ATOM 3981 N N . ILE A 1 497 ? 29.134 9.379 -51.846 1.00 93.25 497 ILE A N 1
ATOM 3982 C CA . ILE A 1 497 ? 30.484 9.621 -52.368 1.00 93.25 497 ILE A CA 1
ATOM 3983 C C . ILE A 1 497 ? 31.190 8.285 -52.617 1.00 93.25 497 ILE A C 1
ATOM 3985 O O . ILE A 1 497 ? 31.662 8.044 -53.728 1.00 93.25 497 ILE A O 1
ATOM 3989 N N . VAL A 1 498 ? 31.180 7.380 -51.636 1.00 92.56 498 VAL A N 1
ATOM 3990 C CA . VAL A 1 498 ? 31.809 6.056 -51.750 1.00 92.56 498 VAL A CA 1
ATOM 3991 C C . VAL A 1 498 ? 31.171 5.227 -52.870 1.00 92.56 498 VAL A C 1
ATOM 3993 O O . VAL A 1 498 ? 31.885 4.671 -53.702 1.00 92.56 498 VAL A O 1
ATOM 3996 N N . LYS A 1 499 ? 29.834 5.201 -52.974 1.00 93.69 499 LYS A N 1
ATOM 3997 C CA . LYS A 1 499 ? 29.124 4.527 -54.079 1.00 93.69 499 LYS A CA 1
ATOM 3998 C C . LYS A 1 499 ? 29.537 5.080 -55.443 1.00 93.69 499 LYS A C 1
ATOM 4000 O O . LYS A 1 499 ? 29.777 4.303 -56.365 1.00 93.69 499 LYS A O 1
ATOM 4005 N N . LYS A 1 500 ? 29.647 6.407 -55.579 1.00 91.25 500 LYS A N 1
ATOM 4006 C CA . LYS A 1 500 ? 30.116 7.041 -56.821 1.00 91.25 500 LYS A CA 1
ATOM 4007 C C . LYS A 1 500 ? 31.559 6.654 -57.135 1.00 91.25 500 LYS A C 1
ATOM 4009 O O . LYS A 1 500 ? 31.831 6.328 -58.282 1.00 91.25 500 LYS A O 1
ATOM 4014 N N . LEU A 1 501 ? 32.460 6.638 -56.150 1.00 91.94 501 LEU A N 1
ATOM 4015 C CA . LEU A 1 501 ? 33.854 6.215 -56.341 1.00 91.94 501 LEU A CA 1
ATOM 4016 C C . LEU A 1 501 ? 33.950 4.761 -56.818 1.00 91.94 501 LEU A C 1
ATOM 4018 O O . LEU A 1 501 ? 34.625 4.489 -57.808 1.00 91.94 501 LEU A O 1
ATOM 4022 N N . VAL A 1 502 ? 33.228 3.849 -56.162 1.00 92.94 502 VAL A N 1
ATOM 4023 C CA . VAL A 1 502 ? 33.152 2.422 -56.522 1.00 92.94 502 VAL A CA 1
ATOM 4024 C C . VAL A 1 502 ? 32.714 2.234 -57.974 1.00 92.94 502 VAL A C 1
ATOM 4026 O O . VAL A 1 502 ? 33.355 1.489 -58.715 1.00 92.94 502 VAL A O 1
ATOM 4029 N N . VAL A 1 503 ? 31.658 2.938 -58.394 1.00 90.62 503 VAL A N 1
ATOM 4030 C CA . VAL A 1 503 ? 31.123 2.849 -59.761 1.00 90.62 503 VAL A CA 1
ATOM 4031 C C . VAL A 1 503 ? 32.066 3.498 -60.776 1.00 90.62 503 VAL A C 1
ATOM 4033 O O . VAL A 1 503 ? 32.360 2.890 -61.798 1.00 90.62 503 VAL A O 1
ATOM 4036 N N . MET A 1 504 ? 32.585 4.698 -60.498 1.00 89.19 504 MET A N 1
ATOM 4037 C CA . MET A 1 504 ? 33.451 5.432 -61.433 1.00 89.19 504 MET A CA 1
ATOM 4038 C C . MET A 1 504 ? 34.793 4.740 -61.669 1.00 89.19 504 MET A C 1
ATOM 4040 O O . MET A 1 504 ? 35.327 4.791 -62.773 1.00 89.19 504 MET A O 1
ATOM 4044 N N . LEU A 1 505 ? 35.346 4.101 -60.637 1.00 89.88 505 LEU A N 1
ATOM 4045 C CA . LEU A 1 505 ? 36.623 3.394 -60.729 1.00 89.88 505 LEU A CA 1
ATOM 4046 C C . LEU A 1 505 ? 36.460 1.909 -61.074 1.00 89.88 505 LEU A C 1
ATOM 4048 O O . LEU A 1 505 ? 37.462 1.232 -61.298 1.00 89.88 505 LEU A O 1
ATOM 4052 N N . MET A 1 506 ? 35.226 1.393 -61.108 1.00 90.00 506 MET A N 1
ATOM 4053 C CA . MET A 1 506 ? 34.925 -0.027 -61.317 1.00 90.00 506 MET A CA 1
ATOM 4054 C C . MET A 1 506 ? 35.676 -0.939 -60.325 1.00 90.00 506 MET A C 1
ATOM 4056 O O . MET A 1 506 ? 36.235 -1.981 -60.683 1.00 90.00 506 MET A O 1
ATOM 4060 N N . ILE A 1 507 ? 35.708 -0.536 -59.048 1.00 91.88 507 ILE A N 1
ATOM 4061 C CA . ILE A 1 507 ? 36.395 -1.251 -57.962 1.00 91.88 507 ILE A CA 1
ATOM 4062 C C . ILE A 1 507 ? 35.364 -1.833 -56.986 1.00 91.88 507 ILE A C 1
ATOM 4064 O O . ILE A 1 507 ? 34.604 -1.065 -56.406 1.00 91.88 507 ILE A O 1
ATOM 4068 N N . PRO A 1 508 ? 35.364 -3.155 -56.722 1.00 92.38 508 PRO A N 1
ATOM 4069 C CA . PRO A 1 508 ? 34.551 -3.747 -55.658 1.00 92.38 508 PRO A CA 1
ATOM 4070 C C . PRO A 1 508 ? 34.819 -3.106 -54.287 1.00 92.38 508 PRO A C 1
ATOM 4072 O O . PRO A 1 508 ? 35.977 -2.852 -53.950 1.00 92.38 508 PRO A O 1
ATOM 4075 N N . MET A 1 509 ? 33.762 -2.869 -53.496 1.00 91.31 509 MET A N 1
ATOM 4076 C CA . MET A 1 509 ? 33.837 -2.129 -52.224 1.00 91.31 509 MET A C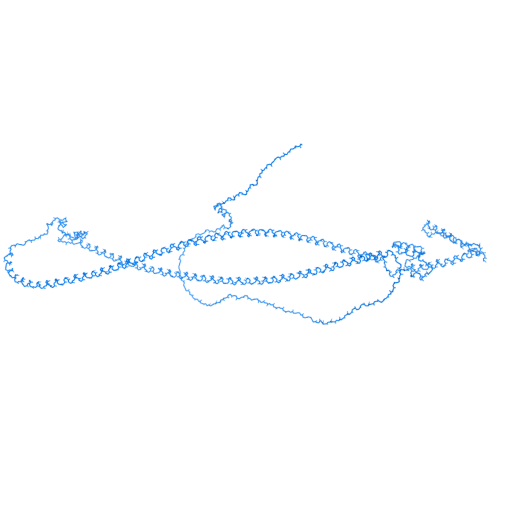A 1
ATOM 4077 C C . MET A 1 509 ? 34.873 -2.708 -51.245 1.00 91.31 509 MET A C 1
ATOM 4079 O O . MET A 1 509 ? 35.627 -1.961 -50.631 1.00 91.31 509 MET A O 1
ATOM 4083 N N . ASP A 1 510 ? 34.978 -4.036 -51.162 1.00 92.44 510 ASP A N 1
ATOM 4084 C CA . ASP A 1 510 ? 35.929 -4.772 -50.314 1.00 92.44 510 ASP A CA 1
ATOM 4085 C C . ASP A 1 510 ? 37.407 -4.524 -50.668 1.00 92.44 510 ASP A C 1
ATOM 4087 O O . ASP A 1 510 ? 38.309 -4.888 -49.915 1.00 92.44 510 ASP A O 1
ATOM 4091 N N . LYS A 1 511 ? 37.671 -3.920 -51.832 1.00 93.56 511 LYS A N 1
ATOM 4092 C CA . LYS A 1 511 ? 39.017 -3.663 -52.361 1.00 93.56 511 LYS A CA 1
ATOM 4093 C C . LYS A 1 511 ? 39.314 -2.179 -52.542 1.00 93.56 511 LYS A C 1
ATOM 4095 O O . LYS A 1 511 ? 40.396 -1.868 -53.047 1.00 93.56 511 LYS A O 1
ATOM 4100 N N . VAL A 1 512 ? 38.392 -1.287 -52.164 1.00 91.44 512 VAL A N 1
ATOM 4101 C CA . VAL A 1 512 ? 38.531 0.163 -52.368 1.00 91.44 512 VAL A CA 1
ATOM 4102 C C . VAL A 1 512 ? 39.797 0.684 -51.706 1.00 91.44 512 VAL A C 1
ATOM 4104 O O . VAL A 1 512 ? 40.619 1.254 -52.412 1.00 91.44 512 VAL A O 1
ATOM 4107 N N . ASP A 1 513 ? 40.031 0.390 -50.428 1.00 85.88 513 ASP A N 1
ATOM 4108 C CA . ASP A 1 513 ? 41.170 0.941 -49.675 1.00 85.88 513 ASP A CA 1
ATOM 4109 C C . ASP A 1 513 ? 42.520 0.646 -50.345 1.00 85.88 513 ASP A C 1
ATOM 4111 O O . ASP A 1 513 ? 43.344 1.533 -50.562 1.00 85.88 513 ASP A O 1
ATOM 4115 N N . LYS A 1 514 ? 42.730 -0.607 -50.772 1.00 88.75 514 LYS A N 1
ATOM 4116 C CA . LYS A 1 514 ? 43.977 -1.024 -51.434 1.00 88.75 514 LYS A CA 1
ATOM 4117 C C . LYS A 1 514 ? 44.100 -0.458 -52.845 1.00 88.75 514 LYS A C 1
ATOM 4119 O O . LYS A 1 514 ? 45.187 -0.067 -53.266 1.00 88.75 514 LYS A O 1
ATOM 4124 N N . ARG A 1 515 ? 43.009 -0.456 -53.615 1.00 91.00 515 ARG A N 1
ATOM 4125 C CA . ARG A 1 515 ? 43.048 -0.010 -55.014 1.00 91.00 515 ARG A CA 1
ATOM 4126 C C . ARG A 1 515 ? 43.055 1.508 -55.149 1.00 91.00 515 ARG A C 1
ATOM 4128 O O . ARG A 1 515 ? 43.617 1.989 -56.125 1.00 91.00 515 ARG A O 1
ATOM 4135 N N . LEU A 1 516 ? 42.525 2.251 -54.180 1.00 89.56 516 LEU A N 1
ATOM 4136 C CA . LEU A 1 516 ? 42.557 3.711 -54.172 1.00 89.56 516 LEU A CA 1
ATOM 4137 C C . LEU A 1 516 ? 43.998 4.235 -54.140 1.00 89.56 516 LEU A C 1
ATOM 4139 O O . LEU A 1 516 ? 44.333 5.145 -54.894 1.00 89.56 516 LEU A O 1
ATOM 4143 N N . ILE A 1 517 ? 44.875 3.594 -53.359 1.00 88.31 517 ILE A N 1
ATOM 4144 C CA . ILE A 1 517 ? 46.314 3.899 -53.341 1.00 88.31 517 ILE A CA 1
ATOM 4145 C C . ILE A 1 517 ? 46.933 3.671 -54.730 1.00 88.31 517 ILE A C 1
ATOM 4147 O O . ILE A 1 517 ? 47.637 4.540 -55.244 1.00 88.31 517 ILE A O 1
ATOM 4151 N N . MET A 1 518 ? 46.619 2.546 -55.385 1.00 90.12 518 MET A N 1
ATOM 4152 C CA . MET A 1 518 ? 47.101 2.248 -56.745 1.00 90.12 518 MET A CA 1
ATOM 4153 C C . MET A 1 518 ? 46.601 3.269 -57.772 1.00 90.12 518 MET A C 1
ATOM 4155 O O . MET A 1 518 ? 47.367 3.722 -58.621 1.00 90.12 518 MET A O 1
ATOM 4159 N N . THR A 1 519 ? 45.333 3.678 -57.679 1.00 91.81 519 THR A N 1
ATOM 4160 C CA . THR A 1 519 ? 44.775 4.753 -58.509 1.00 91.81 519 THR A CA 1
ATOM 4161 C C . THR A 1 519 ? 45.506 6.075 -58.259 1.00 91.81 519 THR A C 1
ATOM 4163 O O . THR A 1 519 ? 45.814 6.787 -59.213 1.00 91.81 519 THR A O 1
ATOM 4166 N N . GLY A 1 520 ? 45.856 6.382 -57.007 1.00 88.19 520 GLY A N 1
ATOM 4167 C CA . GLY A 1 520 ? 46.685 7.534 -56.653 1.00 88.19 520 GLY A CA 1
ATOM 4168 C C . GLY A 1 520 ? 48.055 7.513 -57.341 1.00 88.19 520 GLY A C 1
ATOM 4169 O O . GLY A 1 520 ? 48.456 8.520 -57.928 1.00 88.19 520 GLY A O 1
ATOM 4170 N N . ILE A 1 521 ? 48.736 6.360 -57.352 1.00 88.62 521 ILE A N 1
ATOM 4171 C CA . ILE A 1 521 ? 50.018 6.175 -58.057 1.00 88.62 521 ILE A CA 1
ATOM 4172 C C . ILE A 1 521 ? 49.849 6.413 -59.564 1.00 88.62 521 ILE A C 1
ATOM 4174 O O . ILE A 1 521 ? 50.598 7.200 -60.152 1.00 88.62 521 ILE A O 1
ATOM 4178 N N . ALA A 1 522 ? 48.833 5.799 -60.178 1.00 92.62 522 ALA A N 1
ATOM 4179 C CA . ALA A 1 522 ? 48.560 5.943 -61.605 1.00 92.62 522 ALA A CA 1
ATOM 4180 C C . ALA A 1 522 ? 48.272 7.406 -62.001 1.00 92.62 522 ALA A C 1
ATOM 4182 O O . ALA A 1 522 ? 48.765 7.898 -63.018 1.00 92.62 522 ALA A O 1
ATOM 4183 N N . LEU A 1 523 ? 47.514 8.143 -61.180 1.00 90.81 523 LEU A N 1
ATOM 4184 C CA . LEU A 1 523 ? 47.154 9.538 -61.452 1.00 90.81 523 LEU A CA 1
ATOM 4185 C C . LEU A 1 523 ? 48.296 10.532 -61.183 1.00 90.81 523 LEU A C 1
ATOM 4187 O O . LEU A 1 523 ? 48.461 11.474 -61.967 1.00 90.81 523 LEU A O 1
ATOM 4191 N N . LYS A 1 524 ? 49.066 10.352 -60.096 1.00 87.75 524 LYS A N 1
ATOM 4192 C CA . LYS A 1 524 ? 50.157 11.267 -59.700 1.00 87.75 524 LYS A CA 1
ATOM 4193 C C . LYS A 1 524 ? 51.427 11.035 -60.521 1.00 87.75 524 LYS A C 1
ATOM 4195 O O . LYS A 1 524 ? 52.071 12.007 -60.915 1.00 87.75 524 LYS A O 1
ATOM 4200 N N . TYR A 1 525 ? 51.774 9.782 -60.814 1.00 90.69 525 TYR A N 1
ATOM 4201 C CA . TYR A 1 525 ? 53.032 9.437 -61.480 1.00 90.69 525 TYR A CA 1
ATOM 4202 C C . TYR A 1 525 ? 52.817 9.000 -62.928 1.00 90.69 525 TYR A C 1
ATOM 4204 O O . TYR A 1 525 ? 53.220 9.719 -63.844 1.00 90.69 525 TYR A O 1
ATOM 4212 N N . GLU A 1 526 ? 52.155 7.864 -63.154 1.00 93.00 526 GLU A N 1
ATOM 4213 C CA . GLU A 1 526 ? 52.110 7.223 -64.478 1.00 93.00 526 GLU A CA 1
ATOM 4214 C C . GLU A 1 526 ? 51.502 8.134 -65.550 1.00 93.00 526 GLU A C 1
ATOM 4216 O O . GLU A 1 526 ? 52.102 8.347 -66.603 1.00 93.00 526 GLU A O 1
ATOM 4221 N N . ARG A 1 527 ? 50.362 8.773 -65.253 1.00 92.81 527 ARG A N 1
ATOM 4222 C CA . ARG A 1 527 ? 49.701 9.719 -66.164 1.00 92.81 527 ARG A CA 1
ATOM 4223 C C . ARG A 1 527 ? 50.638 10.839 -66.611 1.00 92.81 527 ARG A C 1
ATOM 4225 O O . ARG A 1 527 ? 50.638 11.203 -67.788 1.00 92.81 527 ARG A O 1
ATOM 4232 N N . ASN A 1 528 ? 51.417 11.398 -65.686 1.00 90.69 528 ASN A N 1
ATOM 4233 C CA . ASN A 1 528 ? 52.342 12.490 -65.980 1.00 90.69 528 ASN A CA 1
ATOM 4234 C C . ASN A 1 528 ? 53.521 12.002 -66.828 1.00 90.69 528 ASN A C 1
ATOM 4236 O O . ASN A 1 528 ? 53.905 12.687 -67.775 1.00 90.69 528 ASN A O 1
ATOM 4240 N N . VAL A 1 529 ? 54.041 10.805 -66.544 1.00 93.69 529 VAL A N 1
ATOM 4241 C CA . VAL A 1 529 ? 55.115 10.177 -67.325 1.00 93.69 529 VAL A CA 1
ATOM 4242 C C . VAL A 1 529 ? 54.658 9.898 -68.758 1.00 93.69 529 VAL A C 1
ATOM 4244 O O . VAL A 1 529 ? 55.319 10.337 -69.699 1.00 93.69 529 VAL A O 1
ATOM 4247 N N . TYR A 1 530 ? 53.501 9.254 -68.946 1.00 92.75 530 TYR A N 1
ATOM 4248 C CA . TYR A 1 530 ? 52.962 8.966 -70.280 1.00 92.75 530 TYR A CA 1
ATOM 4249 C C . TYR A 1 530 ? 52.644 10.246 -71.058 1.00 92.75 530 TYR A C 1
ATOM 4251 O O . TYR A 1 530 ? 53.008 10.372 -72.228 1.00 92.75 530 TYR A O 1
ATOM 4259 N N . SER A 1 531 ? 52.039 11.236 -70.396 1.00 91.00 531 SER A N 1
ATOM 4260 C CA . SER A 1 531 ? 51.743 12.534 -71.012 1.00 91.00 531 SER A CA 1
ATOM 4261 C C . SER A 1 531 ? 53.015 13.279 -71.415 1.00 91.00 531 SER A C 1
ATOM 4263 O O . SER A 1 531 ? 53.055 13.888 -72.484 1.00 91.00 531 SER A O 1
ATOM 4265 N N . TYR A 1 532 ? 54.057 13.252 -70.579 1.00 93.50 532 TYR A N 1
ATOM 4266 C CA . TYR A 1 532 ? 55.352 13.855 -70.892 1.00 93.50 532 TYR A CA 1
ATOM 4267 C C . TYR A 1 532 ? 56.010 13.161 -72.084 1.00 93.50 532 TYR A C 1
ATOM 4269 O O . TYR A 1 532 ? 56.472 13.839 -73.000 1.00 93.50 532 TYR A O 1
ATOM 4277 N N . PHE A 1 533 ? 56.005 11.827 -72.101 1.00 94.31 533 PHE A N 1
ATOM 4278 C CA . PHE A 1 533 ? 56.572 11.029 -73.183 1.00 94.31 533 PHE A CA 1
ATOM 4279 C C . PHE A 1 533 ? 55.896 11.327 -74.528 1.00 94.31 533 PHE A C 1
ATOM 4281 O O . PHE A 1 533 ? 56.576 11.725 -75.476 1.00 94.31 533 PHE A O 1
ATOM 4288 N N . ALA A 1 534 ? 54.563 11.244 -74.592 1.00 93.38 534 ALA A N 1
ATOM 4289 C CA . ALA A 1 534 ? 53.804 11.544 -75.805 1.00 93.38 534 ALA A CA 1
ATOM 4290 C C . ALA A 1 534 ? 54.022 12.990 -76.283 1.00 93.38 534 ALA A C 1
ATOM 4292 O O . ALA A 1 534 ? 54.293 13.230 -77.459 1.00 93.38 534 ALA A O 1
ATOM 4293 N N . ASN A 1 535 ? 53.997 13.962 -75.364 1.00 92.38 535 ASN A N 1
ATOM 4294 C CA . ASN A 1 535 ? 54.277 15.360 -75.700 1.00 92.38 535 ASN A CA 1
ATOM 4295 C C . ASN A 1 535 ? 55.701 15.575 -76.206 1.00 92.38 535 ASN A C 1
ATOM 4297 O O . ASN A 1 535 ? 55.916 16.386 -77.105 1.00 92.38 535 ASN A O 1
ATOM 4301 N N . ARG A 1 536 ? 56.688 14.886 -75.623 1.00 93.12 536 ARG A N 1
ATOM 4302 C CA . ARG A 1 536 ? 58.085 15.009 -76.037 1.00 93.12 536 ARG A CA 1
ATOM 4303 C C . ARG A 1 536 ? 58.274 14.484 -77.455 1.00 93.12 536 ARG A C 1
ATOM 4305 O O . ARG A 1 536 ? 58.941 15.155 -78.238 1.00 93.12 536 ARG A O 1
ATOM 4312 N N . LEU A 1 537 ? 57.665 13.346 -77.785 1.00 90.88 537 LEU A N 1
ATOM 4313 C CA . LEU A 1 537 ? 57.673 12.788 -79.138 1.00 90.88 537 LEU A CA 1
ATOM 4314 C C . LEU A 1 537 ? 56.980 13.720 -80.139 1.00 90.88 537 LEU A C 1
ATOM 4316 O O . LEU A 1 537 ? 57.593 14.103 -81.135 1.00 90.88 537 LEU A O 1
ATOM 4320 N N . ASN A 1 538 ? 55.762 14.173 -79.828 1.00 92.19 538 ASN A N 1
ATOM 4321 C CA . ASN A 1 538 ? 55.014 15.094 -80.685 1.00 92.19 538 ASN A CA 1
ATOM 4322 C C . ASN A 1 538 ? 55.781 16.397 -80.939 1.00 92.19 538 ASN A C 1
ATOM 4324 O O . ASN A 1 538 ? 55.865 16.872 -82.069 1.00 92.19 538 ASN A O 1
ATOM 4328 N N . TYR A 1 539 ? 56.422 16.945 -79.905 1.00 93.25 539 TYR A N 1
ATOM 4329 C CA . TYR A 1 539 ? 57.225 18.155 -80.040 1.00 93.25 539 TYR A CA 1
ATOM 4330 C C . TYR A 1 539 ? 58.468 17.942 -80.909 1.00 93.25 539 TYR A C 1
ATOM 4332 O O . TYR A 1 539 ? 58.886 18.849 -81.626 1.00 93.25 539 TYR A O 1
ATOM 4340 N N . LEU A 1 540 ? 59.091 16.763 -80.876 1.00 90.25 540 LEU A N 1
ATOM 4341 C CA . LEU A 1 540 ? 60.239 16.488 -81.739 1.00 90.25 540 LEU A CA 1
ATOM 4342 C C . LEU A 1 540 ? 59.838 16.483 -83.218 1.00 90.25 540 LEU A C 1
ATOM 4344 O O . LEU A 1 540 ? 60.564 17.083 -84.017 1.00 90.25 540 LEU A O 1
ATOM 4348 N N . LEU A 1 541 ? 58.682 15.895 -83.537 1.00 89.94 541 LEU A N 1
ATOM 4349 C CA . LEU A 1 541 ? 58.177 15.726 -84.900 1.00 89.94 541 LEU A CA 1
ATOM 4350 C C . LEU A 1 541 ? 57.484 16.964 -85.477 1.00 89.94 541 LEU A C 1
ATOM 4352 O O . LEU A 1 541 ? 57.782 17.334 -86.611 1.00 89.94 541 LEU A O 1
ATOM 4356 N N . HIS A 1 542 ? 56.611 17.609 -84.702 1.00 88.75 542 HIS A N 1
ATOM 4357 C CA . HIS A 1 542 ? 55.729 18.686 -85.175 1.00 88.75 542 HIS A CA 1
ATOM 4358 C C . HIS A 1 542 ? 56.051 20.053 -84.561 1.00 88.75 542 HIS A C 1
ATOM 4360 O O . HIS A 1 542 ? 55.459 21.048 -84.953 1.00 88.75 542 HIS A O 1
ATOM 4366 N N . LYS A 1 543 ? 56.987 20.127 -83.599 1.00 90.44 543 LYS A N 1
ATOM 4367 C CA . LYS A 1 543 ? 57.305 21.348 -82.821 1.00 90.44 543 LYS A CA 1
ATOM 4368 C C . LYS A 1 543 ? 56.122 21.922 -82.033 1.00 90.44 543 LYS A C 1
ATOM 4370 O O . LYS A 1 543 ? 56.190 23.049 -81.550 1.00 90.44 543 LYS A O 1
ATOM 4375 N N . GLU A 1 544 ? 55.097 21.108 -81.803 1.00 90.75 544 GLU A N 1
ATOM 4376 C CA . GLU A 1 544 ? 53.893 21.468 -81.057 1.00 90.75 544 GLU A CA 1
ATOM 4377 C C . GLU A 1 544 ? 53.688 20.547 -79.849 1.00 90.75 544 GLU A C 1
ATOM 4379 O O . GLU A 1 544 ? 54.174 19.412 -79.808 1.00 90.75 544 GLU A O 1
ATOM 4384 N N . LYS A 1 545 ? 52.974 21.039 -78.833 1.00 91.06 545 LYS A N 1
ATOM 4385 C CA . LYS A 1 545 ? 52.552 20.234 -77.679 1.00 91.06 545 LYS A CA 1
ATOM 4386 C C . LYS A 1 545 ? 51.135 19.727 -77.911 1.00 91.06 545 LYS A C 1
ATOM 4388 O O . LYS A 1 545 ? 50.307 20.455 -78.444 1.00 91.06 545 LYS A O 1
ATOM 4393 N N . ILE A 1 546 ? 50.846 18.520 -77.442 1.00 91.94 546 ILE A N 1
ATOM 4394 C CA . ILE A 1 546 ? 49.494 17.969 -77.471 1.00 91.94 546 ILE A CA 1
ATOM 4395 C C . ILE A 1 546 ? 48.648 18.725 -76.431 1.00 91.94 546 ILE A C 1
ATOM 4397 O O . ILE A 1 546 ? 49.017 18.746 -75.248 1.00 91.94 546 ILE A O 1
ATOM 4401 N N . PRO A 1 547 ? 47.505 19.321 -76.814 1.00 91.62 547 PRO A N 1
ATOM 4402 C CA . PRO A 1 547 ? 46.624 20.032 -75.890 1.00 91.62 547 PRO A CA 1
ATOM 4403 C C . PRO A 1 547 ? 45.779 19.053 -75.049 1.00 91.62 547 PRO A C 1
ATOM 4405 O O . PRO A 1 547 ? 44.554 19.028 -75.111 1.00 91.62 547 PRO A O 1
ATOM 4408 N N . ILE A 1 548 ? 46.430 18.234 -74.212 1.00 90.81 548 ILE A N 1
ATOM 4409 C CA . ILE A 1 548 ? 45.787 17.163 -73.418 1.00 90.81 548 ILE A CA 1
ATOM 4410 C C . ILE A 1 548 ? 44.620 17.690 -72.565 1.00 90.81 548 ILE A C 1
ATOM 4412 O O . ILE A 1 548 ? 43.589 17.028 -72.457 1.00 90.81 548 ILE A O 1
ATOM 4416 N N . LYS A 1 549 ? 44.756 18.888 -71.981 1.00 91.19 549 LYS A N 1
ATOM 4417 C CA . LYS A 1 549 ? 43.709 19.500 -71.144 1.00 91.19 549 LYS A CA 1
ATOM 4418 C C . LYS A 1 549 ? 42.436 19.820 -71.929 1.00 91.19 549 LYS A C 1
ATOM 4420 O O . LYS A 1 549 ? 41.347 19.692 -71.382 1.00 91.19 549 LYS A O 1
ATOM 4425 N N . GLU A 1 550 ? 42.565 20.220 -73.190 1.00 93.44 550 GLU A N 1
ATOM 4426 C CA . GLU A 1 550 ? 41.412 20.528 -74.040 1.00 93.44 550 GLU A CA 1
ATOM 4427 C C . GLU A 1 550 ? 40.655 19.246 -74.383 1.00 93.44 550 GLU A C 1
ATOM 4429 O O . GLU A 1 550 ? 39.439 19.191 -74.212 1.00 93.44 550 GLU A O 1
ATOM 4434 N N . TYR A 1 551 ? 41.374 18.173 -74.734 1.00 94.00 551 TYR A N 1
ATOM 4435 C CA . TYR A 1 551 ? 40.759 16.862 -74.952 1.00 94.00 551 TYR A CA 1
ATOM 4436 C C . TYR A 1 551 ? 40.059 16.328 -73.694 1.00 94.00 551 TYR A C 1
ATOM 4438 O O . TYR A 1 551 ? 38.931 15.846 -73.790 1.00 94.00 551 TYR A O 1
ATOM 4446 N N . GLN A 1 552 ? 40.672 16.477 -72.514 1.00 92.50 552 GLN A N 1
ATOM 4447 C CA . GLN A 1 552 ? 40.052 16.105 -71.235 1.00 92.50 552 GLN A CA 1
ATOM 4448 C C . GLN A 1 552 ? 38.780 16.910 -70.952 1.00 92.50 552 GLN A C 1
ATOM 4450 O O . GLN A 1 552 ? 37.771 16.342 -70.536 1.00 92.50 552 GLN A O 1
ATOM 4455 N N . GLN A 1 553 ? 38.801 18.222 -71.198 1.00 93.88 553 GLN A N 1
ATOM 4456 C CA . GLN A 1 553 ? 37.634 19.076 -70.994 1.00 93.88 553 GLN A CA 1
ATOM 4457 C C . GLN A 1 553 ? 36.500 18.700 -71.953 1.00 93.88 553 GLN A C 1
ATOM 4459 O O . GLN A 1 553 ? 35.353 18.595 -71.525 1.00 93.88 553 GLN A O 1
ATOM 4464 N N . CYS A 1 554 ? 36.809 18.441 -73.225 1.00 93.50 554 CYS A N 1
ATOM 4465 C CA . CYS A 1 554 ? 35.839 17.955 -74.205 1.00 93.50 554 CYS A CA 1
ATOM 4466 C C . CYS A 1 554 ? 35.226 16.614 -73.778 1.00 93.50 554 CYS A C 1
ATOM 4468 O O . CYS A 1 554 ? 34.004 16.475 -73.785 1.00 93.50 554 CYS A O 1
ATOM 4470 N N . ALA A 1 555 ? 36.049 15.658 -73.338 1.00 93.38 555 ALA A N 1
ATOM 4471 C CA . ALA A 1 555 ? 35.591 14.366 -72.830 1.00 93.38 555 ALA A CA 1
ATOM 4472 C C . ALA A 1 555 ? 34.692 14.513 -71.588 1.00 93.38 555 ALA A C 1
ATOM 4474 O O . ALA A 1 555 ? 33.652 13.864 -71.485 1.00 93.38 555 ALA A O 1
ATOM 4475 N N . TYR A 1 556 ? 35.037 15.421 -70.671 1.00 93.81 556 TYR A N 1
ATOM 4476 C CA . TYR A 1 556 ? 34.214 15.710 -69.498 1.00 93.81 556 TYR A CA 1
ATOM 4477 C C . TYR A 1 556 ? 32.866 16.350 -69.862 1.00 93.81 556 TYR A C 1
ATOM 4479 O O . TYR A 1 556 ? 31.843 16.006 -69.271 1.00 93.81 556 TYR A O 1
ATOM 4487 N N . GLN A 1 557 ? 32.824 17.246 -70.854 1.00 93.25 557 GLN A N 1
ATOM 4488 C CA . GLN A 1 557 ? 31.553 17.797 -71.339 1.00 93.25 557 GLN A CA 1
ATOM 4489 C C . GLN A 1 557 ? 30.690 16.724 -72.011 1.00 93.25 557 GLN A C 1
ATOM 4491 O O . GLN A 1 557 ? 29.485 16.694 -71.771 1.00 93.25 557 GLN A O 1
ATOM 4496 N N . GLN A 1 558 ? 31.291 15.812 -72.786 1.00 93.06 558 GLN A N 1
ATOM 4497 C CA . GLN A 1 558 ? 30.574 14.657 -73.337 1.00 93.06 558 GLN A CA 1
ATOM 4498 C C . GLN A 1 558 ? 29.949 13.823 -72.212 1.00 93.06 558 GLN A C 1
ATOM 4500 O O . GLN A 1 558 ? 28.742 13.596 -72.235 1.00 93.06 558 GLN A O 1
ATOM 4505 N N . PHE A 1 559 ? 30.729 13.476 -71.181 1.00 93.12 559 PHE A N 1
ATOM 4506 C CA . PHE A 1 559 ? 30.230 12.768 -69.999 1.00 93.12 559 PHE A CA 1
ATOM 4507 C C . PHE A 1 559 ? 29.075 13.510 -69.314 1.00 93.12 559 PHE A C 1
ATOM 4509 O O . PHE A 1 559 ? 28.061 12.908 -68.972 1.00 93.12 559 PHE A O 1
ATOM 4516 N N . LYS A 1 560 ? 29.196 14.827 -69.122 1.00 91.88 560 LYS A N 1
ATOM 4517 C CA . LYS A 1 560 ? 28.153 15.637 -68.479 1.00 91.88 560 LYS A CA 1
ATOM 4518 C C . LYS A 1 560 ? 26.838 15.624 -69.269 1.00 91.88 560 LYS A C 1
ATOM 4520 O O . LYS A 1 560 ? 25.773 15.675 -68.659 1.00 91.88 560 LYS A O 1
ATOM 4525 N N . CYS A 1 561 ? 26.910 15.565 -70.597 1.00 90.12 561 CYS A N 1
ATOM 4526 C CA . CYS A 1 561 ? 25.741 15.517 -71.473 1.00 90.12 561 CYS A CA 1
ATOM 4527 C C . CYS A 1 561 ? 25.100 14.124 -71.543 1.00 90.12 561 CYS A C 1
ATOM 4529 O O . CYS A 1 561 ? 23.877 14.029 -71.596 1.00 90.12 561 CYS A O 1
ATOM 4531 N N . THR A 1 562 ? 25.899 13.053 -71.562 1.00 87.94 562 THR A N 1
ATOM 4532 C CA . THR A 1 562 ? 25.404 11.675 -71.737 1.00 87.94 562 THR A CA 1
ATOM 4533 C C . THR A 1 562 ? 25.111 10.963 -70.416 1.00 87.94 562 THR A C 1
ATOM 4535 O O . THR A 1 562 ? 24.311 10.032 -70.385 1.00 87.94 562 THR A O 1
ATOM 4538 N N . GLY A 1 563 ? 25.761 11.374 -69.325 1.00 84.69 563 GLY A N 1
ATOM 4539 C CA . GLY A 1 563 ? 25.691 10.719 -68.018 1.00 84.69 563 GLY A CA 1
ATOM 4540 C C . GLY A 1 563 ? 26.374 9.347 -67.962 1.00 84.69 563 GLY A C 1
ATOM 4541 O O . GLY A 1 563 ? 26.252 8.660 -66.950 1.00 84.69 563 GLY A O 1
ATOM 4542 N N . THR A 1 564 ? 27.086 8.940 -69.019 1.00 86.25 564 THR A N 1
ATOM 4543 C CA . THR A 1 564 ? 27.751 7.635 -69.126 1.00 86.25 564 THR A CA 1
ATOM 4544 C C . THR A 1 564 ? 29.197 7.781 -69.594 1.00 86.25 564 THR A C 1
ATOM 4546 O O . THR A 1 564 ? 29.523 8.662 -70.392 1.00 86.25 564 THR A O 1
ATOM 4549 N N . LEU A 1 565 ? 30.070 6.913 -69.076 1.00 87.25 565 LEU A N 1
ATOM 4550 C CA . LEU A 1 565 ? 31.451 6.774 -69.547 1.00 87.25 565 LEU A CA 1
ATOM 4551 C C . LEU A 1 565 ? 31.531 5.948 -70.841 1.00 87.25 565 LEU A C 1
ATOM 4553 O O . LEU A 1 565 ? 32.502 6.067 -71.588 1.00 87.25 565 LEU A O 1
ATOM 4557 N N . GLU A 1 566 ? 30.511 5.132 -71.123 1.00 83.94 566 GLU A N 1
ATOM 4558 C CA . GLU A 1 566 ? 30.420 4.347 -72.352 1.00 83.94 566 GLU A CA 1
ATOM 4559 C C . GLU A 1 566 ? 30.087 5.275 -73.528 1.00 83.94 566 GLU A C 1
ATOM 4561 O O . GLU A 1 566 ? 29.028 5.899 -73.565 1.00 83.94 566 GLU A O 1
ATOM 4566 N N . GLY A 1 567 ? 31.006 5.385 -74.492 1.00 80.12 567 GLY A N 1
ATOM 4567 C CA . GLY A 1 567 ? 30.814 6.196 -75.701 1.00 80.12 567 GLY A CA 1
ATOM 4568 C C . GLY A 1 567 ? 31.453 7.588 -75.680 1.00 80.12 567 GLY A C 1
ATOM 4569 O O . GLY A 1 567 ? 31.201 8.371 -76.594 1.00 80.12 567 GLY A O 1
ATOM 4570 N N . ILE A 1 568 ? 32.295 7.907 -74.690 1.00 90.94 568 ILE A N 1
ATOM 4571 C CA . ILE A 1 568 ? 33.141 9.109 -74.747 1.00 90.94 568 ILE A CA 1
ATOM 4572 C C . ILE A 1 568 ? 34.193 8.922 -75.845 1.00 90.94 568 ILE A C 1
ATOM 4574 O O . ILE A 1 568 ? 35.066 8.061 -75.730 1.00 90.94 568 ILE A O 1
ATOM 4578 N N . ASN A 1 569 ? 34.146 9.762 -76.882 1.00 90.31 569 ASN A N 1
ATOM 4579 C CA . ASN A 1 569 ? 35.195 9.809 -77.893 1.00 90.31 569 ASN A CA 1
ATOM 4580 C C . ASN A 1 569 ? 36.276 10.808 -77.462 1.00 90.31 569 ASN A C 1
ATOM 4582 O O . ASN A 1 569 ? 36.116 12.029 -77.588 1.00 90.31 569 ASN A O 1
ATOM 4586 N N . HIS A 1 570 ? 37.361 10.286 -76.891 1.00 91.69 570 HIS A N 1
ATOM 4587 C CA . HIS A 1 570 ? 38.446 11.094 -76.354 1.00 91.69 570 HIS A CA 1
ATOM 4588 C C . HIS A 1 570 ? 39.469 11.412 -77.456 1.00 91.69 570 HIS A C 1
ATOM 4590 O O . HIS A 1 570 ? 40.314 10.582 -77.759 1.00 91.69 570 HIS A O 1
ATOM 4596 N N . GLY A 1 571 ? 39.470 12.641 -77.989 1.00 90.62 571 GLY A N 1
ATOM 4597 C CA . GLY A 1 571 ? 40.317 13.039 -79.137 1.00 90.62 571 GLY A CA 1
ATOM 4598 C C . GLY A 1 571 ? 41.840 12.898 -78.956 1.00 90.62 571 GLY A C 1
ATOM 4599 O O . GLY A 1 571 ? 42.593 12.992 -79.920 1.00 90.62 571 GLY A O 1
ATOM 4600 N N . LEU A 1 572 ? 42.314 12.633 -77.732 1.00 92.44 572 LEU A N 1
ATOM 4601 C CA . LEU A 1 572 ? 43.698 12.199 -77.505 1.00 92.44 572 LEU A CA 1
ATOM 4602 C C . LEU A 1 572 ? 44.004 10.843 -78.156 1.00 92.44 572 LEU A C 1
ATOM 4604 O O . LEU A 1 572 ? 45.137 10.649 -78.573 1.00 92.44 572 LEU A O 1
ATOM 4608 N N . THR A 1 573 ? 43.036 9.926 -78.234 1.00 91.62 573 THR A N 1
ATOM 4609 C CA . THR A 1 573 ? 43.210 8.619 -78.883 1.00 91.62 573 THR A CA 1
ATOM 4610 C C . THR A 1 573 ? 43.600 8.820 -80.344 1.00 91.62 573 THR A C 1
ATOM 4612 O O . THR A 1 573 ? 44.691 8.415 -80.733 1.00 91.62 573 THR A O 1
ATOM 4615 N N . ASP A 1 574 ? 42.794 9.579 -81.090 1.00 92.31 574 ASP A N 1
ATOM 4616 C CA . ASP A 1 574 ? 43.056 9.903 -82.496 1.00 92.31 574 ASP A CA 1
ATOM 4617 C C . ASP A 1 574 ? 44.411 10.606 -82.669 1.00 92.31 574 ASP A C 1
ATOM 4619 O O . ASP A 1 574 ? 45.193 10.265 -83.554 1.00 92.31 574 ASP A O 1
ATOM 4623 N N . LYS A 1 575 ? 44.740 11.561 -81.782 1.00 91.19 575 LYS A N 1
ATOM 4624 C CA . LYS A 1 575 ? 46.009 12.297 -81.875 1.00 91.19 575 LYS A CA 1
ATOM 4625 C C . LYS A 1 575 ? 47.236 11.426 -81.586 1.00 91.19 575 LYS A C 1
ATOM 4627 O O . LYS A 1 575 ? 48.303 11.667 -82.146 1.00 91.19 575 LYS A O 1
ATOM 4632 N N . LEU A 1 576 ? 47.114 10.443 -80.695 1.00 92.50 576 LEU A N 1
ATOM 4633 C CA . LEU A 1 576 ? 48.188 9.490 -80.413 1.00 92.50 576 LEU A CA 1
ATOM 4634 C C . LEU A 1 576 ? 48.349 8.465 -81.541 1.00 92.50 576 LEU A C 1
ATOM 4636 O O . LEU A 1 576 ? 49.480 8.076 -81.823 1.00 92.50 576 LEU A O 1
ATOM 4640 N N . GLU A 1 577 ? 47.260 8.063 -82.198 1.00 92.44 577 GLU A N 1
ATOM 4641 C CA . GLU A 1 577 ? 47.311 7.216 -83.396 1.00 92.44 577 GLU A CA 1
ATOM 4642 C C . GLU A 1 577 ? 47.957 7.945 -84.582 1.00 92.44 577 GLU A C 1
ATOM 4644 O O . GLU A 1 577 ? 48.832 7.381 -85.237 1.00 92.44 577 GLU A O 1
ATOM 4649 N N . GLU A 1 578 ? 47.611 9.217 -84.813 1.00 90.88 578 GLU A N 1
ATOM 4650 C CA . GLU A 1 578 ? 48.277 10.080 -85.805 1.00 90.88 578 GLU A CA 1
ATOM 4651 C C . GLU A 1 578 ? 49.784 10.159 -85.528 1.00 90.88 578 GLU A C 1
ATOM 4653 O O . GLU A 1 578 ? 50.597 9.855 -86.397 1.00 90.88 578 GLU A O 1
ATOM 4658 N N . LEU A 1 579 ? 50.156 10.457 -84.278 1.00 90.44 579 LEU A N 1
ATOM 4659 C CA . LEU A 1 579 ? 51.554 10.517 -83.862 1.00 90.44 579 LEU A CA 1
ATOM 4660 C C . LEU A 1 579 ? 52.283 9.180 -84.068 1.00 90.44 579 LEU A C 1
ATOM 4662 O O . LEU A 1 579 ? 53.457 9.173 -84.431 1.00 90.44 579 LEU A O 1
ATOM 4666 N N . TYR A 1 580 ? 51.619 8.050 -83.819 1.00 92.62 580 TYR A N 1
ATOM 4667 C CA . TYR A 1 580 ? 52.193 6.727 -84.058 1.00 92.62 580 TYR A CA 1
ATOM 4668 C C . TYR A 1 580 ? 52.463 6.490 -85.547 1.00 92.62 580 TYR A C 1
ATOM 4670 O O . TYR A 1 580 ? 53.564 6.059 -85.893 1.00 92.62 580 TYR A O 1
ATOM 4678 N N . ASN A 1 581 ? 51.503 6.816 -86.416 1.00 92.00 581 ASN A N 1
ATOM 4679 C CA . ASN A 1 581 ? 51.661 6.687 -87.865 1.00 92.00 581 ASN A CA 1
ATOM 4680 C C . ASN A 1 581 ? 52.793 7.587 -88.381 1.00 92.00 581 ASN A C 1
ATOM 4682 O O . ASN A 1 581 ? 53.662 7.115 -89.106 1.00 92.00 581 ASN A O 1
ATOM 4686 N N . ASP A 1 582 ? 52.873 8.833 -87.910 1.00 88.94 582 ASP A N 1
ATOM 4687 C CA . ASP A 1 582 ? 53.936 9.772 -88.288 1.00 88.94 582 ASP A CA 1
ATOM 4688 C C . ASP A 1 582 ? 55.335 9.313 -87.845 1.00 88.94 582 ASP A C 1
ATOM 4690 O O . ASP A 1 582 ? 56.338 9.602 -88.506 1.00 88.94 582 ASP A O 1
ATOM 4694 N N . ILE A 1 583 ? 55.429 8.614 -86.707 1.00 87.38 583 ILE A N 1
ATOM 4695 C CA . ILE A 1 583 ? 56.671 7.965 -86.269 1.00 87.38 583 ILE A CA 1
ATOM 4696 C C . ILE A 1 583 ? 56.985 6.779 -87.184 1.00 87.38 583 ILE A C 1
ATOM 4698 O O . ILE A 1 583 ? 58.122 6.653 -87.633 1.00 87.38 583 ILE A O 1
ATOM 4702 N N . ALA A 1 584 ? 55.998 5.923 -87.457 1.00 86.88 584 ALA A N 1
ATOM 4703 C CA . ALA A 1 584 ? 56.164 4.717 -88.263 1.00 86.88 584 ALA A CA 1
ATOM 4704 C C . ALA A 1 584 ? 56.528 5.016 -89.727 1.00 86.88 584 ALA A C 1
ATOM 4706 O O . ALA A 1 584 ? 57.241 4.230 -90.334 1.00 86.88 584 ALA A O 1
ATOM 4707 N N . GLU A 1 585 ? 56.080 6.144 -90.283 1.00 83.56 585 GLU A N 1
ATOM 4708 C CA . GLU A 1 585 ? 56.425 6.589 -91.641 1.00 83.56 585 GLU A CA 1
ATOM 4709 C C . GLU A 1 585 ? 57.823 7.226 -91.746 1.00 83.56 585 GLU A C 1
ATOM 4711 O O . GLU A 1 585 ? 58.379 7.334 -92.841 1.00 83.56 585 GLU A O 1
ATOM 4716 N N . LYS A 1 586 ? 58.395 7.683 -90.623 1.00 70.62 586 LYS A N 1
ATOM 4717 C CA . LYS A 1 586 ? 59.722 8.327 -90.566 1.00 70.62 586 LYS A CA 1
ATOM 4718 C C . LYS A 1 586 ? 60.853 7.395 -90.126 1.00 70.62 586 LYS A C 1
ATOM 4720 O O . LYS A 1 586 ? 62.016 7.793 -90.239 1.00 70.62 586 LYS A O 1
ATOM 4725 N N . ILE A 1 587 ? 60.522 6.219 -89.596 1.00 55.16 587 ILE A N 1
ATOM 4726 C CA . ILE A 1 587 ? 61.445 5.105 -89.326 1.00 55.16 587 ILE A CA 1
ATOM 4727 C C . ILE A 1 587 ? 61.506 4.233 -90.575 1.00 55.16 587 ILE A C 1
ATOM 4729 O O . ILE A 1 587 ? 62.638 3.846 -90.947 1.00 55.16 587 ILE A O 1
#

Organism: Huiozyma naganishii (strain ATCC MYA-139 / BCRC 22969 / CBS 8797 / KCTC 17520 / NBRC 10181 / NCYC 3082 / Yp74L-3) (NCBI:txid1071383)

Sequence (587 aa):
MASPSKGYCSSPVGPTPAKLLSRKELLSRMKQSLPKTVQEGEELDAEPDKTPCKAADVSTVTGDEYFSPLSSKILEKDTGPAVVLEDGGKDADLELTTAVEAPLEETHHCDACEAFIVEKANREDVLEVAMTKLARTRLEIQEAFQWYSQELQNLKSSFSSLTTVAAQTGKNYEAKERIIRRQFKQVVEKLQFEYNQFTEEKAKELSEKDMSLTQSTNLVKELSSKLNISQTEFERFKSQISRMSLFGTNIGDVLKSALESENVGNCILDPSFKKNNPNVSGFAYTPITEVVEKQCTETINSYKEILGATEKRWEKEKKHFEQGKERSWENERVRLTQSNASLETEVHRLEKELALQRDALSKTEKERDNNRTKLLETEAKLHASKEESFVKLLEVNDQLVKERHSVGLKFKNCQVELQEAERMLEQRNEYINELREAQKLQLATMTNVTTKYNLLEGDKDKSVLWEDLCSIQPEATEEYLQFERFDSLTYVELQNIVKKLVVMLMIPMDKVDKRLIMTGIALKYERNVYSYFANRLNYLLHKEKIPIKEYQQCAYQQFKCTGTLEGINHGLTDKLEELYNDIAEKI

pLDDT: mean 73.14, std 21.05, range [29.03, 96.75]

Foldseek 3Di:
DDDDDDDDDDDPDDDDPDDDDDPVVVVVVVVVPDDDDDDDDDDDDDDDDDDDDDDDDDDDDDDDDDDDDDDDDDDDDDDDDDDDDDDDDDDDDDDDDDDDDDDDDDDDDDVVVVVVVVVVVVVVVVVVVVVVVVVVVVVVVVVVVVVVVVVVVVVVVVVVVVVVVVVVVVVVVVVVVVVVVVVVVVVVVVVVVVVVVVVVVVVVVVVVVVVVVVVVVVVVVVVVVVVVVVVVVVVVVLVVLQQDDDPNHGCSVVVSVLVPDPCVPPDPPFVSVCVVPVPDPGDDDDDDDDPCPVVVVVVVVVVVVVVVVVVVVVVVVVVVVVVVVVVVVVVVVVVVVVVVVVVVVVVVVVVVVVVVVVVVVVVVVVVVVVVVVVVVVVVVVVVVVVVVVVVVVVVVVVVVVVVVVVVVVVVVVVVVVVVVVVVVVVVVVVVVVVVVVVVVVVVVVVVVVVVVVCVLVDDPVPDDDPVNVCVVPVPDDCVVVVVVVVVVDDPVRVVVVLVCVCVVVVHDSVCCVVVVVVVVCCVVPVVVVVQCVLQVLCCVQPVDGDPQVVLVVQLVVVCVVPVDNPPRDRCVVVVSVVSVVSVVVVD

Radius of gyration: 83.39 Å; chains: 1; bounding box: 174×102×240 Å

Secondary structure (DSSP, 8-state):
---PPP------PPPPPPP---HHHHHHHHTT------------------------------------------------------------------------------HHHHHHHHHHHHHHHHHHHHHHHHHHHHHHHHHHHHHHHHHHHHHHHHHHHHHHHHHHHHHHHHHHHHHHHHHHHHHHHHHHHHHHHHHHHHHHHHHHHHHHHHHHHHHHHHHHHHHHHHHHHHHHHHHHHTT-EETTEE-HHHHHHHHTSS-GGG--HHHHHHHH-TT------PPPPSSSHHHHHHHHHHHHHHHHHHHHHHHHHHHHHHHHHHHHHHHHHHHHHHHHHHHHHHHHHHHHHHHHHHHHHHHHHHHHHHHHHHHHHHHHHHHHHHHHHHHHHHHHHHHHHHHHHHHHHHHHHHHHHHHHHHHHHHHHHHHHHHHHHHHHHHHHHHHHHHHHHHHHH--GGG---HHHHHTT-TT--HHHHTGGGGTTS-HHHHHHHHHHHHHHHT--GGGHHHHHHHHHHIIIIIHHHHHHHHHHHHHHHHS----HHHHHHHHHHHHHHHS-STT---THHHHHHHHHHHHHHH-